Protein AF-0000000074264715 (afdb_homodimer)

Organism: Cucurbita moschata (NCBI:txid3662)

pLDDT: mean 87.07, std 15.59, range [25.48, 98.88]

Foldseek 3Di:
DPPPPPVVVVVVVVVVVVVVVVVVVVVVVVVVVVVVVVCVVCVCVVVVVDDPVVVLVVVLVALLNAEEEQEEDDPCLVLLLVQLLQVLLQPRYQEYEYEDADQDPDDPVSVVSSVVSQVVSADPVGRYYYYYDYDNHPFPLSSLAADPPDSHFKYWFAYSQKDFHSVLVSLQSVVCSVVALAKTWAFFKAWAADPVDPDRATFIGGPVVCVVPLKGQFDFSNTIMYTSVLSCCSHPPQDVVLRVVRRVVVDC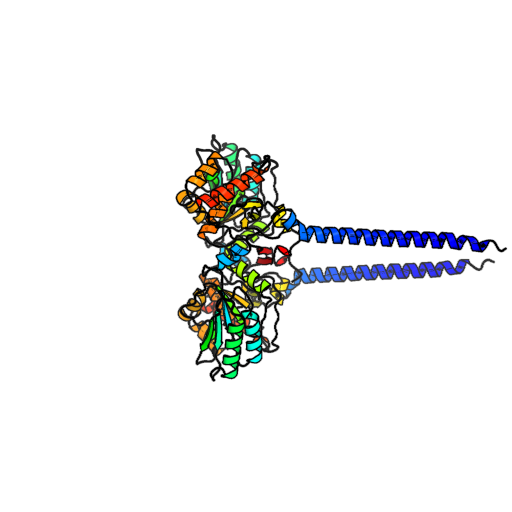SRVSSNQSSLQVRVDGYEHEDGDMGGRDDDDPCPDPCNRVVNSVSQRVSCVSVVVDRSTDMDSHYDYDVVPVPDD/DPPPPPVVVVVVVVVVVVVVVVVVVVVVVVVVVVVVVVCVVCVCVVVVVDDPVVVLVVVLVALLQAEEEQEEDDPCLVLLLVQLLQVLLQPRYQEYEYEDADQDPDDPVSVVSSVVSQVVSADPVGRYYYYYDYDNHDFPLSSLAADPPDSHFKYWFAYSQKDFHSVLVSLQSVVCSVVALAKTWAFFKAWAADPVDPDRATFIGGPVVCVVPLKGQFDFRNTIMYTSVLSCCSHPPQDVVLRVVRRVVVDCSRVSSNQSSLQVRVDGYEHEDGDMGGRDDDDPCPDPCNRVVNSVSQRVSCVSVVVDRSTDMDSHYDYDVVPVPDD

Radius of gyration: 30.08 Å; Cα contacts (8 Å, |Δi|>4): 1123; chains: 2; bounding box: 66×76×102 Å

Structure (mmCIF, N/CA/C/O backbone):
data_AF-0000000074264715-model_v1
#
loop_
_entity.id
_entity.type
_entity.pdbx_description
1 polymer 'Glycosyltransferase family 64 protein C4 isoform X2'
#
loop_
_atom_site.group_PDB
_atom_site.id
_atom_site.type_symbol
_atom_site.label_atom_id
_atom_site.label_alt_id
_atom_site.label_comp_id
_atom_site.label_asym_id
_atom_site.label_entity_id
_atom_site.label_seq_id
_atom_site.pdbx_PDB_ins_code
_atom_site.Cartn_x
_atom_site.Cartn_y
_atom_site.Cartn_z
_atom_site.occupancy
_atom_site.B_iso_or_equiv
_atom_site.auth_seq_id
_atom_site.auth_comp_id
_atom_site.auth_asym_id
_atom_site.auth_atom_id
_atom_site.pdbx_PDB_model_num
ATOM 1 N N . MET A 1 1 ? -34.344 30.625 -72.188 1 25.48 1 MET A N 1
ATOM 2 C CA . MET A 1 1 ? -33.188 30.156 -71.375 1 25.48 1 MET A CA 1
ATOM 3 C C . MET A 1 1 ? -33.656 29.75 -70 1 25.48 1 MET A C 1
ATOM 5 O O . MET A 1 1 ? -32.844 29.75 -69.062 1 25.48 1 MET A O 1
ATOM 9 N N . ARG A 1 2 ? -34.906 29.312 -69.75 1 35.97 2 ARG A N 1
ATOM 10 C CA . ARG A 1 2 ? -35.594 29.141 -68.5 1 35.97 2 ARG A CA 1
ATOM 11 C C . ARG A 1 2 ? -35.188 27.828 -67.812 1 35.97 2 ARG A C 1
ATOM 13 O O . ARG A 1 2 ? -35.812 27.391 -66.875 1 35.97 2 ARG A O 1
ATOM 20 N N . GLY A 1 3 ? -34.219 27.031 -68.438 1 38.25 3 GLY A N 1
ATOM 21 C CA . GLY A 1 3 ? -34.031 25.656 -68 1 38.25 3 GLY A CA 1
ATOM 22 C C . GLY A 1 3 ? -33.375 25.516 -66.625 1 38.25 3 GLY A C 1
ATOM 23 O O . GLY A 1 3 ? -33.125 24.406 -66.188 1 38.25 3 GLY A O 1
ATOM 24 N N . SER A 1 4 ? -32.75 26.516 -66.062 1 46.22 4 SER A N 1
ATOM 25 C CA . SER A 1 4 ? -31.766 26.219 -65 1 46.22 4 SER A CA 1
ATOM 26 C C . SER A 1 4 ? -32.438 25.969 -63.688 1 46.22 4 SER A C 1
ATOM 28 O O . SER A 1 4 ? -31.75 25.734 -62.688 1 46.22 4 SER A O 1
ATOM 30 N N . SER A 1 5 ? -33.781 26.109 -63.531 1 48.41 5 SER A N 1
ATOM 31 C CA . SER A 1 5 ? -34.25 26.156 -62.156 1 48.41 5 SER A CA 1
ATOM 32 C C . SER A 1 5 ? -34.406 24.766 -61.562 1 48.41 5 SER A C 1
ATOM 34 O O . SER A 1 5 ? -34.812 24.609 -60.406 1 48.41 5 SER A O 1
ATOM 36 N N . LEU A 1 6 ? -34.312 23.672 -62.438 1 45.47 6 LEU A N 1
ATOM 37 C CA . LEU A 1 6 ? -34.781 22.391 -61.906 1 45.47 6 LEU A CA 1
ATOM 38 C C . LEU A 1 6 ? -33.688 21.734 -61.062 1 45.47 6 LEU A C 1
ATOM 40 O O . LEU A 1 6 ? -33.906 20.672 -60.469 1 45.47 6 LEU A O 1
ATOM 44 N N . ARG A 1 7 ? -32.375 22.172 -61.156 1 54.09 7 ARG A N 1
ATOM 45 C CA . ARG A 1 7 ? -31.297 21.406 -60.531 1 54.09 7 ARG A CA 1
ATOM 46 C C . ARG A 1 7 ? -31.234 21.719 -59.031 1 54.09 7 ARG A C 1
ATOM 48 O O . ARG A 1 7 ? -30.531 21.047 -58.281 1 54.09 7 ARG A O 1
ATOM 55 N N . ARG A 1 8 ? -31.984 22.672 -58.531 1 60.59 8 ARG A N 1
ATOM 56 C CA . ARG A 1 8 ? -31.859 23.125 -57.156 1 60.59 8 ARG A CA 1
ATOM 57 C C . ARG A 1 8 ? -32.562 22.172 -56.188 1 60.59 8 ARG A C 1
ATOM 59 O O . ARG A 1 8 ? -32.062 21.891 -55.094 1 60.59 8 ARG A O 1
ATOM 66 N N . PRO A 1 9 ? -33.562 21.547 -56.719 1 66.44 9 PRO A N 1
ATOM 67 C CA . PRO A 1 9 ? -34.312 20.766 -55.719 1 66.44 9 PRO A CA 1
ATOM 68 C C . PRO A 1 9 ? -33.625 19.438 -55.375 1 66.44 9 PRO A C 1
ATOM 70 O O . PRO A 1 9 ? -33.688 18.969 -54.25 1 66.44 9 PRO A O 1
ATOM 73 N N . VAL A 1 10 ? -32.812 18.969 -56.25 1 72.69 10 VAL A N 1
ATOM 74 C CA . VAL A 1 10 ? -32.188 17.656 -56.062 1 72.69 10 VAL A CA 1
ATOM 75 C C . VAL A 1 10 ? -31 17.781 -55.094 1 72.69 10 VAL A C 1
ATOM 77 O O . VAL A 1 10 ? -30.797 16.938 -54.219 1 72.69 10 VAL A O 1
ATOM 80 N N . MET A 1 11 ? -30.359 18.906 -55.156 1 72.75 11 MET A N 1
ATOM 81 C CA . MET A 1 11 ? -29.203 19.141 -54.312 1 72.75 11 MET A CA 1
ATOM 82 C C . MET A 1 11 ? -29.641 19.375 -52.875 1 72.75 11 MET A C 1
ATOM 84 O O . MET A 1 11 ? -29.016 18.859 -51.938 1 72.75 11 MET A O 1
ATOM 88 N N . ILE A 1 12 ? -30.719 20.047 -52.75 1 78.5 12 ILE A N 1
ATOM 89 C CA . ILE A 1 12 ? -31.234 20.328 -51.438 1 78.5 12 ILE A CA 1
ATOM 90 C C . ILE A 1 12 ? -31.781 19.031 -50.781 1 78.5 12 ILE A C 1
ATOM 92 O O . ILE A 1 12 ? -31.594 18.797 -49.594 1 78.5 12 ILE A O 1
ATOM 96 N N . GLN A 1 13 ? -32.312 18.172 -51.594 1 77.69 13 GLN A N 1
ATOM 97 C CA . GLN A 1 13 ? -32.844 16.891 -51.094 1 77.69 13 GLN A CA 1
ATOM 98 C C . GLN A 1 13 ? -31.688 15.969 -50.688 1 77.69 13 GLN A C 1
ATOM 100 O O . GLN A 1 13 ? -31.781 15.289 -49.656 1 77.69 13 GLN A O 1
ATOM 105 N N . ARG A 1 14 ? -30.609 16.031 -51.344 1 78.44 14 ARG A N 1
ATOM 106 C CA . ARG A 1 14 ? -29.453 15.219 -51.031 1 78.44 14 ARG A CA 1
ATOM 107 C C . ARG A 1 14 ? -28.781 15.719 -49.75 1 78.44 14 ARG A C 1
ATOM 109 O O . ARG A 1 14 ? -28.359 14.93 -48.906 1 78.44 14 ARG A O 1
ATOM 116 N N . LEU A 1 15 ? -28.781 16.969 -49.625 1 78.25 15 LEU A N 1
ATOM 117 C CA . LEU A 1 15 ? -28.203 17.562 -48.438 1 78.25 15 LEU A CA 1
ATOM 118 C C . LEU A 1 15 ? -29.078 17.25 -47.219 1 78.25 15 LEU A C 1
ATOM 120 O O . LEU A 1 15 ? -28.547 17 -46.125 1 78.25 15 LEU A O 1
ATOM 124 N N . ARG A 1 16 ? -30.344 17.25 -47.438 1 77.5 16 ARG A N 1
ATOM 125 C CA . ARG A 1 16 ? -31.25 16.891 -46.375 1 77.5 16 ARG A CA 1
ATOM 126 C C . ARG A 1 16 ? -31.109 15.422 -45.969 1 77.5 16 ARG A C 1
ATOM 128 O O . ARG A 1 16 ? -31.156 15.07 -44.812 1 77.5 16 ARG A O 1
ATOM 135 N N . GLN A 1 17 ? -30.875 14.625 -46.938 1 77.69 17 GLN A N 1
ATOM 136 C CA . GLN A 1 17 ? -30.688 13.203 -46.688 1 77.69 17 GLN A CA 1
ATOM 137 C C . GLN A 1 17 ? -29.375 12.938 -45.969 1 77.69 17 GLN A C 1
ATOM 139 O O . GLN A 1 17 ? -29.328 12.102 -45.062 1 77.69 17 GLN A O 1
ATOM 144 N N . ILE A 1 18 ? -28.438 13.664 -46.312 1 76.12 18 ILE A N 1
ATOM 145 C CA . ILE A 1 18 ? -27.156 13.539 -45.656 1 76.12 18 ILE A CA 1
ATOM 146 C C . ILE A 1 18 ? -27.266 14.031 -44.219 1 76.12 18 ILE A C 1
ATOM 148 O O . ILE A 1 18 ? -26.734 13.398 -43.281 1 76.12 18 ILE A O 1
ATOM 152 N N . ALA A 1 19 ? -27.969 15.086 -44.094 1 76.75 19 ALA A N 1
ATOM 153 C CA . ALA A 1 19 ? -28.172 15.633 -42.75 1 76.75 19 ALA A CA 1
ATOM 154 C C . ALA A 1 19 ? -28.953 14.656 -41.875 1 76.75 19 ALA A C 1
ATOM 156 O O . ALA A 1 19 ? -28.641 14.477 -40.688 1 76.75 19 ALA A O 1
ATOM 157 N N . VAL A 1 20 ? -29.891 14.016 -42.469 1 76.5 20 VAL A N 1
ATOM 158 C CA . VAL A 1 20 ? -30.703 13.039 -41.75 1 76.5 20 VAL A CA 1
ATOM 159 C C . VAL A 1 20 ? -29.844 11.82 -41.406 1 76.5 20 VAL A C 1
ATOM 161 O O . VAL A 1 20 ? -29.938 11.281 -40.312 1 76.5 20 VAL A O 1
ATOM 164 N N . THR A 1 21 ? -28.953 11.469 -42.281 1 76.56 21 THR A N 1
ATOM 165 C CA . THR A 1 21 ? -28.078 10.328 -42.031 1 76.56 21 THR A CA 1
ATOM 166 C C . THR A 1 21 ? -27.078 10.625 -40.938 1 76.56 21 THR A C 1
ATOM 168 O O . THR A 1 21 ? -26.812 9.766 -40.094 1 76.56 21 THR A O 1
ATOM 171 N N . ILE A 1 22 ? -26.641 11.797 -40.969 1 77.94 22 ILE A N 1
ATOM 172 C CA . ILE A 1 22 ? -25.688 12.203 -39.938 1 77.94 22 ILE A CA 1
ATOM 173 C C . ILE A 1 22 ? -26.406 12.25 -38.594 1 77.94 22 ILE A C 1
ATOM 175 O O . ILE A 1 22 ? -25.859 11.805 -37.594 1 77.94 22 ILE A O 1
ATOM 179 N N . LYS A 1 23 ? -27.609 12.781 -38.656 1 74.88 23 LYS A N 1
ATOM 180 C CA . LYS A 1 23 ? -28.406 12.844 -37.406 1 74.88 23 LYS A CA 1
ATOM 181 C C . LYS A 1 23 ? -28.719 11.445 -36.875 1 74.88 23 LYS A C 1
ATOM 183 O O . LYS A 1 23 ? -28.656 11.203 -35.688 1 74.88 23 LYS A O 1
ATOM 188 N N . ILE A 1 24 ? -28.969 10.586 -37.75 1 75.62 24 ILE A N 1
ATOM 189 C CA . ILE A 1 24 ? -29.281 9.219 -37.375 1 75.62 24 ILE A CA 1
ATOM 190 C C . ILE A 1 24 ? -28.031 8.531 -36.812 1 75.62 24 ILE A C 1
ATOM 192 O O . ILE A 1 24 ? -28.094 7.809 -35.844 1 75.62 24 ILE A O 1
ATOM 196 N N . LYS A 1 25 ? -26.938 8.781 -37.469 1 78.12 25 LYS A N 1
ATOM 197 C CA . LYS A 1 25 ? -25.672 8.203 -37 1 78.12 25 LYS A CA 1
ATOM 198 C C . LYS A 1 25 ? -25.312 8.734 -35.625 1 78.12 25 LYS A C 1
ATOM 200 O O . LYS A 1 25 ? -24.859 7.977 -34.781 1 78.12 25 LYS A O 1
ATOM 205 N N . HIS A 1 26 ? -25.578 10.016 -35.469 1 81.38 26 HIS A N 1
ATOM 206 C CA . HIS A 1 26 ? -25.312 10.594 -34.156 1 81.38 26 HIS A CA 1
ATOM 207 C C . HIS A 1 26 ? -26.281 10.055 -33.125 1 81.38 26 HIS A C 1
ATOM 209 O O . HIS A 1 26 ? -25.875 9.789 -31.969 1 81.38 26 HIS A O 1
ATOM 215 N N . LEU A 1 27 ? -27.422 9.898 -33.562 1 76.31 27 LEU A N 1
ATOM 216 C CA . LEU A 1 27 ? -28.438 9.359 -32.656 1 76.31 27 LEU A CA 1
ATOM 217 C C . LEU A 1 27 ? -28.125 7.914 -32.281 1 76.31 27 LEU A C 1
ATOM 219 O O . LEU A 1 27 ? -28.25 7.516 -31.125 1 76.31 27 LEU A O 1
ATOM 223 N N . LEU A 1 28 ? -27.688 7.172 -33.281 1 78.62 28 LEU A N 1
ATOM 224 C CA . LEU A 1 28 ? -27.312 5.781 -33.031 1 78.62 28 LEU A CA 1
ATOM 225 C C . LEU A 1 28 ? -26.094 5.684 -32.125 1 78.62 28 LEU A C 1
ATOM 227 O O . LEU A 1 28 ? -26.047 4.836 -31.234 1 78.62 28 LEU A O 1
ATOM 231 N N . CYS A 1 29 ? -25.156 6.543 -32.406 1 80 29 CYS A N 1
ATOM 232 C CA . CYS A 1 29 ? -23.969 6.582 -31.547 1 80 29 CYS A CA 1
ATOM 233 C C . CYS A 1 29 ? -24.359 6.934 -30.109 1 80 29 CYS A C 1
ATOM 235 O O . CYS A 1 29 ? -23.844 6.328 -29.156 1 80 29 CYS A O 1
ATOM 237 N N . CYS A 1 30 ? -25.25 7.867 -30.047 1 77.81 30 CYS A N 1
ATOM 238 C CA . CYS A 1 30 ? -25.703 8.258 -28.719 1 77.81 30 CYS A CA 1
ATOM 239 C C . CYS A 1 30 ? -26.438 7.113 -28.047 1 77.81 30 CYS A C 1
ATOM 241 O O . CYS A 1 30 ? -26.266 6.879 -26.844 1 77.81 30 CYS A O 1
ATOM 243 N N . CYS A 1 31 ? -27.266 6.438 -28.812 1 75.31 31 CYS A N 1
ATOM 244 C CA . CYS A 1 31 ? -28 5.297 -28.281 1 75.31 31 CYS A CA 1
ATOM 245 C C . CYS A 1 31 ? -27.047 4.18 -27.859 1 75.31 31 CYS A C 1
ATOM 247 O O . CYS A 1 31 ? -27.266 3.539 -26.828 1 75.31 31 CYS A O 1
ATOM 249 N N . ILE A 1 32 ? -26.016 3.969 -28.609 1 75.06 32 ILE A N 1
ATOM 250 C CA . ILE A 1 32 ? -25.016 2.953 -28.281 1 75.06 32 ILE A CA 1
ATOM 251 C C . ILE A 1 32 ? -24.281 3.344 -27 1 75.06 32 ILE A C 1
ATOM 253 O O . ILE A 1 32 ? -24.094 2.514 -26.109 1 75.06 32 ILE A O 1
ATOM 257 N N . VAL A 1 33 ? -23.984 4.586 -26.953 1 74.5 33 VAL A N 1
ATOM 258 C CA . VAL A 1 33 ? -23.312 5.07 -25.766 1 74.5 33 VAL A CA 1
ATOM 259 C C . VAL A 1 33 ? -24.219 4.934 -24.547 1 74.5 33 VAL A C 1
ATOM 261 O O . VAL A 1 33 ? -23.797 4.477 -23.484 1 74.5 33 VAL A O 1
ATOM 264 N N . LEU A 1 34 ? -25.453 5.301 -24.75 1 69.06 34 LEU A N 1
ATOM 265 C CA . LEU A 1 34 ? -26.422 5.199 -23.656 1 69.06 34 LEU A CA 1
ATOM 266 C C . LEU A 1 34 ? -26.641 3.744 -23.25 1 69.06 34 LEU A C 1
ATOM 268 O O . LEU A 1 34 ? -26.719 3.426 -22.062 1 69.06 34 LEU A O 1
ATOM 272 N N . ALA A 1 35 ? -26.797 2.953 -24.219 1 68.06 35 ALA A N 1
ATOM 273 C CA . ALA A 1 35 ? -26.938 1.525 -23.953 1 68.06 35 ALA A CA 1
ATOM 274 C C . ALA A 1 35 ? -25.719 0.984 -23.203 1 68.06 35 ALA A C 1
ATOM 276 O O . ALA A 1 35 ? -25.859 0.201 -22.266 1 68.06 35 ALA A O 1
ATOM 277 N N . PHE A 1 36 ? -24.625 1.45 -23.625 1 71.31 36 PHE A N 1
ATOM 278 C CA . PHE A 1 36 ? -23.375 1.032 -22.984 1 71.31 36 PHE A CA 1
ATOM 279 C C . PHE A 1 36 ? -23.312 1.525 -21.547 1 71.31 36 PHE A C 1
ATOM 281 O O . PHE A 1 36 ? -22.906 0.788 -20.656 1 71.31 36 PHE A O 1
ATOM 288 N N . VAL A 1 37 ? -23.766 2.678 -21.438 1 65.44 37 VAL A N 1
ATOM 289 C CA . VAL A 1 37 ? -23.766 3.252 -20.094 1 65.44 37 VAL A CA 1
ATOM 290 C C . VAL A 1 37 ? -24.766 2.512 -19.219 1 65.44 37 VAL A C 1
ATOM 292 O O . VAL A 1 37 ? -24.469 2.191 -18.062 1 65.44 37 VAL A O 1
ATOM 295 N N . LEU A 1 38 ? -25.922 2.303 -19.734 1 62.62 38 LEU A N 1
ATOM 296 C CA . LEU A 1 38 ? -26.938 1.579 -18.984 1 62.62 38 LEU A CA 1
ATOM 297 C C . LEU A 1 38 ? -26.469 0.164 -18.656 1 62.62 38 LEU A C 1
ATOM 299 O O . LEU A 1 38 ? -26.672 -0.321 -17.547 1 62.62 38 LEU A O 1
ATOM 303 N N . PHE A 1 39 ? -25.906 -0.418 -19.578 1 64.5 39 PHE A N 1
ATOM 304 C CA . PHE A 1 39 ? -25.391 -1.762 -19.359 1 64.5 39 PHE A CA 1
ATOM 305 C C . PHE A 1 39 ? -24.266 -1.744 -18.328 1 64.5 39 PHE A C 1
ATOM 307 O O . PHE A 1 39 ? -24.203 -2.619 -17.453 1 64.5 39 PHE A O 1
ATOM 314 N N . ALA A 1 40 ? -23.516 -0.758 -18.469 1 66.06 40 ALA A N 1
ATOM 315 C CA . ALA A 1 40 ? -22.375 -0.65 -17.562 1 66.06 40 ALA A CA 1
ATOM 316 C C . ALA A 1 40 ? -22.844 -0.435 -16.125 1 66.06 40 ALA A C 1
ATOM 318 O O . ALA A 1 40 ? -22.266 -0.973 -15.18 1 66.06 40 ALA A O 1
ATOM 319 N N . THR A 1 41 ? -23.938 0.24 -16.016 1 63.97 41 THR A N 1
ATOM 320 C CA . THR A 1 41 ? -24.438 0.552 -14.68 1 63.97 41 THR A CA 1
ATOM 321 C C . THR A 1 41 ? -25.219 -0.626 -14.109 1 63.97 41 THR A C 1
ATOM 323 O O . THR A 1 41 ? -25.328 -0.782 -12.891 1 63.97 41 THR A O 1
ATOM 326 N N . ARG A 1 42 ? -25.719 -1.487 -14.953 1 61.84 42 ARG A N 1
ATOM 327 C CA . ARG A 1 42 ? -26.625 -2.541 -14.477 1 61.84 42 ARG A CA 1
ATOM 328 C C . ARG A 1 42 ? -25.938 -3.904 -14.539 1 61.84 42 ARG A C 1
ATOM 330 O O . ARG A 1 42 ? -26.438 -4.883 -13.984 1 61.84 42 ARG A O 1
ATOM 337 N N . ALA A 1 43 ? -24.828 -3.965 -15.188 1 68.5 43 ALA A N 1
ATOM 338 C CA . ALA A 1 43 ? -24.172 -5.254 -15.422 1 68.5 43 ALA A CA 1
ATOM 339 C C . ALA A 1 43 ? -23.859 -5.953 -14.102 1 68.5 43 ALA A C 1
ATOM 341 O O . ALA A 1 43 ? -24.047 -7.168 -13.969 1 68.5 43 ALA A O 1
ATOM 342 N N . SER A 1 44 ? -23.438 -5.293 -13.148 1 70.31 44 SER A N 1
ATOM 343 C CA . SER A 1 44 ? -23.094 -5.898 -11.867 1 70.31 44 SER A CA 1
ATOM 344 C C . SER A 1 44 ? -24.312 -6.578 -11.234 1 70.31 44 SER A C 1
ATOM 346 O O . SER A 1 44 ? -24.203 -7.684 -10.703 1 70.31 44 SER A O 1
ATOM 348 N N . ASN A 1 45 ? -25.391 -5.875 -11.32 1 67.06 45 ASN A N 1
ATOM 349 C CA . ASN A 1 45 ? -26.609 -6.449 -10.766 1 67.06 45 ASN A CA 1
ATOM 350 C C . ASN A 1 45 ? -27.078 -7.668 -11.555 1 67.06 45 ASN A C 1
ATOM 352 O O . ASN A 1 45 ? -27.5 -8.664 -10.977 1 67.06 45 ASN A O 1
ATOM 356 N N . LEU A 1 46 ? -26.969 -7.531 -12.797 1 68.06 46 LEU A N 1
ATOM 357 C CA . LEU A 1 46 ? -27.406 -8.609 -13.68 1 68.06 46 LEU A CA 1
ATOM 358 C C . LEU A 1 46 ? -26.531 -9.844 -13.5 1 68.06 46 LEU A C 1
ATOM 360 O O . LEU A 1 46 ? -27.016 -10.977 -13.547 1 68.06 46 LEU A O 1
ATOM 364 N N . MET A 1 47 ? -25.266 -9.539 -13.219 1 72.94 47 MET A N 1
ATOM 365 C CA . MET A 1 47 ? -24.312 -10.641 -13.109 1 72.94 47 MET A CA 1
ATOM 366 C C . MET A 1 47 ? -24.234 -11.156 -11.68 1 72.94 47 MET A C 1
ATOM 368 O O . MET A 1 47 ? -23.578 -12.172 -11.414 1 72.94 47 MET A O 1
ATOM 372 N N . GLY A 1 48 ? -24.906 -10.422 -10.766 1 69.81 48 GLY A N 1
ATOM 373 C CA . GLY A 1 48 ? -24.938 -10.852 -9.375 1 69.81 48 GLY A CA 1
ATOM 374 C C . GLY A 1 48 ? -23.672 -10.477 -8.609 1 69.81 48 GLY A C 1
ATOM 375 O O . GLY A 1 48 ? -23.312 -11.141 -7.637 1 69.81 48 GLY A O 1
ATOM 376 N N . TRP A 1 49 ? -22.969 -9.539 -9.07 1 73.81 49 TRP A N 1
ATOM 377 C CA . TRP A 1 49 ? -21.766 -9.086 -8.383 1 73.81 49 TRP A CA 1
ATOM 378 C C . TRP A 1 49 ? -22.109 -8.18 -7.203 1 73.81 49 TRP A C 1
ATOM 380 O O . TRP A 1 49 ? -21.984 -6.961 -7.293 1 73.81 49 TRP A O 1
ATOM 390 N N . THR A 1 50 ? -22.719 -8.789 -6.203 1 69.19 50 THR A N 1
ATOM 391 C CA . THR A 1 50 ? -23.078 -8.086 -4.973 1 69.19 50 THR A CA 1
ATOM 392 C C . THR A 1 50 ? -22.078 -8.406 -3.865 1 69.19 50 THR A C 1
ATOM 394 O O . THR A 1 50 ? -21.594 -9.539 -3.754 1 69.19 50 THR A O 1
ATOM 397 N N . SER A 1 51 ? -21.453 -7.363 -3.463 1 62.41 51 SER A N 1
ATOM 398 C CA . SER A 1 51 ? -20.531 -7.543 -2.344 1 62.41 51 SER A CA 1
ATOM 399 C C . SER A 1 51 ? -21.203 -7.195 -1.018 1 62.41 51 SER A C 1
ATOM 401 O O . SER A 1 51 ? -22.203 -6.48 -0.992 1 62.41 51 SER A O 1
ATOM 403 N N . ASP A 1 52 ? -21.062 -7.961 -0.023 1 52.53 52 ASP A N 1
ATOM 404 C CA . ASP A 1 52 ? -21.625 -7.699 1.298 1 52.53 52 ASP A CA 1
ATOM 405 C C . ASP A 1 52 ? -21.25 -6.301 1.787 1 52.53 52 ASP A C 1
ATOM 407 O O . ASP A 1 52 ? -20.109 -6.051 2.154 1 52.53 52 ASP A O 1
ATOM 411 N N . ASP A 1 53 ? -21.875 -5.43 1.218 1 50.38 53 ASP A N 1
ATOM 412 C CA . ASP A 1 53 ? -21.672 -4.105 1.792 1 50.38 53 ASP A CA 1
ATOM 413 C C . ASP A 1 53 ? -21.875 -4.125 3.307 1 50.38 53 ASP A C 1
ATOM 415 O O . ASP A 1 53 ? -21.281 -3.32 4.027 1 50.38 53 ASP A O 1
ATOM 419 N N . ASP A 1 54 ? -22.828 -4.844 3.66 1 44.59 54 ASP A N 1
ATOM 420 C CA . ASP A 1 54 ? -23.188 -4.926 5.07 1 44.59 54 ASP A CA 1
ATOM 421 C C . ASP A 1 54 ? -22.062 -5.559 5.891 1 44.59 54 ASP A C 1
ATOM 423 O O . ASP A 1 54 ? -22 -5.379 7.109 1 44.59 54 ASP A O 1
ATOM 427 N N . ALA A 1 55 ? -21.344 -6.48 5.352 1 40.47 55 ALA A N 1
ATOM 428 C CA . ALA A 1 55 ? -20.156 -6.969 6.055 1 40.47 55 ALA A CA 1
ATOM 429 C C . ALA A 1 55 ? -19.156 -5.844 6.273 1 40.47 55 ALA A C 1
ATOM 431 O O . ALA A 1 55 ? -18.25 -5.973 7.098 1 40.47 55 ALA A O 1
ATOM 432 N N . THR A 1 56 ? -19.25 -4.91 5.391 1 39.25 56 THR A N 1
ATOM 433 C CA . THR A 1 56 ? -18.5 -3.678 5.621 1 39.25 56 THR A CA 1
ATOM 434 C C . THR A 1 56 ? -18.875 -3.061 6.965 1 39.25 56 THR A C 1
ATOM 436 O O . THR A 1 56 ? -18.016 -2.572 7.695 1 39.25 56 THR A O 1
ATOM 439 N N . ALA A 1 57 ? -20.203 -3.053 7.23 1 40.47 57 ALA A N 1
ATOM 440 C CA . ALA A 1 57 ? -20.625 -2.525 8.523 1 40.47 57 ALA A CA 1
ATOM 441 C C . ALA A 1 57 ? -20.141 -3.408 9.664 1 40.47 57 ALA A C 1
ATOM 443 O O . ALA A 1 57 ? -19.75 -2.906 10.727 1 40.47 57 ALA A O 1
ATOM 444 N N . LEU A 1 58 ? -20.359 -4.621 9.57 1 39.81 58 LEU A N 1
ATOM 445 C CA . LEU A 1 58 ? -19.938 -5.535 10.625 1 39.81 58 LEU A CA 1
ATOM 446 C C . LEU A 1 58 ? -18.422 -5.539 10.781 1 39.81 58 LEU A C 1
ATOM 448 O O . LEU A 1 58 ? -17.906 -5.906 11.836 1 39.81 58 LEU A O 1
ATOM 452 N N . ARG A 1 59 ? -17.781 -5.375 9.742 1 42.38 59 ARG A N 1
ATOM 453 C CA . ARG A 1 59 ? -16.312 -5.391 9.773 1 42.38 59 ARG A CA 1
ATOM 454 C C . ARG A 1 59 ? -15.773 -4.191 10.539 1 42.38 59 ARG A C 1
ATOM 456 O O . ARG A 1 59 ? -14.586 -4.141 10.859 1 42.38 59 ARG A O 1
ATOM 463 N N . TYR A 1 60 ? -16.609 -3.107 10.664 1 41.75 60 TYR A N 1
ATOM 464 C CA . TYR A 1 60 ? -16.141 -1.963 11.438 1 41.75 60 TYR A CA 1
ATOM 465 C C . TYR A 1 60 ? -16.125 -2.273 12.93 1 41.75 60 TYR A C 1
ATOM 467 O O . TYR A 1 60 ? -15.836 -1.397 13.75 1 41.75 60 TYR A O 1
ATOM 475 N N . SER A 1 61 ? -16.438 -3.434 13.297 1 42.66 61 SER A N 1
ATOM 476 C CA . SER A 1 61 ? -16.438 -3.674 14.734 1 42.66 61 SER A CA 1
ATOM 477 C C . SER A 1 61 ? -15.023 -3.865 15.266 1 42.66 61 SER A C 1
ATOM 479 O O . SER A 1 61 ? -14.805 -3.895 16.484 1 42.66 61 SER A O 1
ATOM 481 N N . THR A 1 62 ? -14.055 -4.066 14.367 1 50.47 62 THR A N 1
ATOM 482 C CA . THR A 1 62 ? -12.719 -4.258 14.922 1 50.47 62 THR A CA 1
ATOM 483 C C . THR A 1 62 ? -11.898 -2.975 14.812 1 50.47 62 THR A C 1
ATOM 485 O O . THR A 1 62 ? -12.125 -2.166 13.906 1 50.47 62 THR A O 1
ATOM 488 N N . PRO A 1 63 ? -11.258 -2.535 15.961 1 48.56 63 PRO A N 1
ATOM 489 C CA . PRO A 1 63 ? -10.391 -1.357 16 1 48.56 63 PRO A CA 1
ATOM 490 C C . PRO A 1 63 ? -9.68 -1.113 14.664 1 48.56 63 PRO A C 1
ATOM 492 O O . PRO A 1 63 ? -9.336 0.028 14.344 1 48.56 63 PRO A O 1
ATOM 495 N N . ARG A 1 64 ? -9.641 -2.137 13.812 1 60.31 64 ARG A N 1
ATOM 496 C CA . ARG A 1 64 ? -8.922 -1.996 12.555 1 60.31 64 ARG A CA 1
ATOM 497 C C . ARG A 1 64 ? -9.836 -1.457 11.461 1 60.31 64 ARG A C 1
ATOM 499 O O . ARG A 1 64 ? -9.359 -1.063 10.391 1 60.31 64 ARG A O 1
ATOM 506 N N . LYS A 1 65 ? -10.984 -1.015 11.898 1 77 65 LYS A N 1
ATOM 507 C CA . LYS A 1 65 ? -11.859 -0.672 10.781 1 77 65 LYS A CA 1
ATOM 508 C C . LYS A 1 65 ? -12.273 0.796 10.836 1 77 65 LYS A C 1
ATOM 510 O O . LYS A 1 65 ? -13.125 1.236 10.062 1 77 65 LYS A O 1
ATOM 515 N N . ARG A 1 66 ? -11.773 1.516 11.867 1 93.69 66 ARG A N 1
ATOM 516 C CA . ARG A 1 66 ? -12.016 2.951 11.945 1 93.69 66 ARG A CA 1
ATOM 517 C C . ARG A 1 66 ? -10.727 3.711 12.227 1 93.69 66 ARG A C 1
ATOM 519 O O . ARG A 1 66 ? -9.664 3.104 12.359 1 93.69 66 ARG A O 1
ATOM 526 N N . TYR A 1 67 ? -10.844 5.047 12.188 1 97.25 67 TYR A N 1
ATOM 527 C CA . TYR A 1 67 ? -9.641 5.848 12.391 1 97.25 67 TYR A CA 1
ATOM 528 C C . TYR A 1 67 ? -9.953 7.105 13.195 1 97.25 67 TYR A C 1
ATOM 530 O O . TYR A 1 67 ? -11.109 7.512 13.305 1 97.25 67 TYR A O 1
ATOM 538 N N . ALA A 1 68 ? -8.906 7.59 13.844 1 97.94 68 ALA A N 1
ATOM 539 C CA . ALA A 1 68 ? -9 8.859 14.562 1 97.94 68 ALA A CA 1
ATOM 540 C C . ALA A 1 68 ? -8.508 10.016 13.695 1 97.94 68 ALA A C 1
ATOM 542 O O . ALA A 1 68 ? -7.52 9.883 12.969 1 97.94 68 ALA A O 1
ATOM 543 N N . ILE A 1 69 ? -9.219 11.125 13.805 1 98.44 69 ILE A N 1
ATOM 544 C CA . ILE A 1 69 ? -8.742 12.359 13.18 1 98.44 69 ILE A CA 1
ATOM 545 C C . ILE A 1 69 ? -7.891 13.141 14.18 1 98.44 69 ILE A C 1
ATOM 547 O O . ILE A 1 69 ? -8.297 13.336 15.328 1 98.44 69 ILE A O 1
ATOM 551 N N . LEU A 1 70 ? -6.746 13.492 13.781 1 98.69 70 LEU A N 1
ATOM 552 C CA . LEU A 1 70 ? -5.875 14.398 14.523 1 98.69 70 LEU A CA 1
ATOM 553 C C . LEU A 1 70 ? -5.734 15.734 13.797 1 98.69 70 LEU A C 1
ATOM 555 O O . LEU A 1 70 ? -5.047 15.812 12.773 1 98.69 70 LEU A O 1
ATOM 559 N N . MET A 1 71 ? -6.383 16.766 14.359 1 98.06 71 MET A N 1
ATOM 560 C CA . MET A 1 71 ? -6.48 18.016 13.633 1 98.06 71 MET A CA 1
ATOM 561 C C . MET A 1 71 ? -5.699 19.125 14.344 1 98.06 71 MET A C 1
ATOM 563 O O . MET A 1 71 ? -5.973 19.422 15.5 1 98.06 71 MET A O 1
ATOM 567 N N . ASN A 1 72 ? -4.773 19.656 13.586 1 95.25 72 ASN A N 1
ATOM 568 C CA . ASN A 1 72 ? -4.027 20.797 14.078 1 95.25 72 ASN A CA 1
ATOM 569 C C . ASN A 1 72 ? -4.75 22.109 13.773 1 95.25 72 ASN A C 1
ATOM 571 O O . ASN A 1 72 ? -5.258 22.297 12.664 1 95.25 72 ASN A O 1
ATOM 575 N N . THR A 1 73 ? -4.855 22.984 14.781 1 94.62 73 THR A N 1
ATOM 576 C CA . THR A 1 73 ? -5.516 24.266 14.586 1 94.62 73 THR A CA 1
ATOM 577 C C . THR A 1 73 ? -4.785 25.375 15.344 1 94.62 73 THR A C 1
ATOM 579 O O . THR A 1 73 ? -4.078 25.109 16.312 1 94.62 73 THR A O 1
ATOM 582 N N . TRP A 1 74 ? -4.863 26.625 14.867 1 93.06 74 TRP A N 1
ATOM 583 C CA . TRP A 1 74 ? -4.297 27.797 15.531 1 93.06 74 TRP A CA 1
ATOM 584 C C . TRP A 1 74 ? -5.055 29.062 15.141 1 93.06 74 TRP A C 1
ATOM 586 O O . TRP A 1 74 ? -4.828 29.625 14.07 1 93.06 74 TRP A O 1
ATOM 596 N N . LYS A 1 75 ? -5.902 29.516 15.961 1 91.19 75 LYS A N 1
ATOM 597 C CA . LYS A 1 75 ? -6.609 30.797 15.875 1 91.19 75 LYS A CA 1
ATOM 59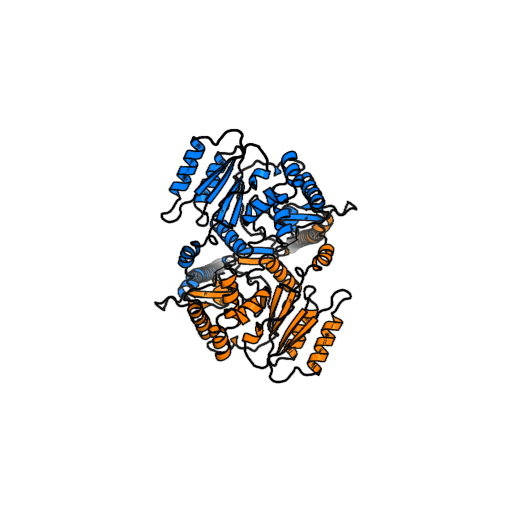8 C C . LYS A 1 75 ? -7.441 30.875 14.602 1 91.19 75 LYS A C 1
ATOM 600 O O . LYS A 1 75 ? -7.445 31.906 13.922 1 91.19 75 LYS A O 1
ATOM 605 N N . ARG A 1 76 ? -8.039 29.844 14.227 1 91.31 76 ARG A N 1
ATOM 606 C CA . ARG A 1 76 ? -8.922 29.766 13.07 1 91.31 76 ARG A CA 1
ATOM 607 C C . ARG A 1 76 ? -10.188 28.984 13.391 1 91.31 76 ARG A C 1
ATOM 609 O O . ARG A 1 76 ? -10.484 27.984 12.734 1 91.31 76 ARG A O 1
ATOM 616 N N . HIS A 1 77 ? -10.938 29.578 14.211 1 95.62 77 HIS A N 1
ATOM 617 C CA . HIS A 1 77 ? -12.062 28.844 14.789 1 95.62 77 HIS A CA 1
ATOM 618 C C . HIS A 1 77 ? -13.125 28.547 13.734 1 95.62 77 HIS A C 1
ATOM 620 O O . HIS A 1 77 ? -13.75 27.484 13.75 1 95.62 77 HIS A O 1
ATOM 626 N N . ASP A 1 78 ? -13.305 29.453 12.797 1 94.75 78 ASP A N 1
ATOM 627 C CA . ASP A 1 78 ? -14.312 29.25 11.766 1 94.75 78 ASP A CA 1
ATOM 628 C C . ASP A 1 78 ? -13.93 28.094 10.852 1 94.75 78 ASP A C 1
ATOM 630 O O . ASP A 1 78 ? -14.789 27.297 10.453 1 94.75 78 ASP A O 1
ATOM 634 N N . LEU A 1 79 ? -12.68 28.031 10.492 1 95.25 79 LEU A N 1
ATOM 635 C CA . LEU A 1 79 ? -12.203 26.922 9.672 1 95.25 79 LEU A CA 1
ATOM 636 C C . LEU A 1 79 ? -12.305 25.594 10.43 1 95.25 79 LEU A C 1
ATOM 638 O O . LEU A 1 79 ? -12.664 24.578 9.852 1 95.25 79 LEU A O 1
ATOM 642 N N . LEU A 1 80 ? -11.961 25.672 11.68 1 97.12 80 LEU A N 1
ATOM 643 C CA . LEU A 1 80 ? -12.078 24.484 12.523 1 97.12 80 LEU A CA 1
ATOM 644 C C . LEU A 1 80 ? -13.508 23.969 12.539 1 97.12 80 LEU A C 1
ATOM 646 O O . LEU A 1 80 ? -13.742 22.781 12.383 1 97.12 80 LEU A O 1
ATOM 650 N N . LYS A 1 81 ? -14.469 24.891 12.742 1 97.31 81 LYS A N 1
ATOM 651 C CA . LYS A 1 81 ? -15.883 24.516 12.758 1 97.31 81 LYS A CA 1
ATOM 652 C C . LYS A 1 81 ? -16.281 23.828 11.453 1 97.31 81 LYS A C 1
ATOM 654 O O . LYS A 1 81 ? -16.953 22.797 11.477 1 97.31 81 LYS A O 1
ATOM 659 N N . GLN A 1 82 ? -15.844 24.391 10.398 1 96.19 82 GLN A N 1
ATOM 660 C CA . GLN A 1 82 ? -16.188 23.844 9.086 1 96.19 82 GLN A CA 1
ATOM 661 C C . GLN A 1 82 ? -15.586 22.453 8.906 1 96.19 82 GLN A C 1
ATOM 663 O O . GLN A 1 82 ? -16.266 21.531 8.445 1 96.19 82 GLN A O 1
ATOM 668 N N . SER A 1 83 ? -14.359 22.344 9.227 1 96.81 83 SER A N 1
ATOM 669 C CA . SER A 1 83 ? -13.648 21.078 9.062 1 96.81 83 SER A CA 1
ATOM 670 C C . SER A 1 83 ? -14.258 19.984 9.93 1 96.81 83 SER A C 1
ATOM 672 O O . SER A 1 83 ? -14.5 18.875 9.453 1 96.81 83 SER A O 1
ATOM 674 N N . ILE A 1 84 ? -14.516 20.297 11.164 1 97.31 84 ILE A N 1
ATOM 675 C CA . ILE A 1 84 ? -15.094 19.312 12.078 1 97.31 84 ILE A CA 1
ATOM 676 C C . ILE A 1 84 ? -16.5 18.922 11.609 1 97.31 84 ILE A C 1
ATOM 678 O O . ILE A 1 84 ? -16.859 17.75 11.625 1 97.31 84 ILE A O 1
ATOM 682 N N . SER A 1 85 ? -17.266 19.906 11.172 1 96.44 85 SER A N 1
ATOM 683 C CA . SER A 1 85 ? -18.594 19.609 10.648 1 96.44 85 SER A CA 1
ATOM 684 C C . SER A 1 85 ? -18.531 18.625 9.492 1 96.44 85 SER A C 1
ATOM 686 O O . SER A 1 85 ? -19.391 17.75 9.375 1 96.44 85 SER A O 1
ATOM 688 N N . HIS A 1 86 ? -17.562 18.734 8.688 1 96.56 86 HIS A N 1
ATOM 689 C CA . HIS A 1 86 ? -17.406 17.844 7.555 1 96.56 86 HIS A CA 1
ATOM 690 C C . HIS A 1 86 ? -16.969 16.453 8.008 1 96.56 86 HIS A C 1
ATOM 692 O O . HIS A 1 86 ? -17.625 15.453 7.672 1 96.56 86 HIS A O 1
ATOM 698 N N . TYR A 1 87 ? -15.93 16.359 8.805 1 96.69 87 TYR A N 1
ATOM 699 C CA . TYR A 1 87 ? -15.312 15.07 9.109 1 96.69 87 TYR A CA 1
ATOM 700 C C . TYR A 1 87 ? -16.203 14.234 10.023 1 96.69 87 TYR A C 1
ATOM 702 O O . TYR A 1 87 ? -16.109 13.008 10.039 1 96.69 87 TYR A O 1
ATOM 710 N N . THR A 1 88 ? -17.094 14.844 10.758 1 95.81 88 THR A N 1
ATOM 711 C CA . THR A 1 88 ? -18.031 14.094 11.586 1 95.81 88 THR A CA 1
ATOM 712 C C . THR A 1 88 ? -19.031 13.336 10.719 1 95.81 88 THR A C 1
ATOM 714 O O . THR A 1 88 ? -19.719 12.438 11.203 1 95.81 88 THR A O 1
ATOM 717 N N . THR A 1 89 ? -19.125 13.711 9.461 1 94.25 89 THR A N 1
ATOM 718 C CA . THR A 1 89 ? -20.062 13.031 8.562 1 94.25 89 THR A CA 1
ATOM 719 C C . THR A 1 89 ? -19.406 11.797 7.941 1 94.25 89 THR A C 1
ATOM 721 O O . THR A 1 89 ? -20.094 10.969 7.336 1 94.25 89 THR A O 1
ATOM 724 N N . CYS A 1 90 ? -18.125 11.703 8.008 1 93.88 90 CYS A N 1
ATOM 725 C CA . CYS A 1 90 ? -17.406 10.578 7.418 1 93.88 90 CYS A CA 1
ATOM 726 C C . CYS A 1 90 ? -17.547 9.336 8.289 1 93.88 90 CYS A C 1
ATOM 728 O O . CYS A 1 90 ? -17.188 9.352 9.469 1 93.88 90 CYS A O 1
ATOM 730 N N . MET A 1 91 ? -17.953 8.227 7.746 1 89.88 91 MET A N 1
ATOM 731 C CA . MET A 1 91 ? -18.391 7.035 8.469 1 89.88 91 MET A CA 1
ATOM 732 C C . MET A 1 91 ? -17.219 6.352 9.164 1 89.88 91 MET A C 1
ATOM 734 O O . MET A 1 91 ? -17.406 5.699 10.195 1 89.88 91 MET A O 1
ATOM 738 N N . GLY A 1 92 ? -16.031 6.488 8.664 1 93.31 92 GLY A N 1
ATOM 739 C CA . GLY A 1 92 ? -14.891 5.777 9.211 1 93.31 92 GLY A CA 1
ATOM 740 C C . GLY A 1 92 ? -14.297 6.449 10.438 1 93.31 92 GLY A C 1
ATOM 741 O O . GLY A 1 92 ? -13.422 5.883 11.094 1 93.31 92 GLY A O 1
ATOM 742 N N . VAL A 1 93 ? -14.82 7.578 10.836 1 95.44 93 VAL A N 1
ATOM 743 C CA . VAL A 1 93 ? -14.25 8.344 11.938 1 95.44 93 VAL A CA 1
ATOM 744 C C . VAL A 1 93 ? -14.727 7.77 13.273 1 95.44 93 VAL A C 1
ATOM 746 O O . VAL A 1 93 ? -15.93 7.629 13.5 1 95.44 93 VAL A O 1
ATOM 749 N N . GLU A 1 94 ? -13.719 7.426 14.117 1 94.38 94 GLU A N 1
ATOM 750 C CA . GLU A 1 94 ? -14.016 6.938 15.461 1 94.38 94 GLU A CA 1
ATOM 751 C C . GLU A 1 94 ? -13.938 8.062 16.484 1 94.38 94 GLU A C 1
ATOM 753 O O . GLU A 1 94 ? -14.781 8.156 17.375 1 94.38 94 GLU A O 1
ATOM 758 N N . SER A 1 95 ? -12.984 8.828 16.344 1 96 95 SER A N 1
ATOM 759 C CA . SER A 1 95 ? -12.75 9.938 17.266 1 96 95 SER A CA 1
ATOM 760 C C . SER A 1 95 ? -12.039 11.094 16.578 1 96 95 SER A C 1
ATOM 762 O O . SER A 1 95 ? -11.422 10.914 15.523 1 96 95 SER A O 1
ATOM 764 N N . ILE A 1 96 ? -12.25 12.266 17.141 1 97.56 96 ILE A N 1
ATOM 765 C CA . ILE A 1 96 ? -11.594 13.477 16.656 1 97.56 96 ILE A CA 1
ATOM 766 C C . ILE A 1 96 ? -10.805 14.125 17.797 1 97.56 96 ILE A C 1
ATOM 768 O O . ILE A 1 96 ? -11.359 14.414 18.859 1 97.56 96 ILE A O 1
ATOM 772 N N . HIS A 1 97 ? -9.578 14.297 17.562 1 98.38 97 HIS A N 1
ATOM 773 C CA . HIS A 1 97 ? -8.68 14.945 18.5 1 98.38 97 HIS A CA 1
ATOM 774 C C . HIS A 1 97 ? -8.188 16.281 17.969 1 98.38 97 HIS A C 1
ATOM 776 O O . HIS A 1 97 ? -7.496 16.328 16.953 1 98.38 97 HIS A O 1
ATOM 782 N N . ILE A 1 98 ? -8.523 17.359 18.641 1 98.31 98 ILE A N 1
ATOM 783 C CA . ILE A 1 98 ? -8.133 18.703 18.25 1 98.31 98 ILE A CA 1
ATOM 784 C C . ILE A 1 98 ? -6.898 19.141 19.031 1 98.31 98 ILE A C 1
ATOM 786 O O . ILE A 1 98 ? -6.957 19.281 20.266 1 98.31 98 ILE A O 1
ATOM 790 N N . VAL A 1 99 ? -5.805 19.328 18.344 1 98.19 99 VAL A N 1
ATOM 791 C CA . VAL A 1 99 ? -4.578 19.812 18.969 1 98.19 99 VAL A CA 1
ATOM 792 C C . VAL A 1 99 ? -4.699 21.297 19.266 1 98.19 99 VAL A C 1
ATOM 794 O O . VAL A 1 99 ? -4.59 22.125 18.359 1 98.19 99 VAL A O 1
ATOM 797 N N . TRP A 1 100 ? -4.891 21.672 20.531 1 97.81 100 TRP A N 1
ATOM 798 C CA . TRP A 1 100 ? -5.133 23.047 20.953 1 97.81 100 TRP A CA 1
ATOM 799 C C . TRP A 1 100 ? -3.891 23.641 21.609 1 97.81 100 TRP A C 1
ATOM 801 O O . TRP A 1 100 ? -3.508 23.234 22.719 1 97.81 100 TRP A O 1
ATOM 811 N N . SER A 1 101 ? -3.281 24.594 20.906 1 95.56 101 SER A N 1
ATOM 812 C CA . SER A 1 101 ? -2.043 25.172 21.422 1 95.56 101 SER A CA 1
ATOM 813 C C . SER A 1 101 ? -2.199 26.672 21.672 1 95.56 101 SER A C 1
ATOM 815 O O . SER A 1 101 ? -1.209 27.375 21.844 1 95.56 101 SER A O 1
ATOM 817 N N . GLU A 1 102 ? -3.381 27.172 21.703 1 94.81 102 GLU A N 1
ATOM 818 C CA . GLU A 1 102 ? -3.621 28.578 22 1 94.81 102 GLU A CA 1
ATOM 819 C C . GLU A 1 102 ? -3.486 28.859 23.5 1 94.81 102 GLU A C 1
ATOM 821 O O . GLU A 1 102 ? -3.736 27.969 24.312 1 94.81 102 GLU A O 1
ATOM 826 N N . PRO A 1 103 ? -3.094 30.062 23.781 1 93.31 103 PRO A N 1
ATOM 827 C CA . PRO A 1 103 ? -2.908 30.391 25.188 1 93.31 103 PRO A CA 1
ATOM 828 C C . PRO A 1 103 ? -4.203 30.297 26 1 93.31 103 PRO A C 1
ATOM 830 O O . PRO A 1 103 ? -4.191 29.844 27.141 1 93.31 103 PRO A O 1
ATOM 833 N N . ASP A 1 104 ? -5.277 30.672 25.438 1 94.75 104 ASP A N 1
ATOM 834 C CA . ASP A 1 104 ? -6.574 30.609 26.109 1 94.75 104 ASP A CA 1
ATOM 835 C C . ASP A 1 104 ? -7.293 29.312 25.766 1 94.75 104 ASP A C 1
ATOM 837 O O . ASP A 1 104 ? -7.117 28.75 24.672 1 94.75 104 ASP A O 1
ATOM 841 N N . PRO A 1 105 ? -8.039 28.828 26.734 1 96.06 105 PRO A N 1
ATOM 842 C CA . PRO A 1 105 ? -8.859 27.656 26.406 1 96.06 105 PRO A CA 1
ATOM 843 C C . PRO A 1 105 ? -9.852 27.938 25.281 1 96.06 105 PRO A C 1
ATOM 845 O O . PRO A 1 105 ? -10.164 29.094 25 1 96.06 105 PRO A O 1
ATOM 848 N N . PRO A 1 106 ? -10.273 26.828 24.641 1 97.25 106 PRO A N 1
ATOM 849 C CA . PRO A 1 106 ? -11.297 27.047 23.625 1 97.25 106 PRO A CA 1
ATOM 850 C C . PRO A 1 106 ? -12.539 27.766 24.156 1 97.25 106 PRO A C 1
ATOM 852 O O . PRO A 1 106 ? -13.031 27.406 25.234 1 97.25 106 PRO A O 1
ATOM 855 N N . PRO A 1 107 ? -13.023 28.781 23.453 1 97.19 107 PRO A N 1
ATOM 856 C CA . PRO A 1 107 ? -14.234 29.469 23.906 1 97.19 107 PRO A CA 1
ATOM 857 C C . PRO A 1 107 ? -15.43 28.531 24.062 1 97.19 107 PRO A C 1
ATOM 859 O O . PRO A 1 107 ? -15.586 27.578 23.281 1 97.19 107 PRO A O 1
ATOM 862 N N . ASP A 1 108 ? -16.25 28.875 25 1 97.31 108 ASP A N 1
ATOM 863 C CA . ASP A 1 108 ? -17.422 28.062 25.297 1 97.31 108 ASP A CA 1
ATOM 864 C C . ASP A 1 108 ? -18.312 27.922 24.062 1 97.31 108 ASP A C 1
ATOM 866 O O . ASP A 1 108 ? -18.891 26.859 23.828 1 97.31 108 ASP A O 1
ATOM 870 N N . SER A 1 109 ? -18.438 28.953 23.344 1 97.12 109 SER A N 1
ATOM 871 C CA . SER A 1 109 ? -19.266 28.938 22.141 1 97.12 109 SER A CA 1
ATOM 872 C C . SER A 1 109 ? -18.734 27.938 21.109 1 97.12 109 SER A C 1
ATOM 874 O O . SER A 1 109 ? -19.516 27.25 20.453 1 97.12 109 SER A O 1
ATOM 876 N N . LEU A 1 110 ? -17.438 27.906 20.969 1 97.81 110 LEU A N 1
ATOM 877 C CA . LEU A 1 110 ? -16.797 26.953 20.047 1 97.81 110 LEU A CA 1
ATOM 878 C C . LEU A 1 110 ? -17.016 25.516 20.516 1 97.81 110 LEU A C 1
ATOM 880 O O . LEU A 1 110 ? -17.422 24.672 19.719 1 97.81 110 LEU A O 1
ATOM 884 N N . VAL A 1 111 ? -16.766 25.234 21.781 1 97.88 111 VAL A N 1
ATOM 885 C CA . VAL A 1 111 ? -16.922 23.906 22.359 1 97.88 111 VAL A CA 1
ATOM 886 C C . VAL A 1 111 ? -18.359 23.438 22.188 1 97.88 111 VAL A C 1
ATOM 888 O O . VAL A 1 111 ? -18.609 22.297 21.781 1 97.88 111 VAL A O 1
ATOM 891 N N . ALA A 1 112 ? -19.281 24.328 22.5 1 97.31 112 ALA A N 1
ATOM 892 C CA . ALA A 1 112 ? -20.703 24 22.391 1 97.31 112 ALA A CA 1
ATOM 893 C C . ALA A 1 112 ? -21.062 23.656 20.938 1 97.31 112 ALA A C 1
ATOM 895 O O . ALA A 1 112 ? -21.797 22.688 20.688 1 97.31 112 ALA A O 1
ATOM 896 N N . PHE A 1 113 ? -20.594 24.438 20.062 1 97.62 113 PHE A N 1
ATOM 897 C CA . PHE A 1 113 ? -20.875 24.203 18.656 1 97.62 113 PHE A CA 1
ATOM 898 C C . PHE A 1 113 ? -20.359 22.828 18.219 1 97.62 113 PHE A C 1
ATOM 900 O O . PHE A 1 113 ? -21.078 22.062 17.578 1 97.62 113 PHE A O 1
ATOM 907 N N . LEU A 1 114 ? -19.125 22.547 18.531 1 97.69 114 LEU A N 1
ATOM 908 C CA . LEU A 1 114 ? -18.484 21.312 18.094 1 97.69 114 LEU A CA 1
ATOM 909 C C . LEU A 1 114 ? -19.141 20.094 18.719 1 97.69 114 LEU A C 1
ATOM 911 O O . LEU A 1 114 ? -19.359 19.078 18.062 1 97.69 114 LEU A O 1
ATOM 915 N N . GLN A 1 115 ? -19.5 20.188 20 1 95.62 115 GLN A N 1
ATOM 916 C CA . GLN A 1 115 ? -20.188 19.094 20.672 1 95.62 115 GLN A CA 1
ATOM 917 C C . GLN A 1 115 ? -21.547 18.812 20.047 1 95.62 115 GLN A C 1
ATOM 919 O O . GLN A 1 115 ? -21.938 17.656 19.875 1 95.62 115 GLN A O 1
ATOM 924 N N . ARG A 1 116 ? -22.234 19.828 19.766 1 95.5 116 ARG A N 1
ATOM 925 C CA . ARG A 1 116 ? -23.516 19.672 19.109 1 95.5 116 ARG A CA 1
ATOM 926 C C . ARG A 1 116 ? -23.359 19.016 17.734 1 95.5 116 ARG A C 1
ATOM 928 O O . ARG A 1 116 ? -24.156 18.156 17.359 1 95.5 116 ARG A O 1
ATOM 935 N N . THR A 1 117 ? -22.375 19.484 17.031 1 95.56 117 THR A N 1
ATOM 936 C CA . THR A 1 117 ? -22.094 18.953 15.695 1 95.56 117 THR A CA 1
ATOM 937 C C . THR A 1 117 ? -21.828 17.453 15.758 1 95.56 117 THR A C 1
ATOM 939 O O . THR A 1 117 ? -22.375 16.688 14.961 1 95.56 117 THR A O 1
ATOM 942 N N . VAL A 1 118 ? -21.016 17.016 16.672 1 94.38 118 VAL A N 1
ATOM 943 C CA . VAL A 1 118 ? -20.672 15.617 16.844 1 94.38 118 VAL A CA 1
ATOM 944 C C . VAL A 1 118 ? -21.922 14.82 17.234 1 94.38 118 VAL A C 1
ATOM 946 O O . VAL A 1 118 ? -22.156 13.727 16.719 1 94.38 118 VAL A O 1
ATOM 949 N N . LYS A 1 119 ? -22.734 15.352 18.125 1 91.38 119 LYS A N 1
ATOM 950 C CA . LYS A 1 119 ? -23.953 14.695 18.578 1 91.38 119 LYS A CA 1
ATOM 951 C C . LYS A 1 119 ? -24.953 14.547 17.438 1 91.38 119 LYS A C 1
ATOM 953 O O . LYS A 1 119 ? -25.609 13.508 17.312 1 91.38 119 LYS A O 1
ATOM 958 N N . GLU A 1 120 ? -25.062 15.469 16.641 1 91.38 120 GLU A N 1
ATOM 959 C CA . GLU A 1 120 ? -26 15.477 15.539 1 91.38 120 GLU A CA 1
ATOM 960 C C . GLU A 1 120 ? -25.641 14.43 14.492 1 91.38 120 GLU A C 1
ATOM 962 O O . GLU A 1 120 ? -26.516 13.875 13.82 1 91.38 120 GLU A O 1
ATOM 967 N N . ASN A 1 121 ? -24.391 14.258 14.352 1 87.12 121 ASN A N 1
ATOM 968 C CA . ASN A 1 121 ? -23.922 13.344 13.312 1 87.12 121 ASN A CA 1
ATOM 969 C C . ASN A 1 121 ? -23.641 11.953 13.875 1 87.12 121 ASN A C 1
ATOM 971 O O . ASN A 1 121 ? -23.203 11.062 13.141 1 87.12 121 ASN A O 1
ATOM 975 N N . SER A 1 122 ? -23.844 11.891 15.148 1 81.5 122 SER A N 1
ATOM 976 C CA . SER A 1 122 ? -23.703 10.578 15.773 1 81.5 122 SER A CA 1
ATOM 977 C C . SER A 1 122 ? -24.906 9.688 15.461 1 81.5 122 SER A C 1
ATOM 979 O O . SER A 1 122 ? -26.047 10.164 15.422 1 81.5 122 SER A O 1
ATOM 981 N N . ARG A 1 123 ? -24.688 8.68 14.75 1 71.06 123 ARG A N 1
ATOM 982 C CA . ARG A 1 123 ? -25.734 7.711 14.469 1 71.06 123 ARG A CA 1
ATOM 983 C C . ARG A 1 123 ? -25.766 6.617 15.531 1 71.06 123 ARG A C 1
ATOM 985 O O . ARG A 1 123 ? -24.812 6.461 16.297 1 71.06 123 ARG A O 1
ATOM 992 N N . ASN A 1 124 ? -26.984 5.996 15.82 1 61.38 124 ASN A N 1
ATOM 993 C CA . ASN A 1 124 ? -27.344 5.055 16.875 1 61.38 124 ASN A CA 1
ATOM 994 C C . ASN A 1 124 ? -26.172 4.141 17.219 1 61.38 124 ASN A C 1
ATOM 996 O O . ASN A 1 124 ? -25.922 3.873 18.406 1 61.38 124 ASN A O 1
ATOM 1000 N N . ASP A 1 125 ? -25.328 3.758 16.281 1 65.44 125 ASP A N 1
ATOM 1001 C CA . ASP A 1 125 ? -24.328 2.762 16.656 1 65.44 125 ASP A CA 1
ATOM 1002 C C . ASP A 1 125 ? -22.922 3.32 16.5 1 65.44 125 ASP A C 1
ATOM 1004 O O . ASP A 1 125 ? -21.938 2.617 16.75 1 65.44 125 ASP A O 1
ATOM 1008 N N . ARG A 1 126 ? -22.922 4.691 16.328 1 76.25 126 ARG A N 1
ATOM 1009 C CA . ARG A 1 126 ? -21.594 5.27 16.125 1 76.25 126 ARG A CA 1
ATOM 1010 C C . ARG A 1 126 ? -21.453 6.602 16.859 1 76.25 126 ARG A C 1
ATOM 1012 O O . ARG A 1 126 ? -22.109 7.586 16.5 1 76.25 126 ARG A O 1
ATOM 1019 N N . GLU A 1 127 ? -20.906 6.535 18.078 1 86.44 127 GLU A N 1
ATOM 1020 C CA . GLU A 1 127 ? -20.625 7.781 18.781 1 86.44 127 GLU A CA 1
ATOM 1021 C C . GLU A 1 127 ? -19.188 8.234 18.516 1 86.44 127 GLU A C 1
ATOM 1023 O O . GLU A 1 127 ? -18.234 7.477 18.75 1 86.44 127 GLU A O 1
ATOM 1028 N N . ILE A 1 128 ? -19.109 9.422 17.984 1 91.75 128 ILE A N 1
ATOM 1029 C CA . ILE A 1 128 ? -17.797 10.008 17.75 1 91.75 128 ILE A CA 1
ATOM 1030 C C . ILE A 1 128 ? -17.328 10.75 19 1 91.75 128 ILE A C 1
ATOM 1032 O O . ILE A 1 128 ? -18.078 11.57 19.547 1 91.75 128 ILE A O 1
ATOM 1036 N N . LYS A 1 129 ? -16.188 10.422 19.422 1 93.19 129 LYS A N 1
ATOM 1037 C CA . LYS A 1 129 ? -15.602 11.125 20.562 1 93.19 129 LYS A CA 1
ATOM 1038 C C . LYS A 1 129 ? -14.773 12.328 20.109 1 93.19 129 LYS A C 1
ATOM 1040 O O . LYS A 1 129 ? -13.914 12.203 19.25 1 93.19 129 LYS A O 1
ATOM 1045 N N . LEU A 1 130 ? -15.125 13.461 20.656 1 96.38 130 LEU A N 1
ATOM 1046 C CA . LEU A 1 130 ? -14.383 14.68 20.391 1 96.38 130 LEU A CA 1
ATOM 1047 C C . LEU A 1 130 ? -13.57 15.102 21.609 1 96.38 130 LEU A C 1
ATOM 1049 O O . LEU A 1 130 ? -14.109 15.188 22.719 1 96.38 130 LEU A O 1
ATOM 1053 N N . ARG A 1 131 ? -12.32 15.305 21.406 1 96.62 131 ARG A N 1
ATOM 1054 C CA . ARG A 1 131 ? -11.445 15.672 22.516 1 96.62 131 ARG A CA 1
ATOM 1055 C C . ARG A 1 131 ? -10.492 16.797 22.109 1 96.62 131 ARG A C 1
ATOM 1057 O O . ARG A 1 131 ? -9.969 16.797 21 1 96.62 131 ARG A O 1
ATOM 1064 N N . PHE A 1 132 ? -10.297 17.75 23 1 97.56 132 PHE A N 1
ATOM 1065 C CA . PHE A 1 132 ? -9.242 18.75 22.859 1 97.56 132 PHE A CA 1
ATOM 1066 C C . PHE A 1 132 ? -7.953 18.281 23.531 1 97.56 132 PHE A C 1
ATOM 1068 O O . PHE A 1 132 ? -7.945 17.969 24.719 1 97.56 132 PHE A O 1
ATOM 1075 N N . GLU A 1 133 ? -6.938 18.172 22.734 1 97.62 133 GLU A N 1
ATOM 1076 C CA . GLU A 1 133 ? -5.609 17.938 23.297 1 97.62 133 GLU A CA 1
ATOM 1077 C C . GLU A 1 133 ? -4.945 19.266 23.688 1 97.62 133 GLU A C 1
ATOM 1079 O O . GLU A 1 133 ? -4.281 19.891 22.859 1 97.62 133 GLU A O 1
ATOM 1084 N N . MET A 1 134 ? -5.055 19.609 25 1 97.12 134 MET A N 1
ATOM 1085 C CA . MET A 1 134 ? -4.625 20.922 25.484 1 97.12 134 MET A CA 1
ATOM 1086 C C . MET A 1 134 ? -3.109 20.953 25.672 1 97.12 134 MET A C 1
ATOM 1088 O O . MET A 1 134 ? -2.531 20.047 26.266 1 97.12 134 MET A O 1
ATOM 1092 N N . ASN A 1 135 ? -2.516 21.984 25.141 1 96.5 135 ASN A N 1
ATOM 1093 C CA . ASN A 1 135 ? -1.08 22.188 25.297 1 96.5 135 ASN A CA 1
ATOM 1094 C C . ASN A 1 135 ? -0.768 23.547 25.906 1 96.5 135 ASN A C 1
ATOM 1096 O O . ASN A 1 135 ? -1.424 24.547 25.594 1 96.5 135 ASN A O 1
ATOM 1100 N N . LYS A 1 136 ? 0.194 23.578 26.734 1 91.81 136 LYS A N 1
ATOM 1101 C CA . LYS A 1 136 ? 0.568 24.812 27.422 1 91.81 136 LYS A CA 1
ATOM 1102 C C . LYS A 1 136 ? 1.447 25.688 26.531 1 91.81 136 LYS A C 1
ATOM 1104 O O . LYS A 1 136 ? 1.298 26.906 26.516 1 91.81 136 LYS A O 1
ATOM 1109 N N . GLU A 1 137 ? 2.324 25.047 25.891 1 92.06 137 GLU A N 1
ATOM 1110 C CA . GLU A 1 137 ? 3.246 25.781 25.031 1 92.06 137 GLU A CA 1
ATOM 1111 C C . GLU A 1 137 ? 2.812 25.719 23.578 1 92.06 137 GLU A C 1
ATOM 1113 O O . GLU A 1 137 ? 2.199 24.734 23.141 1 92.06 137 GLU A O 1
ATOM 1118 N N . ASP A 1 138 ? 3.143 26.812 22.922 1 92.31 138 ASP A N 1
ATOM 1119 C CA . ASP A 1 138 ? 2.889 26.828 21.484 1 92.31 138 ASP A CA 1
ATOM 1120 C C . ASP A 1 138 ? 4.059 26.219 20.719 1 92.31 138 ASP A C 1
ATOM 1122 O O . ASP A 1 138 ? 4.965 26.938 20.281 1 92.31 138 ASP A O 1
ATOM 1126 N N . SER A 1 139 ? 4.039 24.984 20.578 1 96.12 139 SER A N 1
ATOM 1127 C CA . SER A 1 139 ? 5.055 24.25 19.828 1 96.12 139 SER A CA 1
ATOM 1128 C C . SER A 1 139 ? 4.43 23.406 18.719 1 96.12 139 SER A C 1
ATOM 1130 O O . SER A 1 139 ? 3.387 22.781 18.922 1 96.12 139 SER A O 1
ATOM 1132 N N . LEU A 1 140 ? 5.098 23.359 17.609 1 97.12 140 LEU A N 1
ATOM 1133 C CA . LEU A 1 140 ? 4.59 22.562 16.5 1 97.12 140 LEU A CA 1
ATOM 1134 C C . LEU A 1 140 ? 4.691 21.078 16.812 1 97.12 140 LEU A C 1
ATOM 1136 O O . LEU A 1 140 ? 4.016 20.266 16.172 1 97.12 140 LEU A O 1
ATOM 1140 N N . ASN A 1 141 ? 5.516 20.734 17.828 1 98.25 141 ASN A N 1
ATOM 1141 C CA . ASN A 1 141 ? 5.621 19.344 18.266 1 98.25 141 ASN A CA 1
ATOM 1142 C C . ASN A 1 141 ? 4.305 18.844 18.844 1 98.25 141 ASN A C 1
ATOM 1144 O O . ASN A 1 141 ? 4.078 17.641 18.922 1 98.25 141 ASN A O 1
ATOM 1148 N N . ASN A 1 142 ? 3.434 19.734 19.266 1 98.19 142 ASN A N 1
ATOM 1149 C CA . ASN A 1 142 ? 2.182 19.359 19.906 1 98.19 142 ASN A CA 1
ATOM 1150 C C . ASN A 1 142 ? 1.305 18.516 18.984 1 98.19 142 ASN A C 1
ATOM 1152 O O . ASN A 1 142 ? 0.498 17.703 19.453 1 98.19 142 ASN A O 1
ATOM 1156 N N . ARG A 1 143 ? 1.484 18.656 17.75 1 97.94 143 ARG A N 1
ATOM 1157 C CA . ARG A 1 143 ? 0.713 17.922 16.75 1 97.94 143 ARG A CA 1
ATOM 1158 C C . ARG A 1 143 ? 0.848 16.422 16.969 1 97.94 143 ARG A C 1
ATOM 1160 O O . ARG A 1 143 ? -0.087 15.664 16.688 1 97.94 143 ARG A O 1
ATOM 1167 N N . PHE A 1 144 ? 2.064 16.031 17.453 1 98.62 144 PHE A N 1
ATOM 1168 C CA . PHE A 1 144 ? 2.357 14.609 17.469 1 98.62 144 PHE A CA 1
ATOM 1169 C C . PHE A 1 144 ? 2.613 14.125 18.891 1 98.62 144 PHE A C 1
ATOM 1171 O O . PHE A 1 144 ? 3.221 13.07 19.094 1 98.62 144 PHE A O 1
ATOM 1178 N N . LYS A 1 145 ? 2.209 14.914 19.859 1 98.06 145 LYS A N 1
ATOM 1179 C CA . LYS A 1 145 ? 2.295 14.422 21.234 1 98.06 145 LYS A CA 1
ATOM 1180 C C . LYS A 1 145 ? 1.468 13.156 21.422 1 98.06 145 LYS A C 1
ATOM 1182 O O . LYS A 1 145 ? 0.38 13.031 20.859 1 98.06 145 LYS A O 1
ATOM 1187 N N . GLU A 1 146 ? 1.996 12.289 22.203 1 97.31 146 GLU A N 1
ATOM 1188 C CA . GLU A 1 146 ? 1.324 11.016 22.406 1 97.31 146 GLU A CA 1
ATOM 1189 C C . GLU A 1 146 ? -0.07 11.219 23 1 97.31 146 GLU A C 1
ATOM 1191 O O . GLU A 1 146 ? -0.25 12.008 23.922 1 97.31 146 GLU A O 1
ATOM 1196 N N . ILE A 1 147 ? -1.013 10.633 22.422 1 96.19 147 ILE A N 1
ATOM 1197 C CA . ILE A 1 147 ? -2.375 10.578 22.938 1 96.19 147 ILE A CA 1
ATOM 1198 C C . ILE A 1 147 ? -2.617 9.234 23.625 1 96.19 147 ILE A C 1
ATOM 1200 O O . ILE A 1 147 ? -2.547 8.188 22.969 1 96.19 147 ILE A O 1
ATOM 1204 N N . LYS A 1 148 ? -2.939 9.266 24.828 1 89.44 148 LYS A N 1
ATOM 1205 C CA . LYS A 1 148 ? -3.123 8.039 25.594 1 89.44 148 LYS A CA 1
ATOM 1206 C C . LYS A 1 148 ? -4.484 7.406 25.297 1 89.44 148 LYS A C 1
ATOM 1208 O O . LYS A 1 148 ? -5.473 8.117 25.109 1 89.44 148 LYS A O 1
ATOM 1213 N N . ASN A 1 149 ? -4.539 6.094 25.25 1 88.5 149 ASN A N 1
ATOM 1214 C CA . ASN A 1 149 ? -5.742 5.273 25.156 1 88.5 149 ASN A CA 1
ATOM 1215 C C . ASN A 1 149 ? -6.504 5.531 23.859 1 88.5 149 ASN A C 1
ATOM 1217 O O . ASN A 1 149 ? -7.727 5.68 23.875 1 88.5 149 ASN A O 1
ATOM 1221 N N . LEU A 1 150 ? -5.801 5.793 22.828 1 92.88 150 LEU A N 1
ATOM 1222 C CA . LEU A 1 150 ? -6.465 5.824 21.531 1 92.88 150 LEU A CA 1
ATOM 1223 C C . LEU A 1 150 ? -7.02 4.449 21.172 1 92.88 150 LEU A C 1
ATOM 1225 O O . LEU A 1 150 ? -6.32 3.441 21.297 1 92.88 150 LEU A O 1
ATOM 1229 N N . ASN A 1 151 ? -8.203 4.359 20.719 1 90.5 151 ASN A N 1
ATOM 1230 C CA . ASN A 1 151 ? -8.867 3.096 20.422 1 90.5 151 ASN A CA 1
ATOM 1231 C C . ASN A 1 151 ? -8.547 2.613 19.016 1 90.5 151 ASN A C 1
ATOM 1233 O O . ASN A 1 151 ? -8.898 1.496 18.641 1 90.5 151 ASN A O 1
ATOM 1237 N N . THR A 1 152 ? -7.945 3.451 18.219 1 95.19 152 THR A N 1
ATOM 1238 C CA . THR A 1 152 ? -7.68 3.115 16.828 1 95.19 152 THR A CA 1
ATOM 1239 C C . THR A 1 152 ? -6.176 3.045 16.562 1 95.19 152 THR A C 1
ATOM 1241 O O . THR A 1 152 ? -5.402 3.799 17.156 1 95.19 152 THR A O 1
ATOM 1244 N N . ASP A 1 153 ? -5.793 2.16 15.664 1 95.44 153 ASP A N 1
ATOM 1245 C CA . ASP A 1 153 ? -4.418 2.127 15.18 1 95.44 153 ASP A CA 1
ATOM 1246 C C . ASP A 1 153 ? -4.16 3.25 14.18 1 95.44 153 ASP A C 1
ATOM 1248 O O . ASP A 1 153 ? -3.078 3.838 14.164 1 95.44 153 ASP A O 1
ATOM 1252 N N . ALA A 1 154 ? -5.18 3.549 13.414 1 97.75 154 ALA A N 1
ATOM 1253 C CA . ALA A 1 154 ? -5.031 4.512 12.32 1 97.75 154 ALA A CA 1
ATOM 1254 C C . ALA A 1 154 ? -5.332 5.93 12.797 1 97.75 154 ALA A C 1
ATOM 1256 O O . ALA A 1 154 ? -6.348 6.168 13.453 1 97.75 154 ALA A O 1
ATOM 1257 N N . ILE A 1 155 ? -4.41 6.793 12.43 1 98.25 155 ILE A N 1
ATOM 1258 C CA . ILE A 1 155 ? -4.594 8.227 12.617 1 98.25 155 ILE A CA 1
ATOM 1259 C C . ILE A 1 155 ? -4.574 8.93 11.258 1 98.25 155 ILE A C 1
ATOM 1261 O O . ILE A 1 155 ? -3.703 8.664 10.43 1 98.25 155 ILE A O 1
ATOM 1265 N N . PHE A 1 156 ? -5.594 9.711 11.055 1 98.75 156 PHE A N 1
ATOM 1266 C CA . PHE A 1 156 ? -5.512 10.664 9.961 1 98.75 156 PHE A CA 1
ATOM 1267 C C . PHE A 1 156 ? -5.145 12.055 10.477 1 98.75 156 PHE A C 1
ATOM 1269 O O . PHE A 1 156 ? -5.973 12.727 11.094 1 98.75 156 PHE A O 1
ATOM 1276 N N . SER A 1 157 ? -3.922 12.438 10.227 1 98.81 157 SER A N 1
ATOM 1277 C CA . SER A 1 157 ? -3.471 13.781 10.578 1 98.81 157 SER A CA 1
ATOM 1278 C C . SER A 1 157 ? -3.863 14.789 9.5 1 98.81 157 SER A C 1
ATOM 1280 O O . SER A 1 157 ? -3.6 14.578 8.312 1 98.81 157 SER A O 1
ATOM 1282 N N . VAL A 1 158 ? -4.48 15.93 9.938 1 98.19 158 VAL A N 1
ATOM 1283 C CA . VAL A 1 158 ? -4.961 16.891 8.945 1 98.19 158 VAL A CA 1
ATOM 1284 C C . VAL A 1 158 ? -4.973 18.281 9.539 1 98.19 158 VAL A C 1
ATOM 1286 O O . VAL A 1 158 ? -5.164 18.453 10.75 1 98.19 158 VAL A O 1
ATOM 1289 N N . ASP A 1 159 ? -4.684 19.266 8.727 1 95.75 159 ASP A N 1
ATOM 1290 C CA . ASP A 1 159 ? -4.832 20.656 9.133 1 95.75 159 ASP A CA 1
ATOM 1291 C C . ASP A 1 159 ? -6.293 21.094 9.086 1 95.75 159 ASP A C 1
ATOM 1293 O O . ASP A 1 159 ? -7.098 20.5 8.359 1 95.75 159 ASP A O 1
ATOM 1297 N N . ASP A 1 160 ? -6.609 22.125 9.797 1 95.06 160 ASP A N 1
ATOM 1298 C CA . ASP A 1 160 ? -7.996 22.547 9.953 1 95.06 160 ASP A CA 1
ATOM 1299 C C . ASP A 1 160 ? -8.5 23.25 8.688 1 95.06 160 ASP A C 1
ATOM 1301 O O . ASP A 1 160 ? -9.688 23.547 8.57 1 95.06 160 ASP A O 1
ATOM 1305 N N . ASP A 1 161 ? -7.625 23.438 7.723 1 93.69 161 ASP A N 1
ATOM 1306 C CA . ASP A 1 161 ? -8.047 24.125 6.504 1 93.69 161 ASP A CA 1
ATOM 1307 C C . ASP A 1 161 ? -8 23.172 5.305 1 93.69 161 ASP A C 1
ATOM 1309 O O . ASP A 1 161 ? -7.98 23.625 4.156 1 93.69 161 ASP A O 1
ATOM 1313 N N . VAL A 1 162 ? -7.895 21.906 5.508 1 94.25 162 VAL A N 1
ATOM 1314 C CA . VAL A 1 162 ? -7.832 20.906 4.453 1 94.25 162 VAL A CA 1
ATOM 1315 C C . VAL A 1 162 ? -9.031 19.969 4.562 1 94.25 162 VAL A C 1
ATOM 1317 O O . VAL A 1 162 ? -9.273 19.375 5.617 1 94.25 162 VAL A O 1
ATOM 1320 N N . ILE A 1 163 ? -9.742 19.844 3.455 1 94.62 163 ILE A N 1
ATOM 1321 C CA . ILE A 1 163 ? -10.922 18.984 3.441 1 94.62 163 ILE A CA 1
ATOM 1322 C C . ILE A 1 163 ? -10.836 18.016 2.271 1 94.62 163 ILE A C 1
ATOM 1324 O O . ILE A 1 163 ? -10.422 18.391 1.171 1 94.62 163 ILE A O 1
ATOM 1328 N N . PHE A 1 164 ? -11.188 16.781 2.562 1 95.19 164 PHE A N 1
ATOM 1329 C CA . PHE A 1 164 ? -11.359 15.734 1.562 1 95.19 164 PHE A CA 1
ATOM 1330 C C . PHE A 1 164 ? -12.789 15.203 1.572 1 95.19 164 PHE A C 1
ATOM 1332 O O . PHE A 1 164 ? -13.414 15.109 2.631 1 95.19 164 PHE A O 1
ATOM 1339 N N . ALA A 1 165 ? -13.234 14.883 0.343 1 96 165 ALA A N 1
ATOM 1340 C CA . ALA A 1 165 ? -14.492 14.133 0.322 1 96 165 ALA A CA 1
ATOM 1341 C C . ALA A 1 165 ? -14.391 12.867 1.167 1 96 165 ALA A C 1
ATOM 1343 O O . ALA A 1 165 ? -13.344 12.211 1.193 1 96 165 ALA A O 1
ATOM 1344 N N . CYS A 1 166 ? -15.484 12.5 1.836 1 95.69 166 CYS A N 1
ATOM 1345 C CA . CYS A 1 166 ? -15.477 11.32 2.695 1 95.69 166 CYS A CA 1
ATOM 1346 C C . CYS A 1 166 ? -15.07 10.078 1.91 1 95.69 166 CYS A C 1
ATOM 1348 O O . CYS A 1 166 ? -14.344 9.227 2.42 1 95.69 166 CYS A O 1
ATOM 1350 N N . SER A 1 167 ? -15.508 9.969 0.679 1 94.81 167 SER A N 1
ATOM 1351 C CA . SER A 1 167 ? -15.164 8.812 -0.144 1 94.81 167 SER A CA 1
ATOM 1352 C C . SER A 1 167 ? -13.664 8.727 -0.386 1 94.81 167 SER A C 1
ATOM 1354 O O . SER A 1 167 ? -13.086 7.645 -0.364 1 94.81 167 SER A O 1
ATOM 1356 N N . THR A 1 168 ? -13.039 9.891 -0.599 1 96.44 168 THR A N 1
ATOM 1357 C CA . THR A 1 168 ? -11.602 9.961 -0.799 1 96.44 168 THR A CA 1
ATOM 1358 C C . THR A 1 168 ? -10.859 9.547 0.472 1 96.44 168 THR A C 1
ATOM 1360 O O . THR A 1 168 ? -9.867 8.82 0.412 1 96.44 168 THR A O 1
ATOM 1363 N N . LEU A 1 169 ? -11.383 10.023 1.532 1 97.19 169 LEU A N 1
ATOM 1364 C CA . LEU A 1 169 ? -10.781 9.688 2.816 1 97.19 169 LEU A CA 1
ATOM 1365 C C . LEU A 1 169 ? -10.898 8.195 3.1 1 97.19 169 LEU A C 1
ATOM 1367 O O . LEU A 1 169 ? -9.938 7.562 3.535 1 97.19 169 LEU A O 1
ATOM 1371 N N . GLU A 1 170 ? -12.047 7.633 2.842 1 95.88 170 GLU A N 1
ATOM 1372 C CA . GLU A 1 170 ? -12.258 6.203 3.039 1 95.88 170 GLU A CA 1
ATOM 1373 C C . GLU A 1 170 ? -11.359 5.379 2.119 1 95.88 170 GLU A C 1
ATOM 1375 O O . GLU A 1 170 ? -10.852 4.332 2.518 1 95.88 170 GLU A O 1
ATOM 1380 N N . PHE A 1 171 ? -11.195 5.84 0.948 1 96.88 171 PHE A N 1
ATOM 1381 C CA . PHE A 1 171 ? -10.273 5.184 0.028 1 96.88 171 PHE A CA 1
ATOM 1382 C C . PHE A 1 171 ? -8.852 5.199 0.578 1 96.88 171 PHE A C 1
ATOM 1384 O O . PHE A 1 171 ? -8.18 4.168 0.599 1 96.88 171 PHE A O 1
ATOM 1391 N N . ALA A 1 172 ? -8.438 6.344 1.012 1 98.31 172 ALA A N 1
ATOM 1392 C CA . ALA A 1 172 ? -7.098 6.461 1.587 1 98.31 172 ALA A CA 1
ATOM 1393 C C . ALA A 1 172 ? -6.941 5.543 2.797 1 98.31 172 ALA A C 1
ATOM 1395 O O . ALA A 1 172 ? -5.867 4.98 3.021 1 98.31 172 ALA A O 1
ATOM 1396 N N . PHE A 1 173 ? -8 5.406 3.58 1 98.12 173 PHE A N 1
ATOM 1397 C CA . PHE A 1 173 ? -7.973 4.508 4.73 1 98.12 173 PHE A CA 1
ATOM 1398 C C . PHE A 1 173 ? -7.777 3.064 4.285 1 98.12 173 PHE A C 1
ATOM 1400 O O . PHE A 1 173 ? -7.031 2.311 4.914 1 98.12 173 PHE A O 1
ATOM 1407 N N . THR A 1 174 ? -8.375 2.682 3.205 1 96.88 174 THR A N 1
ATOM 1408 C CA . THR A 1 174 ? -8.195 1.342 2.658 1 96.88 174 THR A CA 1
ATOM 1409 C C . THR A 1 174 ? -6.746 1.127 2.23 1 96.88 174 THR A C 1
ATOM 1411 O O . THR A 1 174 ? -6.172 0.065 2.477 1 96.88 174 THR A O 1
ATOM 1414 N N . VAL A 1 175 ? -6.184 2.127 1.603 1 98.56 175 VAL A N 1
ATOM 1415 C CA . VAL A 1 175 ? -4.773 2.057 1.233 1 98.56 175 VAL A CA 1
ATOM 1416 C C . VAL A 1 175 ? -3.92 1.859 2.486 1 98.56 175 VAL A C 1
ATOM 1418 O O . VAL A 1 175 ? -3.023 1.013 2.506 1 98.56 175 VAL A O 1
ATOM 1421 N N . TRP A 1 176 ? -4.234 2.605 3.498 1 98.44 176 TRP A N 1
ATOM 1422 C CA . TRP A 1 176 ? -3.461 2.521 4.73 1 98.44 176 TRP A CA 1
ATOM 1423 C C . TRP A 1 176 ? -3.59 1.141 5.363 1 98.44 176 TRP A C 1
ATOM 1425 O O . TRP A 1 176 ? -2.625 0.616 5.926 1 98.44 176 TRP A O 1
ATOM 1435 N N . GLN A 1 177 ? -4.719 0.535 5.273 1 97.19 177 GLN A N 1
ATOM 1436 C CA . GLN A 1 177 ? -4.914 -0.792 5.848 1 97.19 177 GLN A CA 1
ATOM 1437 C C . GLN A 1 177 ? -3.955 -1.806 5.23 1 97.19 177 GLN A C 1
ATOM 1439 O O . GLN A 1 177 ? -3.502 -2.732 5.906 1 97.19 177 GLN A O 1
ATOM 1444 N N . SER A 1 178 ? -3.59 -1.609 3.988 1 97.62 178 SER A N 1
ATOM 1445 C CA . SER A 1 178 ? -2.629 -2.486 3.324 1 97.62 178 SER A CA 1
ATOM 1446 C C . SER A 1 178 ? -1.195 -2.082 3.652 1 97.62 178 SER A C 1
ATOM 1448 O O . SER A 1 178 ? -0.286 -2.914 3.609 1 97.62 178 SER A O 1
ATOM 1450 N N . ALA A 1 179 ? -1.021 -0.785 3.945 1 98.38 179 ALA A N 1
ATOM 1451 C CA . ALA A 1 179 ? 0.304 -0.221 4.195 1 98.38 179 ALA A CA 1
ATOM 1452 C C . ALA A 1 179 ? 0.355 0.488 5.543 1 98.38 179 ALA A C 1
ATOM 1454 O O . ALA A 1 179 ? 0.774 1.645 5.629 1 98.38 179 ALA A O 1
ATOM 1455 N N . SER A 1 180 ? 0.079 -0.258 6.586 1 97.56 180 SER A N 1
ATOM 1456 C CA . SER A 1 180 ? -0.214 0.353 7.875 1 97.56 180 SER A CA 1
ATOM 1457 C C . SER A 1 180 ? 1.067 0.726 8.617 1 97.56 180 SER A C 1
ATOM 1459 O O . SER A 1 180 ? 1.026 1.438 9.617 1 97.56 180 SER A O 1
ATOM 1461 N N . GLU A 1 181 ? 2.225 0.316 8.055 1 96.69 181 GLU A N 1
ATOM 1462 C CA . GLU A 1 181 ? 3.475 0.567 8.766 1 96.69 181 GLU A CA 1
ATOM 1463 C C . GLU A 1 181 ? 4.125 1.864 8.297 1 96.69 181 GLU A C 1
ATOM 1465 O O . GLU A 1 181 ? 5.102 2.326 8.891 1 96.69 181 GLU A O 1
ATOM 1470 N N . THR A 1 182 ? 3.631 2.404 7.238 1 98.38 182 THR A N 1
ATOM 1471 C CA . THR A 1 182 ? 4.246 3.611 6.699 1 98.38 182 THR A CA 1
ATOM 1472 C C . THR A 1 182 ? 3.223 4.738 6.59 1 98.38 182 THR A C 1
ATOM 1474 O O . THR A 1 182 ? 2.082 4.59 7.031 1 98.38 182 THR A O 1
ATOM 1477 N N . MET A 1 183 ? 3.682 5.926 6.043 1 98.62 183 MET A N 1
ATOM 1478 C CA . MET A 1 183 ? 2.801 7.07 5.824 1 98.62 183 MET A CA 1
ATOM 1479 C C . MET A 1 183 ? 2.006 6.906 4.535 1 98.62 183 MET A C 1
ATOM 1481 O O . MET A 1 183 ? 2.568 6.555 3.496 1 98.62 183 MET A O 1
ATOM 1485 N N . VAL A 1 184 ? 0.738 7.082 4.652 1 98.88 184 VAL A N 1
ATOM 1486 C CA . VAL A 1 184 ? -0.158 7.07 3.5 1 98.88 184 VAL A CA 1
ATOM 1487 C C . VAL A 1 184 ? -0.917 8.398 3.424 1 98.88 184 VAL A C 1
ATOM 1489 O O . VAL A 1 184 ? -1.611 8.773 4.371 1 98.88 184 VAL A O 1
ATOM 1492 N N . GLY A 1 185 ? -0.737 9.125 2.281 1 98.56 185 GLY A N 1
ATOM 1493 C CA . GLY A 1 185 ? -1.442 10.398 2.279 1 98.56 185 GLY A CA 1
ATOM 1494 C C . GLY A 1 185 ? -1.414 11.094 0.933 1 98.56 185 GLY A C 1
ATOM 1495 O O . GLY A 1 185 ? -1.319 10.445 -0.108 1 98.56 185 GLY A O 1
ATOM 1496 N N . PHE A 1 186 ? -1.53 12.453 0.929 1 97.75 186 PHE A N 1
ATOM 1497 C CA . PHE A 1 186 ? -1.969 13.148 -0.272 1 97.75 186 PHE A CA 1
ATOM 1498 C C . PHE A 1 186 ? -0.933 14.18 -0.708 1 97.75 186 PHE A C 1
ATOM 1500 O O . PHE A 1 186 ? -1.004 14.711 -1.82 1 97.75 186 PHE A O 1
ATOM 1507 N N . VAL A 1 187 ? 0.035 14.469 0.115 1 97.12 187 VAL A N 1
ATOM 1508 C CA . VAL A 1 187 ? 0.932 15.586 -0.159 1 97.12 187 VAL A CA 1
ATOM 1509 C C . VAL A 1 187 ? 2.377 15.094 -0.186 1 97.12 187 VAL A C 1
ATOM 1511 O O . VAL A 1 187 ? 3.104 15.227 0.803 1 97.12 187 VAL A O 1
ATOM 1514 N N . PRO A 1 188 ? 2.85 14.641 -1.316 1 97.25 188 PRO A N 1
ATOM 1515 C CA . PRO A 1 188 ? 4.203 14.094 -1.427 1 97.25 188 PRO A CA 1
ATOM 1516 C C . PRO A 1 188 ? 5.266 15.18 -1.579 1 97.25 188 PRO A C 1
ATOM 1518 O O . PRO A 1 188 ? 4.973 16.266 -2.076 1 97.25 188 PRO A O 1
ATOM 1521 N N . ARG A 1 189 ? 6.469 14.883 -1.104 1 97.62 189 ARG A N 1
ATOM 1522 C CA . ARG A 1 189 ? 7.676 15.695 -1.254 1 97.62 189 ARG A CA 1
ATOM 1523 C C . ARG A 1 189 ? 8.906 14.812 -1.463 1 97.62 189 ARG A C 1
ATOM 1525 O O . ARG A 1 189 ? 8.852 13.602 -1.247 1 97.62 189 ARG A O 1
ATOM 1532 N N . MET A 1 190 ? 9.945 15.43 -1.866 1 96.19 190 MET A N 1
ATOM 1533 C CA . MET A 1 190 ? 11.148 14.656 -2.172 1 96.19 190 MET A CA 1
ATOM 1534 C C . MET A 1 190 ? 12.383 15.297 -1.54 1 96.19 190 MET A C 1
ATOM 1536 O O . MET A 1 190 ? 12.43 16.516 -1.353 1 96.19 190 MET A O 1
ATOM 1540 N N . HIS A 1 191 ? 13.297 14.445 -1.154 1 96.31 191 HIS A N 1
ATOM 1541 C CA . HIS A 1 191 ? 14.609 14.922 -0.734 1 96.31 191 HIS A CA 1
ATOM 1542 C C . HIS A 1 191 ? 15.641 14.734 -1.839 1 96.31 191 HIS A C 1
ATOM 1544 O O . HIS A 1 191 ? 16.297 13.695 -1.905 1 96.31 191 HIS A O 1
ATOM 1550 N N . TRP A 1 192 ? 15.891 15.68 -2.623 1 92.81 192 TRP A N 1
ATOM 1551 C CA . TRP A 1 192 ? 16.844 15.602 -3.723 1 92.81 192 TRP A CA 1
ATOM 1552 C C . TRP A 1 192 ? 18.266 15.797 -3.221 1 92.81 192 TRP A C 1
ATOM 1554 O O . TRP A 1 192 ? 18.5 16.484 -2.221 1 92.81 192 TRP A O 1
ATOM 1564 N N . ILE A 1 193 ? 19.188 15.203 -3.922 1 90.25 193 ILE A N 1
ATOM 1565 C CA . ILE A 1 193 ? 20.594 15.453 -3.621 1 90.25 193 ILE A CA 1
ATOM 1566 C C . ILE A 1 193 ? 21.016 16.812 -4.168 1 90.25 193 ILE A C 1
ATOM 1568 O O . ILE A 1 193 ? 20.672 17.172 -5.305 1 90.25 193 ILE A O 1
ATOM 1572 N N . ASP A 1 194 ? 21.719 17.516 -3.355 1 84.62 194 ASP A N 1
ATOM 1573 C CA . ASP A 1 194 ? 22.266 18.797 -3.791 1 84.62 194 ASP A CA 1
ATOM 1574 C C . ASP A 1 194 ? 23.562 18.609 -4.559 1 84.62 194 ASP A C 1
ATOM 1576 O O . ASP A 1 194 ? 24.609 18.344 -3.965 1 84.62 194 ASP A O 1
ATOM 1580 N N . GLN A 1 195 ? 23.562 18.797 -5.754 1 76.94 195 GLN A N 1
ATOM 1581 C CA . GLN A 1 195 ? 24.734 18.562 -6.59 1 76.94 195 GLN A CA 1
ATOM 1582 C C . GLN A 1 195 ? 25.734 19.703 -6.469 1 76.94 195 GLN A C 1
ATOM 1584 O O . GLN A 1 195 ? 26.922 19.547 -6.809 1 76.94 195 GLN A O 1
ATOM 1589 N N . ALA A 1 196 ? 25.297 20.812 -6.215 1 73.25 196 ALA A N 1
ATOM 1590 C CA . ALA A 1 196 ? 26.188 21.969 -6.117 1 73.25 196 ALA A CA 1
ATOM 1591 C C . ALA A 1 196 ? 27.109 21.859 -4.914 1 73.25 196 ALA A C 1
ATOM 1593 O O . ALA A 1 196 ? 28.203 22.453 -4.895 1 73.25 196 ALA A O 1
ATOM 1594 N N . GLU A 1 197 ? 26.641 21.188 -3.98 1 65.62 197 GLU A N 1
ATOM 1595 C CA . GLU A 1 197 ? 27.438 21.078 -2.76 1 65.62 197 GLU A CA 1
ATOM 1596 C C . GLU A 1 197 ? 28.172 19.75 -2.691 1 65.62 197 GLU A C 1
ATOM 1598 O O . GLU A 1 197 ? 27.688 18.734 -3.195 1 65.62 197 GLU A O 1
ATOM 1603 N N . GLU A 1 198 ? 29.453 19.797 -2.604 1 58.16 198 GLU A N 1
ATOM 1604 C CA . GLU A 1 198 ? 30.344 18.641 -2.594 1 58.16 198 GLU A CA 1
ATOM 1605 C C . GLU A 1 198 ? 29.891 17.594 -1.588 1 58.16 198 GLU A C 1
ATOM 1607 O O . GLU A 1 198 ? 30.141 16.391 -1.768 1 58.16 198 GLU A O 1
ATOM 1612 N N . MET A 1 199 ? 29.297 18.094 -0.511 1 62.88 199 MET A N 1
ATOM 1613 C CA . MET A 1 199 ? 29.172 17.188 0.624 1 62.88 199 MET A CA 1
ATOM 1614 C C . MET A 1 199 ? 27.719 16.75 0.805 1 62.88 199 MET A C 1
ATOM 1616 O O . MET A 1 199 ? 26.828 17.594 0.937 1 62.88 199 MET A O 1
ATOM 1620 N N . GLY A 1 200 ? 27.297 15.562 0.386 1 78.12 200 GLY A N 1
ATOM 1621 C CA . GLY A 1 200 ? 26.203 14.695 0.804 1 78.12 200 GLY A CA 1
ATOM 1622 C C . GLY A 1 200 ? 25 15.461 1.33 1 78.12 200 GLY A C 1
ATOM 1623 O O . GLY A 1 200 ? 24.406 15.07 2.332 1 78.12 200 GLY A O 1
ATOM 1624 N N . LYS A 1 201 ? 24.656 16.703 0.798 1 90.12 201 LYS A N 1
ATOM 1625 C CA . LYS A 1 201 ? 23.516 17.5 1.257 1 90.12 201 LYS A CA 1
ATOM 1626 C C . LYS A 1 201 ? 22.297 17.266 0.379 1 90.12 201 LYS A C 1
ATOM 1628 O O . LYS A 1 201 ? 22.406 16.75 -0.731 1 90.12 201 LYS A O 1
ATOM 1633 N N . TYR A 1 202 ? 21.188 17.75 0.963 1 94.19 202 TYR A N 1
ATOM 1634 C CA . TYR A 1 202 ? 19.906 17.484 0.297 1 94.19 202 TYR A CA 1
ATOM 1635 C C . TYR A 1 202 ? 19.125 18.781 0.086 1 94.19 202 TYR A C 1
ATOM 1637 O O . TYR A 1 202 ? 19.312 19.75 0.824 1 94.19 202 TYR A O 1
ATOM 1645 N N . ILE A 1 203 ? 18.328 18.719 -0.947 1 93.06 203 ILE A N 1
ATOM 1646 C CA . ILE A 1 203 ? 17.391 19.797 -1.244 1 93.06 203 ILE A CA 1
ATOM 1647 C C . ILE A 1 203 ? 15.961 19.281 -1.125 1 93.06 203 ILE A C 1
ATOM 1649 O O . ILE A 1 203 ? 15.625 18.219 -1.659 1 93.06 203 ILE A O 1
ATOM 1653 N N . TYR A 1 204 ? 15.203 20.047 -0.431 1 95 204 TYR A N 1
ATOM 1654 C CA . TYR A 1 204 ? 13.781 19.75 -0.304 1 95 204 TYR A CA 1
ATOM 1655 C C . TYR A 1 204 ? 13.047 20.047 -1.604 1 95 204 TYR A C 1
ATOM 1657 O O . TYR A 1 204 ? 13.07 21.188 -2.098 1 95 204 TYR A O 1
ATOM 1665 N N . GLY A 1 205 ? 12.445 19.016 -2.18 1 93.31 205 GLY A N 1
ATOM 1666 C CA . GLY A 1 205 ? 11.672 19.156 -3.4 1 93.31 205 GLY A CA 1
ATOM 1667 C C . GLY A 1 205 ? 10.172 19.234 -3.15 1 93.31 205 GLY A C 1
ATOM 1668 O O . GLY A 1 205 ? 9.578 18.297 -2.607 1 93.31 205 GLY A O 1
ATOM 1669 N N . GLY A 1 206 ? 9.57 20.281 -3.586 1 92 206 GLY A N 1
ATOM 1670 C CA . GLY A 1 206 ? 8.141 20.5 -3.438 1 92 206 GLY A CA 1
ATOM 1671 C C . GLY A 1 206 ? 7.316 19.766 -4.488 1 92 206 GLY A C 1
ATOM 1672 O O . GLY A 1 206 ? 7.809 18.844 -5.133 1 92 206 GLY A O 1
ATOM 1673 N N . TRP A 1 207 ? 6.062 20.219 -4.543 1 88.31 207 TRP A N 1
ATOM 1674 C CA . TRP A 1 207 ? 5.062 19.578 -5.398 1 88.31 207 TRP A CA 1
ATOM 1675 C C . TRP A 1 207 ? 5.527 19.562 -6.848 1 88.31 207 TRP A C 1
ATOM 1677 O O . TRP A 1 207 ? 5.363 18.547 -7.543 1 88.31 207 TRP A O 1
ATOM 1687 N N . TRP A 1 208 ? 6.125 20.531 -7.25 1 86.25 208 TRP A N 1
ATOM 1688 C CA . TRP A 1 208 ? 6.496 20.656 -8.656 1 86.25 208 TRP A CA 1
ATOM 1689 C C . TRP A 1 208 ? 7.5 19.578 -9.055 1 86.25 208 TRP A C 1
ATOM 1691 O O . TRP A 1 208 ? 7.367 18.969 -10.109 1 86.25 208 TRP A O 1
ATOM 1701 N N . SER A 1 209 ? 8.453 19.359 -8.234 1 88.38 209 SER A N 1
ATOM 1702 C CA . SER A 1 209 ? 9.445 18.344 -8.57 1 88.38 209 SER A CA 1
ATOM 1703 C C . SER A 1 209 ? 8.828 16.953 -8.555 1 88.38 209 SER A C 1
ATOM 1705 O O . SER A 1 209 ? 9.164 16.109 -9.391 1 88.38 209 SER A O 1
ATOM 1707 N N . VAL A 1 210 ? 7.906 16.703 -7.605 1 91.88 210 VAL A N 1
ATOM 1708 C CA . VAL A 1 210 ? 7.23 15.414 -7.523 1 91.88 210 VAL A CA 1
ATOM 1709 C C . VAL A 1 210 ? 6.359 15.211 -8.758 1 91.88 210 VAL A C 1
ATOM 1711 O O . VAL A 1 210 ? 6.363 14.133 -9.359 1 91.88 210 VAL A O 1
ATOM 1714 N N . TRP A 1 211 ? 5.672 16.266 -9.102 1 86.38 211 TRP A N 1
ATOM 1715 C CA . TRP A 1 211 ? 4.793 16.188 -10.258 1 86.38 211 TRP A CA 1
ATOM 1716 C C . TRP A 1 211 ? 5.59 15.898 -11.531 1 86.38 211 TRP A C 1
ATOM 1718 O O . TRP A 1 211 ? 5.172 15.102 -12.367 1 86.38 211 TRP A O 1
ATOM 1728 N N . TRP A 1 212 ? 6.73 16.438 -11.633 1 84.94 212 TRP A N 1
ATOM 1729 C CA . TRP A 1 212 ? 7.551 16.312 -12.836 1 84.94 212 TRP A CA 1
ATOM 1730 C C . TRP A 1 212 ? 8.234 14.953 -12.898 1 84.94 212 TRP A C 1
ATOM 1732 O O . TRP A 1 212 ? 8.297 14.328 -13.961 1 84.94 212 TRP A O 1
ATOM 1742 N N . THR A 1 213 ? 8.719 14.492 -11.789 1 88.5 213 THR A N 1
ATOM 1743 C CA . THR A 1 213 ? 9.562 13.305 -11.789 1 88.5 213 THR A CA 1
ATOM 1744 C C . THR A 1 213 ? 8.75 12.055 -11.445 1 88.5 213 THR A C 1
ATOM 1746 O O . THR A 1 213 ? 9.188 10.938 -11.711 1 88.5 213 THR A O 1
ATOM 1749 N N . GLY A 1 214 ? 7.648 12.305 -10.773 1 91.25 214 GLY A N 1
ATOM 1750 C CA . GLY A 1 214 ? 6.871 11.188 -10.258 1 91.25 214 GLY A CA 1
ATOM 1751 C C . GLY A 1 214 ? 7.512 10.523 -9.047 1 91.25 214 GLY A C 1
ATOM 1752 O O . GLY A 1 214 ? 7.07 9.461 -8.609 1 91.25 214 GLY A O 1
ATOM 1753 N N . THR A 1 215 ? 8.562 11.133 -8.555 1 93.94 215 THR A N 1
ATOM 1754 C CA . THR A 1 215 ? 9.336 10.523 -7.48 1 93.94 215 THR A CA 1
ATOM 1755 C C . THR A 1 215 ? 9.195 11.328 -6.188 1 93.94 215 THR A C 1
ATOM 1757 O O . THR A 1 215 ? 9.203 12.562 -6.211 1 93.94 215 THR A O 1
ATOM 1760 N N . TYR A 1 216 ? 9.016 10.68 -5.137 1 97.19 216 TYR A N 1
ATOM 1761 C CA . TYR A 1 216 ? 8.867 11.305 -3.826 1 97.19 216 TYR A CA 1
ATOM 1762 C C . TYR A 1 216 ? 9.43 10.398 -2.73 1 97.19 216 TYR A C 1
ATOM 1764 O O . TYR A 1 216 ? 9.742 9.234 -2.979 1 97.19 216 TYR A O 1
ATOM 1772 N N . SER A 1 217 ? 9.633 10.945 -1.513 1 97.81 217 SER A N 1
ATOM 1773 C CA . SER A 1 217 ? 10.148 10.141 -0.409 1 97.81 217 SER A CA 1
ATOM 1774 C C . SER A 1 217 ? 9.438 10.477 0.897 1 97.81 217 SER A C 1
ATOM 1776 O O . SER A 1 217 ? 9.68 9.836 1.924 1 97.81 217 SER A O 1
ATOM 1778 N N . MET A 1 218 ? 8.516 11.484 0.8 1 98 218 MET A N 1
ATOM 1779 C CA . MET A 1 218 ? 7.742 11.914 1.96 1 98 218 MET A CA 1
ATOM 1780 C C . MET A 1 218 ? 6.281 12.148 1.581 1 98 218 MET A C 1
ATOM 1782 O O . MET A 1 218 ? 5.98 12.477 0.433 1 98 218 MET A O 1
ATOM 1786 N N . VAL A 1 219 ? 5.469 11.898 2.518 1 98.25 219 VAL A N 1
ATOM 1787 C CA . VAL A 1 219 ? 4.098 12.398 2.506 1 98.25 219 VAL A CA 1
ATOM 1788 C C . VAL A 1 219 ? 3.842 13.234 3.76 1 98.25 219 VAL A C 1
ATOM 1790 O O . VAL A 1 219 ? 4.059 12.766 4.879 1 98.25 219 VAL A O 1
ATOM 1793 N N . LEU A 1 220 ? 3.426 14.438 3.545 1 97.81 220 LEU A N 1
ATOM 1794 C CA . LEU A 1 220 ? 3.316 15.367 4.664 1 97.81 220 LEU A CA 1
ATOM 1795 C C . LEU A 1 220 ? 2.088 15.055 5.512 1 97.81 220 LEU A C 1
ATOM 1797 O O . LEU A 1 220 ? 1.05 14.648 4.98 1 97.81 220 LEU A O 1
ATOM 1801 N N . SER A 1 221 ? 2.191 15.359 6.781 1 98 221 SER A N 1
ATOM 1802 C CA . SER A 1 221 ? 1.181 15.016 7.773 1 98 221 SER A CA 1
ATOM 1803 C C . SER A 1 221 ? 0.037 16.016 7.777 1 98 221 SER A C 1
ATOM 1805 O O . SER A 1 221 ? -0.927 15.875 8.531 1 98 221 SER A O 1
ATOM 1807 N N . LYS A 1 222 ? 0.097 17.062 6.941 1 96.38 222 LYS A N 1
ATOM 1808 C CA . LYS A 1 222 ? -1.074 17.922 6.82 1 96.38 222 LYS A CA 1
ATOM 1809 C C . LYS A 1 222 ? -2.266 17.156 6.254 1 96.38 222 LYS A C 1
ATOM 1811 O O . LYS A 1 222 ? -3.404 17.625 6.336 1 96.38 222 LYS A O 1
ATOM 1816 N N . ALA A 1 223 ? -2.02 16 5.594 1 97.88 223 ALA A N 1
ATOM 1817 C CA . ALA A 1 223 ? -3.053 15.086 5.109 1 97.88 223 ALA A CA 1
ATOM 1818 C C . ALA A 1 223 ? -2.496 13.68 4.918 1 97.88 223 ALA A C 1
ATOM 1820 O O . ALA A 1 223 ? -2.248 13.25 3.789 1 97.88 223 ALA A O 1
ATOM 1821 N N . ALA A 1 224 ? -2.492 12.961 6.02 1 98.75 224 ALA A N 1
ATOM 1822 C CA . ALA A 1 224 ? -1.889 11.633 5.902 1 98.75 224 ALA A CA 1
ATOM 1823 C C . ALA A 1 224 ? -2.359 10.719 7.027 1 98.75 224 ALA A C 1
ATOM 1825 O O . ALA A 1 224 ? -2.633 11.172 8.141 1 98.75 224 ALA A O 1
ATOM 1826 N N . PHE A 1 225 ? -2.447 9.43 6.715 1 98.81 225 PHE A N 1
ATOM 1827 C CA . PHE A 1 225 ? -2.633 8.359 7.691 1 98.81 225 PHE A CA 1
ATOM 1828 C C . PHE A 1 225 ? -1.289 7.828 8.18 1 98.81 225 PHE A C 1
ATOM 1830 O O . PHE A 1 225 ? -0.346 7.703 7.395 1 98.81 225 PHE A O 1
ATOM 1837 N N . PHE A 1 226 ? -1.176 7.52 9.414 1 98.75 226 PHE A N 1
ATOM 1838 C CA . PHE A 1 226 ? -0.08 6.742 9.977 1 98.75 226 PHE A CA 1
ATOM 1839 C C . PHE A 1 226 ? -0.525 6.023 11.242 1 98.75 226 PHE A C 1
ATOM 1841 O O . PHE A 1 226 ? -1.615 6.277 11.758 1 98.75 226 PHE A O 1
ATOM 1848 N N . HIS A 1 227 ? 0.205 5.098 11.625 1 98.12 227 HIS A N 1
ATOM 1849 C CA . HIS A 1 227 ? -0.124 4.297 12.805 1 98.12 227 HIS A CA 1
ATOM 1850 C C . HIS A 1 227 ? 0.042 5.109 14.086 1 98.12 227 HIS A C 1
ATOM 1852 O O . HIS A 1 227 ? 1.006 5.863 14.227 1 98.12 227 HIS A O 1
ATOM 1858 N N . SER A 1 228 ? -0.789 4.871 15.062 1 97.88 228 SER A N 1
ATOM 1859 C CA . SER A 1 228 ? -0.833 5.645 16.297 1 97.88 228 SER A CA 1
ATOM 1860 C C . SER A 1 228 ? 0.441 5.453 17.125 1 97.88 228 SER A C 1
ATOM 1862 O O . SER A 1 228 ? 0.823 6.328 17.906 1 97.88 228 SER A O 1
ATOM 1864 N N . LYS A 1 229 ? 1.157 4.367 16.906 1 97.56 229 LYS A N 1
ATOM 1865 C CA . LYS A 1 229 ? 2.377 4.098 17.656 1 97.56 229 LYS A CA 1
ATOM 1866 C C . LYS A 1 229 ? 3.428 5.176 17.406 1 97.56 229 LYS A C 1
ATOM 1868 O O . LYS A 1 229 ? 4.289 5.418 18.266 1 97.56 229 LYS A O 1
ATOM 1873 N N . TYR A 1 230 ? 3.336 5.852 16.297 1 98.56 230 TYR A N 1
ATOM 1874 C CA . TYR A 1 230 ? 4.367 6.812 15.914 1 98.56 230 TYR A CA 1
ATOM 1875 C C . TYR A 1 230 ? 4.238 8.094 16.734 1 98.56 230 TYR A C 1
ATOM 1877 O O . TYR A 1 230 ? 5.18 8.891 16.797 1 98.56 230 TYR A O 1
ATOM 1885 N N . LEU A 1 231 ? 3.059 8.32 17.312 1 98.62 231 LEU A N 1
ATOM 1886 C CA . LEU A 1 231 ? 2.947 9.453 18.234 1 98.62 231 LEU A CA 1
ATOM 1887 C C . LEU A 1 231 ? 3.896 9.289 19.406 1 98.62 231 LEU A C 1
ATOM 1889 O O . LEU A 1 231 ? 4.617 10.219 19.766 1 98.62 231 LEU A O 1
ATOM 1893 N N . GLY A 1 232 ? 3.902 8.109 19.984 1 97.81 232 GLY A N 1
ATOM 1894 C CA . GLY A 1 232 ? 4.816 7.832 21.078 1 97.81 232 GLY A CA 1
ATOM 1895 C C . GLY A 1 232 ? 6.277 7.891 20.672 1 97.81 232 GLY A C 1
ATOM 1896 O O . GLY A 1 232 ? 7.113 8.422 21.406 1 97.81 232 GLY A O 1
ATOM 1897 N N . ILE A 1 233 ? 6.57 7.352 19.547 1 98.44 233 ILE A N 1
ATOM 1898 C CA . ILE A 1 233 ? 7.949 7.32 19.062 1 98.44 233 ILE A CA 1
ATOM 1899 C C . ILE A 1 233 ? 8.438 8.742 18.797 1 98.44 233 ILE A C 1
ATOM 1901 O O . ILE A 1 233 ? 9.555 9.102 19.172 1 98.44 233 ILE A O 1
ATOM 1905 N N . TYR A 1 234 ? 7.609 9.547 18.172 1 98.69 234 TYR A N 1
ATOM 1906 C CA . TYR A 1 234 ? 7.938 10.953 17.938 1 98.69 234 TYR A CA 1
ATOM 1907 C C . TYR A 1 234 ? 8.195 11.672 19.25 1 98.69 234 TYR A C 1
ATOM 1909 O O . TYR A 1 234 ? 9.164 12.43 19.375 1 98.69 234 TYR A O 1
ATOM 1917 N N . THR A 1 235 ? 7.391 11.406 20.203 1 98.12 235 THR A N 1
ATOM 1918 C CA . THR A 1 235 ? 7.387 12.148 21.453 1 98.12 235 THR A CA 1
ATOM 1919 C C . THR A 1 235 ? 8.516 11.68 22.375 1 98.12 235 THR A C 1
ATOM 1921 O O . THR A 1 235 ? 9.195 12.5 23 1 98.12 235 THR A O 1
ATOM 1924 N N . HIS A 1 236 ? 8.781 10.383 22.359 1 96.62 236 HIS A N 1
ATOM 1925 C CA . HIS A 1 236 ? 9.617 9.867 23.438 1 96.62 236 HIS A CA 1
ATOM 1926 C C . HIS A 1 236 ? 10.906 9.258 22.891 1 96.62 236 HIS A C 1
ATOM 1928 O O . HIS A 1 236 ? 11.883 9.117 23.625 1 96.62 236 HIS A O 1
ATOM 1934 N N . HIS A 1 237 ? 10.969 8.922 21.625 1 96.56 237 HIS A N 1
ATOM 1935 C CA . HIS A 1 237 ? 12.109 8.164 21.141 1 96.56 237 HIS A CA 1
ATOM 1936 C C . HIS A 1 237 ? 12.922 8.969 20.141 1 96.56 237 HIS A C 1
ATOM 1938 O O . HIS A 1 237 ? 14.133 8.789 20.031 1 96.56 237 HIS A O 1
ATOM 1944 N N . MET A 1 238 ? 12.25 9.734 19.328 1 97.06 238 MET A N 1
ATOM 1945 C CA . MET A 1 238 ? 12.984 10.602 18.406 1 97.06 238 MET A CA 1
ATOM 1946 C C . MET A 1 238 ? 13.945 11.508 19.172 1 97.06 238 MET A C 1
ATOM 1948 O O . MET A 1 238 ? 13.633 11.969 20.266 1 97.06 238 MET A O 1
ATOM 1952 N N . PRO A 1 239 ? 15.156 11.75 18.641 1 95.81 239 PRO A N 1
ATOM 1953 C CA . PRO A 1 239 ? 16.109 12.625 19.328 1 95.81 239 PRO A CA 1
ATOM 1954 C C . PRO A 1 239 ? 15.492 13.953 19.75 1 95.81 239 PRO A C 1
ATOM 1956 O O . PRO A 1 239 ? 14.812 14.609 18.953 1 95.81 239 PRO A O 1
ATOM 1959 N N . ALA A 1 240 ? 15.805 14.367 20.953 1 97.12 240 ALA A N 1
ATOM 1960 C CA . ALA A 1 240 ? 15.25 15.602 21.5 1 97.12 240 ALA A CA 1
ATOM 1961 C C . ALA A 1 240 ? 15.727 16.812 20.703 1 97.12 240 ALA A C 1
ATOM 1963 O O . ALA A 1 240 ? 15.023 17.828 20.609 1 97.12 240 ALA A O 1
ATOM 1964 N N . SER A 1 241 ? 16.875 16.672 20.156 1 97.75 241 SER A N 1
ATOM 1965 C CA . SER A 1 241 ? 17.438 17.766 19.375 1 97.75 241 SER A CA 1
ATOM 1966 C C . SER A 1 241 ? 16.547 18.125 18.203 1 97.75 241 SER A C 1
ATOM 1968 O O . SER A 1 241 ? 16.469 19.297 17.812 1 97.75 241 SER A O 1
ATOM 1970 N N . ILE A 1 242 ? 15.883 17.125 17.625 1 98.56 242 ILE A N 1
ATOM 1971 C CA . ILE A 1 242 ? 14.977 17.375 16.516 1 98.56 242 ILE A CA 1
ATOM 1972 C C . ILE A 1 242 ? 13.742 18.125 17.031 1 98.56 242 ILE A C 1
ATOM 1974 O O . ILE A 1 242 ? 13.32 19.109 16.422 1 98.56 242 ILE A O 1
ATOM 1978 N N . ARG A 1 243 ? 13.18 17.703 18.094 1 98.31 243 ARG A N 1
ATOM 1979 C CA . ARG A 1 243 ? 12.039 18.406 18.688 1 98.31 243 ARG A CA 1
ATOM 1980 C C . ARG A 1 243 ? 12.398 19.844 19.047 1 98.31 243 ARG A C 1
ATOM 1982 O O . ARG A 1 243 ? 11.609 20.75 18.844 1 98.31 243 ARG A O 1
ATOM 1989 N N . ASN A 1 244 ? 13.602 20.016 19.609 1 98.12 244 ASN A N 1
ATOM 1990 C CA . ASN A 1 244 ? 14.062 21.359 19.938 1 98.12 244 ASN A CA 1
ATOM 1991 C C . ASN A 1 244 ? 14.18 22.234 18.688 1 98.12 244 ASN A C 1
ATOM 1993 O O . ASN A 1 244 ? 13.805 23.406 18.703 1 98.12 244 ASN A O 1
ATOM 1997 N N . TYR A 1 245 ? 14.703 21.641 17.688 1 98.25 245 TYR A N 1
ATOM 1998 C CA . TYR A 1 245 ? 14.828 22.359 16.422 1 98.25 245 TYR A CA 1
ATOM 1999 C C . TYR A 1 245 ? 13.469 22.812 15.906 1 98.25 245 TYR A C 1
ATOM 2001 O O . TYR A 1 245 ? 13.297 23.953 15.484 1 98.25 245 TYR A O 1
ATOM 2009 N N . VAL A 1 246 ? 12.508 21.891 15.938 1 98.06 246 VAL A N 1
ATOM 2010 C CA . VAL A 1 246 ? 11.148 22.172 15.484 1 98.06 246 VAL A CA 1
ATOM 2011 C C . VAL A 1 246 ? 10.547 23.312 16.312 1 98.06 246 VAL A C 1
ATOM 2013 O O . VAL A 1 246 ? 9.953 24.234 15.758 1 98.06 246 VAL A O 1
ATOM 2016 N N . SER A 1 247 ? 10.711 23.234 17.578 1 97.06 247 SER A N 1
ATOM 2017 C CA . SER A 1 247 ? 10.18 24.281 18.453 1 97.06 247 SER A CA 1
ATOM 2018 C C . SER A 1 247 ? 10.836 25.625 18.172 1 97.06 247 SER A C 1
ATOM 2020 O O . SER A 1 247 ? 10.141 26.641 18.031 1 97.06 247 SER A O 1
ATOM 2022 N N . LYS A 1 248 ? 12.062 25.656 18.062 1 96.38 248 LYS A N 1
ATOM 2023 C CA . LYS A 1 248 ? 12.836 26.891 17.891 1 96.38 248 LYS A CA 1
ATOM 2024 C C . LYS A 1 248 ? 12.531 27.547 16.547 1 96.38 248 LYS A C 1
ATOM 2026 O O . LYS A 1 248 ? 12.406 28.766 16.469 1 96.38 248 LYS A O 1
ATOM 2031 N N . ASN A 1 249 ? 12.398 26.719 15.539 1 94.5 249 ASN A N 1
ATOM 2032 C CA . ASN A 1 249 ? 12.266 27.25 14.188 1 94.5 249 ASN A CA 1
ATOM 2033 C C . ASN A 1 249 ? 10.805 27.344 13.758 1 94.5 249 ASN A C 1
ATOM 2035 O O . ASN A 1 249 ? 10.5 27.875 12.695 1 94.5 249 ASN A O 1
ATOM 2039 N N . ARG A 1 250 ? 9.945 26.75 14.484 1 93.25 250 ARG A N 1
ATOM 2040 C CA . ARG A 1 250 ? 8.516 26.734 14.195 1 93.25 250 ARG A CA 1
ATOM 2041 C C . ARG A 1 250 ? 8.234 26.219 12.789 1 93.25 250 ARG A C 1
ATOM 2043 O O . ARG A 1 250 ? 7.562 26.875 12 1 93.25 250 ARG A O 1
ATOM 2050 N N . ASN A 1 251 ? 8.836 25.062 12.562 1 93.19 251 ASN A N 1
ATOM 2051 C CA . ASN A 1 251 ? 8.766 24.438 11.25 1 93.19 251 ASN A CA 1
ATOM 2052 C C . ASN A 1 251 ? 9.227 22.984 11.305 1 93.19 251 ASN A C 1
ATOM 2054 O O . ASN A 1 251 ? 9.766 22.531 12.32 1 93.19 251 ASN A O 1
ATOM 2058 N N . CYS A 1 252 ? 8.906 22.156 10.406 1 96.25 252 CYS A N 1
ATOM 2059 C CA . CYS A 1 252 ? 9.594 20.906 10.078 1 96.25 252 CYS A CA 1
ATOM 2060 C C . CYS A 1 252 ? 8.984 19.734 10.844 1 96.25 252 CYS A C 1
ATOM 2062 O O . CYS A 1 252 ? 9.484 18.609 10.766 1 96.25 252 CYS A O 1
ATOM 2064 N N . GLU A 1 253 ? 7.898 19.953 11.688 1 98.38 253 GLU A N 1
ATOM 2065 C CA . GLU A 1 253 ? 7.348 18.828 12.445 1 98.38 253 GLU A CA 1
ATOM 2066 C C . GLU A 1 253 ? 6.867 17.719 11.508 1 98.38 253 GLU A C 1
ATOM 2068 O O . GLU A 1 253 ? 6.953 16.547 11.844 1 98.38 253 GLU A O 1
ATOM 2073 N N . ASP A 1 254 ? 6.312 18.109 10.359 1 98.06 254 ASP A N 1
ATOM 2074 C CA . ASP A 1 254 ? 5.809 17.125 9.398 1 98.06 254 ASP A CA 1
ATOM 2075 C C . ASP A 1 254 ? 6.957 16.344 8.766 1 98.06 254 ASP A C 1
ATOM 2077 O O . ASP A 1 254 ? 6.863 15.125 8.609 1 98.06 254 ASP A O 1
ATOM 2081 N N . ILE A 1 255 ? 8.055 17 8.445 1 98.56 255 ILE A N 1
ATOM 2082 C CA . ILE A 1 255 ? 9.25 16.312 7.949 1 98.56 255 ILE A CA 1
ATOM 2083 C C . ILE A 1 255 ? 9.797 15.375 9.023 1 98.56 255 ILE A C 1
ATOM 2085 O O . ILE A 1 255 ? 10.172 14.242 8.727 1 98.56 255 ILE A O 1
ATOM 2089 N N . ALA A 1 256 ? 9.844 15.867 10.242 1 98.81 256 ALA A N 1
ATOM 2090 C CA . ALA A 1 256 ? 10.32 15.047 11.352 1 98.81 256 ALA A CA 1
ATOM 2091 C C . ALA A 1 256 ? 9.508 13.766 11.477 1 98.81 256 ALA A C 1
ATOM 2093 O O . ALA A 1 256 ? 10.07 12.68 11.672 1 98.81 256 ALA A O 1
ATOM 2094 N N . MET A 1 257 ? 8.203 13.844 11.359 1 98.88 257 MET A N 1
ATOM 2095 C CA . MET A 1 257 ? 7.355 12.656 11.43 1 98.88 257 MET A CA 1
ATOM 2096 C C . MET A 1 257 ? 7.652 11.703 10.273 1 98.88 257 MET A C 1
ATOM 2098 O O . MET A 1 257 ? 7.703 10.492 10.461 1 98.88 257 MET A O 1
ATOM 2102 N N . SER A 1 258 ? 7.855 12.266 9.086 1 98.75 258 SER A N 1
ATOM 2103 C CA . SER A 1 258 ? 8.242 11.43 7.953 1 98.75 258 SER A CA 1
ATOM 2104 C C . SER A 1 258 ? 9.531 10.664 8.242 1 98.75 258 SER A C 1
ATOM 2106 O O . SER A 1 258 ? 9.641 9.477 7.918 1 98.75 258 SER A O 1
ATOM 2108 N N . PHE A 1 259 ? 10.508 11.375 8.875 1 98.56 259 PHE A N 1
ATOM 2109 C CA . PHE A 1 259 ? 11.773 10.742 9.242 1 98.56 259 PHE A CA 1
ATOM 2110 C C . PHE A 1 259 ? 11.539 9.617 10.242 1 98.56 259 PHE A C 1
ATOM 2112 O O . PHE A 1 259 ? 12.102 8.523 10.102 1 98.56 259 PHE A O 1
ATOM 2119 N N . VAL A 1 260 ? 10.703 9.859 11.242 1 98.56 260 VAL A N 1
ATOM 2120 C CA . VAL A 1 260 ? 10.414 8.875 12.281 1 98.56 260 VAL A CA 1
ATOM 2121 C C . VAL A 1 260 ? 9.82 7.613 11.648 1 98.56 260 VAL A C 1
ATOM 2123 O O . VAL A 1 260 ? 10.312 6.508 11.875 1 98.56 260 VAL A O 1
ATOM 2126 N N . VAL A 1 261 ? 8.82 7.75 10.844 1 98.69 261 VAL A N 1
ATOM 2127 C CA . VAL A 1 261 ? 8.109 6.617 10.281 1 98.69 261 VAL A CA 1
ATOM 2128 C C . VAL A 1 261 ? 9.023 5.84 9.336 1 98.69 261 VAL A C 1
ATOM 2130 O O . VAL A 1 261 ? 9.094 4.609 9.398 1 98.69 261 VAL A O 1
ATOM 2133 N N . ALA A 1 262 ? 9.75 6.574 8.508 1 97.94 262 ALA A N 1
ATOM 2134 C CA . ALA A 1 262 ? 10.648 5.922 7.566 1 97.94 262 ALA A CA 1
ATOM 2135 C C . ALA A 1 262 ? 11.75 5.164 8.297 1 97.94 262 ALA A C 1
ATOM 2137 O O . ALA A 1 262 ? 12.109 4.047 7.914 1 97.94 262 ALA A O 1
ATOM 2138 N N . ASN A 1 263 ? 12.266 5.77 9.328 1 96.94 263 ASN A N 1
ATOM 2139 C CA . ASN A 1 263 ? 13.352 5.152 10.078 1 96.94 263 ASN A CA 1
ATOM 2140 C C . ASN A 1 263 ? 12.898 3.863 10.766 1 96.94 263 ASN A C 1
ATOM 2142 O O . ASN A 1 263 ? 13.656 2.896 10.844 1 96.94 263 ASN A O 1
ATOM 2146 N N . VAL A 1 264 ? 11.727 3.848 11.25 1 97.19 264 VAL A N 1
ATOM 2147 C CA . VAL A 1 264 ? 11.219 2.709 12.008 1 97.19 264 VAL A CA 1
ATOM 2148 C C . VAL A 1 264 ? 10.75 1.616 11.047 1 97.19 264 VAL A C 1
ATOM 2150 O O . VAL A 1 264 ? 11.062 0.438 11.242 1 97.19 264 VAL A O 1
ATOM 2153 N N . SER A 1 265 ? 10.039 1.941 10.016 1 95.75 265 SER A N 1
ATOM 2154 C CA . SER A 1 265 ? 9.414 0.959 9.141 1 95.75 265 SER A CA 1
ATOM 2155 C C . SER A 1 265 ? 10.375 0.485 8.055 1 95.75 265 SER A C 1
ATOM 2157 O O . SER A 1 265 ? 10.242 -0.63 7.543 1 95.75 265 SER A O 1
ATOM 2159 N N . GLY A 1 266 ? 11.289 1.432 7.66 1 94.5 266 GLY A N 1
ATOM 2160 C CA . GLY A 1 266 ? 12.156 1.137 6.527 1 94.5 266 GLY A CA 1
ATOM 2161 C C . GLY A 1 266 ? 11.422 1.149 5.199 1 94.5 266 GLY A C 1
ATOM 2162 O O . GLY A 1 266 ? 11.977 0.75 4.172 1 94.5 266 GLY A O 1
ATOM 2163 N N . ALA A 1 267 ? 10.188 1.574 5.18 1 96.31 267 ALA A N 1
ATOM 2164 C CA . ALA A 1 267 ? 9.336 1.496 3.994 1 96.31 267 ALA A CA 1
ATOM 2165 C C . ALA A 1 267 ? 9.109 2.879 3.393 1 96.31 267 ALA A C 1
ATOM 2167 O O . ALA A 1 267 ? 9.094 3.881 4.109 1 96.31 267 ALA A O 1
ATOM 2168 N N . PRO A 1 268 ? 9 2.949 2.037 1 97.5 268 PRO A N 1
ATOM 2169 C CA . PRO A 1 268 ? 8.57 4.215 1.438 1 97.5 268 PRO A CA 1
ATOM 2170 C C . PRO A 1 268 ? 7.109 4.547 1.737 1 97.5 268 PRO A C 1
ATOM 2172 O O . PRO A 1 268 ? 6.312 3.643 2 1 97.5 268 PRO A O 1
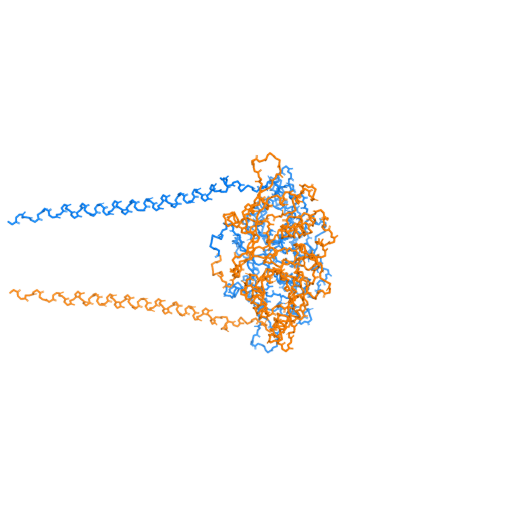ATOM 2175 N N . PRO A 1 269 ? 6.785 5.824 1.701 1 98.69 269 PRO A N 1
ATOM 2176 C CA . PRO A 1 269 ? 5.383 6.219 1.867 1 98.69 269 PRO A CA 1
ATOM 2177 C C . PRO A 1 269 ? 4.535 5.914 0.634 1 98.69 269 PRO A C 1
ATOM 2179 O O . PRO A 1 269 ? 5.066 5.488 -0.395 1 98.69 269 PRO A O 1
ATOM 2182 N N . VAL A 1 270 ? 3.23 6.023 0.827 1 98.88 270 VAL A N 1
ATOM 2183 C CA . VAL A 1 270 ? 2.328 5.816 -0.302 1 98.88 270 VAL A CA 1
ATOM 2184 C C . VAL A 1 270 ? 1.559 7.105 -0.591 1 98.88 270 VAL A C 1
ATOM 2186 O O . VAL A 1 270 ? 0.904 7.656 0.296 1 98.88 270 VAL A O 1
ATOM 2189 N N . TRP A 1 271 ? 1.708 7.578 -1.819 1 98.38 271 TRP A N 1
ATOM 2190 C CA . TRP A 1 271 ? 0.96 8.727 -2.32 1 98.38 271 TRP A CA 1
ATOM 2191 C C . TRP A 1 271 ? -0.407 8.297 -2.844 1 98.38 271 TRP A C 1
ATOM 2193 O O . TRP A 1 271 ? -0.499 7.469 -3.752 1 98.38 271 TRP A O 1
ATOM 2203 N N . VAL A 1 272 ? -1.491 8.82 -2.293 1 98.12 272 VAL A N 1
ATOM 2204 C CA . VAL A 1 272 ? -2.855 8.492 -2.689 1 98.12 272 VAL A CA 1
ATOM 2205 C C . VAL A 1 272 ? -3.396 9.57 -3.629 1 98.12 272 VAL A C 1
ATOM 2207 O O . VAL A 1 272 ? -3.26 10.766 -3.359 1 98.12 272 VAL A O 1
ATOM 2210 N N . LYS A 1 273 ? -3.996 9.102 -4.688 1 95.12 273 LYS A N 1
ATOM 2211 C CA . LYS A 1 273 ? -4.684 10.047 -5.559 1 95.12 273 LYS A CA 1
ATOM 2212 C C . LYS A 1 273 ? -5.961 10.57 -4.906 1 95.12 273 LYS A C 1
ATOM 2214 O O . LYS A 1 273 ? -6.82 9.789 -4.492 1 95.12 273 LYS A O 1
ATOM 2219 N N . GLY A 1 274 ? -6.07 11.859 -4.828 1 92.81 274 GLY A N 1
ATOM 2220 C CA . GLY A 1 274 ? -7.246 12.492 -4.258 1 92.81 274 GLY A CA 1
ATOM 2221 C C . GLY A 1 274 ? -7.238 14.008 -4.398 1 92.81 274 GLY A C 1
ATOM 2222 O O . GLY A 1 274 ? -6.18 14.633 -4.332 1 92.81 274 GLY A O 1
ATOM 2223 N N . ARG A 1 275 ? -8.398 14.508 -4.539 1 90.88 275 ARG A N 1
ATOM 2224 C CA . ARG A 1 275 ? -8.539 15.953 -4.641 1 90.88 275 ARG A CA 1
ATOM 2225 C C . ARG A 1 275 ? -8.508 16.609 -3.262 1 90.88 275 ARG A C 1
ATOM 2227 O O . ARG A 1 275 ? -9.305 16.25 -2.387 1 90.88 275 ARG A O 1
ATOM 2234 N N . ILE A 1 276 ? -7.609 17.484 -3.146 1 89.5 276 ILE A N 1
ATOM 2235 C CA . ILE A 1 276 ? -7.461 18.234 -1.903 1 89.5 276 ILE A CA 1
ATOM 2236 C C . ILE A 1 276 ? -8.188 19.562 -2.021 1 89.5 276 ILE A C 1
ATOM 2238 O O . ILE A 1 276 ? -8.008 20.297 -3.004 1 89.5 276 ILE A O 1
ATOM 2242 N N . TYR A 1 277 ? -9.023 19.906 -1.062 1 88.06 277 TYR A N 1
ATOM 2243 C CA . TYR A 1 277 ? -9.672 21.203 -0.976 1 88.06 277 TYR A CA 1
ATOM 2244 C C . TYR A 1 277 ? -9.086 22.031 0.163 1 88.06 277 TYR A C 1
ATOM 2246 O O . TYR A 1 277 ? -9.312 21.734 1.338 1 88.06 277 TYR A O 1
ATOM 2254 N N . GLU A 1 278 ? -8.312 23.016 -0.177 1 86.38 278 GLU A N 1
ATOM 2255 C CA . GLU A 1 278 ? -7.801 23.953 0.82 1 86.38 278 GLU A CA 1
ATOM 2256 C C . GLU A 1 278 ? -8.75 25.141 1.014 1 86.38 278 GLU A C 1
ATOM 2258 O O . GLU A 1 278 ? -8.93 25.953 0.104 1 86.38 278 GLU A O 1
ATOM 2263 N N . ILE A 1 279 ? -9.227 25.281 2.135 1 79.56 279 ILE A N 1
ATOM 2264 C CA . ILE A 1 279 ? -10.273 26.281 2.363 1 79.56 279 ILE A CA 1
ATOM 2265 C C . ILE A 1 279 ? -9.688 27.484 3.088 1 79.56 279 ILE A C 1
ATOM 2267 O O . ILE A 1 279 ? -10.398 28.453 3.367 1 79.56 279 ILE A O 1
ATOM 2271 N N . GLY A 1 280 ? -8.391 27.375 3.359 1 76.62 280 GLY A N 1
ATOM 2272 C CA . GLY A 1 280 ? -7.727 28.484 4.004 1 76.62 280 GLY A CA 1
ATOM 2273 C C . GLY A 1 280 ? -6.656 29.125 3.143 1 76.62 280 GLY A C 1
ATOM 2274 O O . GLY A 1 280 ? -6.211 28.531 2.154 1 76.62 280 GLY A O 1
ATOM 2275 N N . SER A 1 281 ? -6.391 30.406 3.189 1 66.88 281 SER A N 1
ATOM 2276 C CA . SER A 1 281 ? -5.453 31.141 2.348 1 66.88 281 SER A CA 1
ATOM 2277 C C . SER A 1 281 ? -4.125 31.359 3.061 1 66.88 281 SER A C 1
ATOM 2279 O O . SER A 1 281 ? -3.092 31.547 2.416 1 66.88 281 SER A O 1
ATOM 2281 N N . GLY A 1 282 ? -4.074 31.172 4.309 1 65.38 282 GLY A N 1
ATOM 2282 C CA . GLY A 1 282 ? -2.893 31.578 5.047 1 65.38 282 GLY A CA 1
ATOM 2283 C C . GLY A 1 282 ? -2.223 30.438 5.789 1 65.38 282 GLY A C 1
ATOM 2284 O O . GLY A 1 282 ? -2.797 29.359 5.922 1 65.38 282 GLY A O 1
ATOM 2285 N N . GLY A 1 283 ? -0.703 30.453 5.723 1 65.12 283 GLY A N 1
ATOM 2286 C CA . GLY A 1 283 ? -0.003 29.5 6.555 1 65.12 283 GLY A CA 1
ATOM 2287 C C . GLY A 1 283 ? 1.506 29.656 6.512 1 65.12 283 GLY A C 1
ATOM 2288 O O . GLY A 1 283 ? 2.023 30.531 5.82 1 65.12 283 GLY A O 1
ATOM 2289 N N . ILE A 1 284 ? 2.072 28.844 7.32 1 65.25 284 ILE A N 1
ATOM 2290 C CA . ILE A 1 284 ? 3.518 28.891 7.512 1 65.25 284 ILE A CA 1
ATOM 2291 C C . ILE A 1 284 ? 4.223 28.672 6.176 1 65.25 284 ILE A C 1
ATOM 2293 O O . ILE A 1 284 ? 5.258 29.281 5.902 1 65.25 284 ILE A O 1
ATOM 2297 N N . SER A 1 285 ? 3.637 27.969 5.195 1 71.81 285 SER A N 1
ATOM 2298 C CA . SER A 1 285 ? 4.254 27.609 3.922 1 71.81 285 SER A CA 1
ATOM 2299 C C . SER A 1 285 ? 4.25 28.797 2.957 1 71.81 285 SER A C 1
ATOM 2301 O O . SER A 1 285 ? 4.973 28.781 1.957 1 71.81 285 SER A O 1
ATOM 2303 N N . SER A 1 286 ? 3.518 29.719 3.186 1 66 286 SER A N 1
ATOM 2304 C CA . SER A 1 286 ? 3.414 30.891 2.318 1 66 286 SER A CA 1
ATOM 2305 C C . SER A 1 286 ? 4.512 31.891 2.621 1 66 286 SER A C 1
ATOM 2307 O O . SER A 1 286 ? 4.73 32.844 1.851 1 66 286 SER A O 1
ATOM 2309 N N . LEU A 1 287 ? 5.262 31.609 3.613 1 63.72 287 LEU A N 1
ATOM 2310 C CA . LEU A 1 287 ? 6.316 32.531 4.008 1 63.72 287 LEU A CA 1
ATOM 2311 C C . LEU A 1 287 ? 7.512 32.438 3.068 1 63.72 287 LEU A C 1
ATOM 2313 O O . LEU A 1 287 ? 7.809 31.344 2.555 1 63.72 287 LEU A O 1
ATOM 2317 N N . GLY A 1 288 ? 8.102 33.5 2.688 1 68.38 288 GLY A N 1
ATOM 2318 C CA . GLY A 1 288 ? 9.273 33.531 1.823 1 68.38 288 GLY A CA 1
ATOM 2319 C C . GLY A 1 288 ? 10.398 32.625 2.303 1 68.38 288 GLY A C 1
ATOM 2320 O O . GLY A 1 288 ? 10.609 32.5 3.508 1 68.38 288 GLY A O 1
ATOM 2321 N N . GLY A 1 289 ? 11.055 31.953 1.395 1 79.19 289 GLY A N 1
ATOM 2322 C CA . GLY A 1 289 ? 12.211 31.125 1.715 1 79.19 289 GLY A CA 1
ATOM 2323 C C . GLY A 1 289 ? 11.836 29.781 2.289 1 79.19 289 GLY A C 1
ATOM 2324 O O . GLY A 1 289 ? 12.656 29.125 2.939 1 79.19 289 GLY A O 1
ATOM 2325 N N . HIS A 1 290 ? 10.633 29.422 2.109 1 84.44 290 HIS A N 1
ATOM 2326 C CA . HIS A 1 290 ? 10.117 28.203 2.713 1 84.44 290 HIS A CA 1
ATOM 2327 C C . HIS A 1 290 ? 10.898 26.984 2.244 1 84.44 290 HIS A C 1
ATOM 2329 O O . HIS A 1 290 ? 11.266 26.125 3.053 1 84.44 290 HIS A O 1
ATOM 2335 N N . SER A 1 291 ? 11.25 26.969 1.021 1 87.44 291 SER A N 1
ATOM 2336 C CA . SER A 1 291 ? 11.953 25.812 0.481 1 87.44 291 SER A CA 1
ATOM 2337 C C . SER A 1 291 ? 13.359 25.703 1.065 1 87.44 291 SER A C 1
ATOM 2339 O O . SER A 1 291 ? 13.828 24.594 1.364 1 87.44 291 SER A O 1
ATOM 2341 N N . GLU A 1 292 ? 13.961 26.797 1.237 1 90.75 292 GLU A N 1
ATOM 2342 C CA . GLU A 1 292 ? 15.305 26.812 1.825 1 90.75 292 GLU A CA 1
ATOM 2343 C C . GLU A 1 292 ? 15.266 26.344 3.281 1 90.75 292 GLU A C 1
ATOM 2345 O O . GLU A 1 292 ? 16.141 25.594 3.723 1 90.75 292 GLU A O 1
ATOM 2350 N N . ARG A 1 293 ? 14.32 26.828 3.975 1 94.25 293 ARG A N 1
ATOM 2351 C CA . ARG A 1 293 ? 14.18 26.422 5.371 1 94.25 293 ARG A CA 1
ATOM 2352 C C . ARG A 1 293 ? 13.898 24.938 5.48 1 94.25 293 ARG A C 1
ATOM 2354 O O . ARG A 1 293 ? 14.43 24.266 6.371 1 94.25 293 ARG A O 1
ATOM 2361 N N . ARG A 1 294 ? 13.109 24.469 4.559 1 96.12 294 ARG A N 1
ATOM 2362 C CA . ARG A 1 294 ? 12.789 23.047 4.555 1 96.12 294 ARG A CA 1
ATOM 2363 C C . ARG A 1 294 ? 14.016 22.219 4.215 1 96.12 294 ARG A C 1
ATOM 2365 O O . ARG A 1 294 ? 14.227 21.141 4.781 1 96.12 294 ARG A O 1
ATOM 2372 N N . SER A 1 295 ? 14.805 22.703 3.332 1 94.81 295 SER A N 1
ATOM 2373 C CA . SER A 1 295 ? 16.062 22.016 3.018 1 94.81 295 SER A CA 1
ATOM 2374 C C . SER A 1 295 ? 16.969 21.938 4.238 1 94.81 295 SER A C 1
ATOM 2376 O O . SER A 1 295 ? 17.609 20.906 4.484 1 94.81 295 SER A O 1
ATOM 2378 N N . LYS A 1 296 ? 16.984 22.984 4.938 1 96 296 LYS A N 1
ATOM 2379 C CA . LYS A 1 296 ? 17.781 23.016 6.16 1 96 296 LYS A CA 1
ATOM 2380 C C . LYS A 1 296 ? 17.266 21.984 7.168 1 96 296 LYS A C 1
ATOM 2382 O O . LYS A 1 296 ? 18.062 21.328 7.844 1 96 296 LYS A O 1
ATOM 2387 N N . CYS A 1 297 ? 15.953 21.859 7.289 1 97 297 CYS A N 1
ATOM 2388 C CA . CYS A 1 297 ? 15.344 20.844 8.141 1 97 297 CYS A CA 1
ATOM 2389 C C . CYS A 1 297 ? 15.844 19.453 7.773 1 97 297 CYS A C 1
ATOM 2391 O O . CYS A 1 297 ? 16.297 18.688 8.641 1 97 297 CYS A O 1
ATOM 2393 N N . VAL A 1 298 ? 15.766 19.172 6.484 1 97.44 298 VAL A N 1
ATOM 2394 C CA . VAL A 1 298 ? 16.141 17.844 5.984 1 97.44 298 VAL A CA 1
ATOM 2395 C C . VAL A 1 298 ? 17.609 17.562 6.34 1 97.44 298 VAL A C 1
ATOM 2397 O O . VAL A 1 298 ? 17.922 16.516 6.895 1 97.44 298 VAL A O 1
ATOM 2400 N N . ASN A 1 299 ? 18.438 18.531 6.094 1 96.62 299 ASN A N 1
ATOM 2401 C CA . ASN A 1 299 ? 19.859 18.328 6.34 1 96.62 299 ASN A CA 1
ATOM 2402 C C . ASN A 1 299 ? 20.156 18.203 7.832 1 96.62 299 ASN A C 1
ATOM 2404 O O . ASN A 1 299 ? 20.953 17.359 8.242 1 96.62 299 ASN A O 1
ATOM 2408 N N . THR A 1 300 ? 19.531 19.031 8.602 1 97.62 300 THR A N 1
ATOM 2409 C CA . THR A 1 300 ? 19.719 18.969 10.055 1 97.62 300 THR A CA 1
ATOM 2410 C C . THR A 1 300 ? 19.281 17.609 10.586 1 97.62 300 THR A C 1
ATOM 2412 O O . THR A 1 300 ? 19.969 17.016 11.422 1 97.62 300 THR A O 1
ATOM 2415 N N . PHE A 1 301 ? 18.172 17.125 10.133 1 98.19 301 PHE A N 1
ATOM 2416 C CA . PHE A 1 301 ? 17.641 15.867 10.633 1 98.19 301 PHE A CA 1
ATOM 2417 C C . PHE A 1 301 ? 18.516 14.703 10.188 1 98.19 301 PHE A C 1
ATOM 2419 O O . PHE A 1 301 ? 18.719 13.742 10.938 1 98.19 301 PHE A O 1
ATOM 2426 N N . VAL A 1 302 ? 19.047 14.719 8.984 1 96.81 302 VAL A N 1
ATOM 2427 C CA . VAL A 1 302 ? 19.984 13.695 8.531 1 96.81 302 VAL A CA 1
ATOM 2428 C C . VAL A 1 302 ? 21.188 13.633 9.484 1 96.81 302 VAL A C 1
ATOM 2430 O O . VAL A 1 302 ? 21.625 12.547 9.859 1 96.81 302 VAL A O 1
ATOM 2433 N N . GLU A 1 303 ? 21.672 14.766 9.836 1 96.25 303 GLU A N 1
ATOM 2434 C CA . GLU A 1 303 ? 22.781 14.812 10.773 1 96.25 303 GLU A CA 1
ATOM 2435 C C . GLU A 1 303 ? 22.422 14.172 12.109 1 96.25 303 GLU A C 1
ATOM 2437 O O . GLU A 1 303 ? 23.219 13.422 12.68 1 96.25 303 GLU A O 1
ATOM 2442 N N . GLU A 1 304 ? 21.203 14.492 12.586 1 97 304 GLU A N 1
ATOM 2443 C CA . GLU A 1 304 ? 20.75 13.945 13.859 1 97 304 GLU A CA 1
ATOM 2444 C C . GLU A 1 304 ? 20.562 12.438 13.781 1 97 304 GLU A C 1
ATOM 2446 O O . GLU A 1 304 ? 20.578 11.742 14.805 1 97 304 GLU A O 1
ATOM 2451 N N . TYR A 1 305 ? 20.312 11.922 12.586 1 95.75 305 TYR A N 1
ATOM 2452 C CA . TYR A 1 305 ? 20.203 10.484 12.375 1 95.75 305 TYR A CA 1
ATOM 2453 C C . TYR A 1 305 ? 21.547 9.883 11.992 1 95.75 305 TYR A C 1
ATOM 2455 O O . TYR A 1 305 ? 21.609 8.852 11.312 1 95.75 305 TYR A O 1
ATOM 2463 N N . GLY A 1 306 ? 22.609 10.508 12.328 1 93.25 306 GLY A N 1
ATOM 2464 C CA . GLY A 1 306 ? 23.953 9.984 12.156 1 93.25 306 GLY A CA 1
ATOM 2465 C C . GLY A 1 306 ? 24.469 10.109 10.734 1 93.25 306 GLY A C 1
ATOM 2466 O O . GLY A 1 306 ? 25.312 9.32 10.297 1 93.25 306 GLY A O 1
ATOM 2467 N N . GLY A 1 307 ? 23.906 10.938 10 1 93.19 307 GLY A N 1
ATOM 2468 C CA . GLY A 1 307 ? 24.344 11.141 8.633 1 93.19 307 GLY A CA 1
ATOM 2469 C C . GLY A 1 307 ? 23.641 10.227 7.641 1 93.19 307 GLY A C 1
ATOM 2470 O O . GLY A 1 307 ? 23.922 10.258 6.445 1 93.19 307 GLY A O 1
ATOM 2471 N N . MET A 1 308 ? 22.719 9.484 8.133 1 92.5 308 MET A N 1
ATOM 2472 C CA . MET A 1 308 ? 21.984 8.547 7.281 1 92.5 308 MET A CA 1
ATOM 2473 C C . MET A 1 308 ? 20.609 9.109 6.926 1 92.5 308 MET A C 1
ATOM 2475 O O . MET A 1 308 ? 19.922 9.672 7.781 1 92.5 308 MET A O 1
ATOM 2479 N N . MET A 1 309 ? 20.281 9.008 5.695 1 95.38 309 MET A N 1
ATOM 2480 C CA . MET A 1 309 ? 18.953 9.383 5.234 1 95.38 309 MET A CA 1
ATOM 2481 C C . MET A 1 309 ? 17.969 8.219 5.391 1 95.38 309 MET A C 1
ATOM 2483 O O . MET A 1 309 ? 18.094 7.207 4.691 1 95.38 309 MET A O 1
ATOM 2487 N N . PRO A 1 310 ? 17.016 8.391 6.262 1 96.44 310 PRO A N 1
ATOM 2488 C CA . PRO A 1 310 ? 16.094 7.266 6.461 1 96.44 310 PRO A CA 1
ATOM 2489 C C . PRO A 1 310 ? 14.992 7.215 5.402 1 96.44 310 PRO A C 1
ATOM 2491 O O . PRO A 1 310 ? 14.375 6.168 5.195 1 96.44 310 PRO A O 1
ATOM 2494 N N . LEU A 1 311 ? 14.703 8.328 4.742 1 97.38 311 LEU A N 1
ATOM 2495 C CA . LEU A 1 311 ? 13.617 8.391 3.771 1 97.38 311 LEU A CA 1
ATOM 2496 C C . LEU A 1 311 ? 13.906 7.484 2.58 1 97.38 311 LEU A C 1
ATOM 2498 O O . LEU A 1 311 ? 15.047 7.387 2.127 1 97.38 311 LEU A O 1
ATOM 2502 N N . VAL A 1 312 ? 12.867 6.836 2.135 1 95.44 312 VAL A N 1
ATOM 2503 C CA . VAL A 1 312 ? 12.977 5.914 1.01 1 95.44 312 VAL A CA 1
ATOM 2504 C C . VAL A 1 312 ? 12.164 6.438 -0.171 1 95.44 312 VAL A C 1
ATOM 2506 O O . VAL A 1 312 ? 10.984 6.77 -0.021 1 95.44 312 VAL A O 1
ATOM 2509 N N . ARG A 1 313 ? 12.758 6.516 -1.282 1 95.31 313 ARG A N 1
ATOM 2510 C CA . ARG A 1 313 ? 12.102 7.035 -2.479 1 95.31 313 ARG A CA 1
ATOM 2511 C C . ARG A 1 313 ? 11.078 6.043 -3.014 1 95.31 313 ARG A C 1
ATOM 2513 O O . ARG A 1 313 ? 11.242 4.832 -2.857 1 95.31 313 ARG A O 1
ATOM 2520 N N . SER A 1 314 ? 10.102 6.609 -3.658 1 96.56 314 SER A N 1
ATOM 2521 C CA . SER A 1 314 ? 9.039 5.801 -4.246 1 96.56 314 SER A CA 1
ATOM 2522 C C . SER A 1 314 ? 8.406 6.504 -5.441 1 96.56 314 SER A C 1
ATOM 2524 O O . SER A 1 314 ? 8.516 7.727 -5.582 1 96.56 314 SER A O 1
ATOM 2526 N N . THR A 1 315 ? 7.855 5.711 -6.305 1 96.62 315 THR A N 1
ATOM 2527 C CA . THR A 1 315 ? 7.043 6.223 -7.402 1 96.62 315 THR A CA 1
ATOM 2528 C C . THR A 1 315 ? 5.637 5.637 -7.355 1 96.62 315 THR A C 1
ATOM 2530 O O . THR A 1 315 ? 4.898 5.703 -8.344 1 96.62 315 THR A O 1
ATOM 2533 N N . VAL A 1 316 ? 5.309 5.047 -6.23 1 97.88 316 VAL A N 1
ATOM 2534 C CA . VAL A 1 316 ? 4.027 4.375 -6.059 1 97.88 316 VAL A CA 1
ATOM 2535 C C . VAL A 1 316 ? 2.922 5.41 -5.852 1 97.88 316 VAL A C 1
ATOM 2537 O O . VAL A 1 316 ? 3.033 6.281 -4.984 1 97.88 316 VAL A O 1
ATOM 2540 N N . LYS A 1 317 ? 1.923 5.305 -6.605 1 97.5 317 LYS A N 1
ATOM 2541 C CA . LYS A 1 317 ? 0.694 6.066 -6.395 1 97.5 317 LYS A CA 1
ATOM 2542 C C . LYS A 1 317 ? -0.519 5.141 -6.332 1 97.5 317 LYS A C 1
ATOM 2544 O O . LYS A 1 317 ? -0.68 4.258 -7.176 1 97.5 317 LYS A O 1
ATOM 2549 N N . ALA A 1 318 ? -1.264 5.238 -5.277 1 97.94 318 ALA A N 1
ATOM 2550 C CA . ALA A 1 318 ? -2.486 4.453 -5.125 1 97.94 318 ALA A CA 1
ATOM 2551 C C . ALA A 1 318 ? -3.678 5.164 -5.758 1 97.94 318 ALA A C 1
ATOM 2553 O O . ALA A 1 318 ? -3.943 6.332 -5.457 1 97.94 318 ALA A O 1
ATOM 2554 N N . VAL A 1 319 ? -4.406 4.438 -6.586 1 96.44 319 VAL A N 1
ATOM 2555 C CA . VAL A 1 319 ? -5.574 4.988 -7.266 1 96.44 319 VAL A CA 1
ATOM 2556 C C . VAL A 1 319 ? -6.77 4.059 -7.074 1 96.44 319 VAL A C 1
ATOM 2558 O O . VAL A 1 319 ? -6.602 2.881 -6.75 1 96.44 319 VAL A O 1
ATOM 2561 N N . ASP A 1 320 ? -7.934 4.617 -7.176 1 95.38 320 ASP A N 1
ATOM 2562 C CA . ASP A 1 320 ? -9.164 3.844 -7.102 1 95.38 320 ASP A CA 1
ATOM 2563 C C . ASP A 1 320 ? -9.461 3.15 -8.43 1 95.38 320 ASP A C 1
ATOM 2565 O O . ASP A 1 320 ? -9.719 3.811 -9.438 1 95.38 320 ASP A O 1
ATOM 2569 N N . SER A 1 321 ? -9.43 1.849 -8.453 1 93.69 321 SER A N 1
ATOM 2570 C CA . SER A 1 321 ? -9.547 1.049 -9.672 1 93.69 321 SER A CA 1
ATOM 2571 C C . SER A 1 321 ? -10.938 1.19 -10.289 1 93.69 321 SER A C 1
ATOM 2573 O O . SER A 1 321 ? -11.133 0.854 -11.461 1 93.69 321 SER A O 1
ATOM 2575 N N . ARG A 1 322 ? -11.93 1.642 -9.578 1 91 322 ARG A N 1
ATOM 2576 C CA . ARG A 1 322 ? -13.289 1.809 -10.094 1 91 322 ARG A CA 1
ATOM 2577 C C . ARG A 1 322 ? -13.336 2.906 -11.156 1 91 322 ARG A C 1
ATOM 2579 O O . ARG A 1 322 ? -14.273 2.955 -11.961 1 91 322 ARG A O 1
ATOM 2586 N N . HIS A 1 323 ? -12.25 3.734 -11.078 1 81.75 323 HIS A N 1
ATOM 2587 C CA . HIS A 1 323 ? -12.234 4.871 -11.992 1 81.75 323 HIS A CA 1
ATOM 2588 C C . HIS A 1 323 ? -11.203 4.676 -13.102 1 81.75 323 HIS A C 1
ATOM 2590 O O . HIS A 1 323 ? -10.898 5.609 -13.844 1 81.75 323 HIS A O 1
ATOM 2596 N N . LEU A 1 324 ? -10.516 3.549 -13.117 1 76.44 324 LEU A N 1
ATOM 2597 C CA . LEU A 1 324 ? -9.477 3.297 -14.109 1 76.44 324 LEU A CA 1
ATOM 2598 C C . LEU A 1 324 ? -9.992 2.383 -15.219 1 76.44 324 LEU A C 1
ATOM 2600 O O . LEU A 1 324 ? -10.352 1.231 -14.961 1 76.44 324 LEU A O 1
ATOM 2604 N N . TRP A 1 325 ? -10.781 2.863 -16.172 1 58.44 325 TRP A N 1
ATOM 2605 C CA . TRP A 1 325 ? -11.305 2.002 -17.234 1 58.44 325 TRP A CA 1
ATOM 2606 C C . TRP A 1 325 ? -10.164 1.371 -18.031 1 58.44 325 TRP A C 1
ATOM 2608 O O . TRP A 1 325 ? -10.289 0.242 -18.516 1 58.44 325 TRP A O 1
ATOM 2618 N N . PHE A 1 326 ? -9.023 2.146 -18.328 1 54.28 326 PHE A N 1
ATOM 2619 C CA . PHE A 1 326 ? -8.062 1.572 -19.266 1 54.28 326 PHE A CA 1
ATOM 2620 C C . PHE A 1 326 ? -6.91 0.91 -18.516 1 54.28 326 PHE A C 1
ATOM 2622 O O . PHE A 1 326 ? -6.445 1.424 -17.5 1 54.28 326 PHE A O 1
ATOM 2629 N N . TRP A 1 327 ? -6.895 -0.43 -18.641 1 48.78 327 TRP A N 1
ATOM 2630 C CA . TRP A 1 327 ? -5.871 -1.257 -18.016 1 48.78 327 TRP A CA 1
ATOM 2631 C C . TRP A 1 327 ? -4.477 -0.797 -18.406 1 48.78 327 TRP A C 1
ATOM 2633 O O . TRP A 1 327 ? -4.266 -0.334 -19.531 1 48.78 327 TRP A O 1
ATOM 2643 N N . MET B 1 1 ? -12.492 37.719 -76.188 1 26.38 1 MET B N 1
ATOM 2644 C CA . MET B 1 1 ? -13.078 37.312 -74.938 1 26.38 1 MET B CA 1
ATOM 2645 C C . MET B 1 1 ? -12.039 36.625 -74.062 1 26.38 1 MET B C 1
ATOM 2647 O O . MET B 1 1 ? -12.383 35.781 -73.25 1 26.38 1 MET B O 1
ATOM 2651 N N . ARG B 1 2 ? -10.75 36.969 -74.188 1 36.38 2 ARG B N 1
ATOM 2652 C CA . ARG B 1 2 ? -9.547 36.312 -73.688 1 36.38 2 ARG B CA 1
ATOM 2653 C C . ARG B 1 2 ? -9.352 36.625 -72.188 1 36.38 2 ARG B C 1
ATOM 2655 O O . ARG B 1 2 ? -8.289 36.312 -71.625 1 36.38 2 ARG B O 1
ATOM 2662 N N . GLY B 1 3 ? -10.336 37.344 -71.562 1 36.66 3 GLY B N 1
ATOM 2663 C CA . GLY B 1 3 ? -10.031 37.938 -70.25 1 36.66 3 GLY B CA 1
ATOM 2664 C C . GLY B 1 3 ? -10.023 36.906 -69.125 1 36.66 3 GLY B C 1
ATOM 2665 O O . GLY B 1 3 ? -9.859 37.281 -67.938 1 36.66 3 GLY B O 1
ATOM 2666 N N . SER B 1 4 ? -10.539 35.719 -69.312 1 45.94 4 SER B N 1
ATOM 2667 C CA . SER B 1 4 ? -10.906 34.969 -68.125 1 45.94 4 SER B CA 1
ATOM 2668 C C . SER B 1 4 ? -9.688 34.312 -67.5 1 45.94 4 SER B C 1
ATOM 2670 O O . SER B 1 4 ? -9.812 33.562 -66.5 1 45.94 4 SER B O 1
ATOM 2672 N N . SER B 1 5 ? -8.469 34.375 -68.125 1 47.88 5 SER B N 1
ATOM 2673 C CA . SER B 1 5 ? -7.441 33.469 -67.625 1 47.88 5 SER B CA 1
ATOM 2674 C C . SER B 1 5 ? -6.801 34 -66.312 1 47.88 5 SER B C 1
ATOM 2676 O O . SER B 1 5 ? -5.91 33.344 -65.75 1 47.88 5 SER B O 1
ATOM 2678 N N . LEU B 1 6 ? -7.078 35.312 -65.938 1 44.19 6 LEU B N 1
ATOM 2679 C CA . LEU B 1 6 ? -6.184 35.906 -65 1 44.19 6 LEU B CA 1
ATOM 2680 C C . LEU B 1 6 ? -6.613 35.531 -63.562 1 44.19 6 LEU B C 1
ATOM 2682 O O . LEU B 1 6 ? -5.949 35.875 -62.594 1 44.19 6 LEU B O 1
ATOM 2686 N N . ARG B 1 7 ? -7.859 35.062 -63.375 1 53.47 7 ARG B N 1
ATOM 2687 C CA . ARG B 1 7 ? -8.32 34.906 -62 1 53.47 7 ARG B CA 1
ATOM 2688 C C . ARG B 1 7 ? -7.785 33.625 -61.375 1 53.47 7 ARG B C 1
ATOM 2690 O O . ARG B 1 7 ? -7.914 33.406 -60.156 1 53.47 7 ARG B O 1
ATOM 2697 N N . ARG B 1 8 ? -7.156 32.781 -62.125 1 59.12 8 ARG B N 1
ATOM 2698 C CA . ARG B 1 8 ? -6.719 31.484 -61.625 1 59.12 8 ARG B CA 1
ATOM 2699 C C . ARG B 1 8 ? -5.453 31.609 -60.781 1 59.12 8 ARG B C 1
ATOM 2701 O O . ARG B 1 8 ? -5.301 30.906 -59.781 1 59.12 8 ARG B O 1
ATOM 2708 N N . PRO B 1 9 ? -4.715 32.625 -61.094 1 65.56 9 PRO B N 1
ATOM 2709 C CA . PRO B 1 9 ? -3.441 32.656 -60.344 1 65.56 9 PRO B CA 1
ATOM 2710 C C . PRO B 1 9 ? -3.584 33.125 -58.906 1 65.56 9 PRO B C 1
ATOM 2712 O O . PRO B 1 9 ? -2.857 32.656 -58.031 1 65.56 9 PRO B O 1
ATOM 2715 N N . VAL B 1 10 ? -4.621 33.906 -58.656 1 72.06 10 VAL B N 1
ATOM 2716 C CA . VAL B 1 10 ? -4.746 34.5 -57.312 1 72.06 10 VAL B CA 1
ATOM 2717 C C . VAL B 1 10 ? -5.312 33.469 -56.344 1 72.06 10 VAL B C 1
ATOM 2719 O O . VAL B 1 10 ? -4.867 33.375 -55.188 1 72.06 10 VAL B O 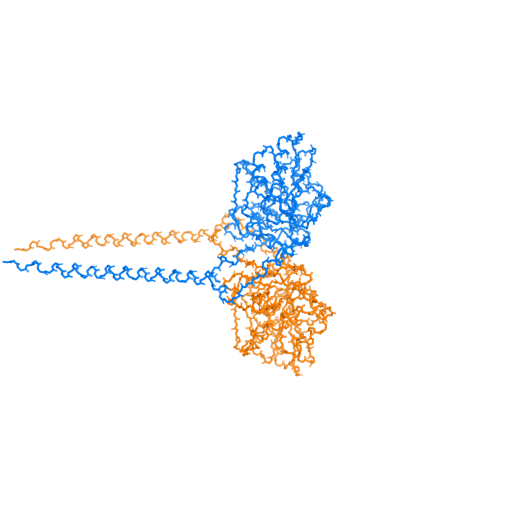1
ATOM 2722 N N . MET B 1 11 ? -6.145 32.625 -56.844 1 72.19 11 MET B N 1
ATOM 2723 C CA . MET B 1 11 ? -6.746 31.594 -56 1 72.19 11 MET B CA 1
ATOM 2724 C C . MET B 1 11 ? -5.73 30.5 -55.656 1 72.19 11 MET B C 1
ATOM 2726 O O . MET B 1 11 ? -5.688 30.031 -54.5 1 72.19 11 MET B O 1
ATOM 2730 N N . ILE B 1 12 ? -4.938 30.219 -56.625 1 78.12 12 ILE B N 1
ATOM 2731 C CA . ILE B 1 12 ? -3.908 29.203 -56.375 1 78.12 12 ILE B CA 1
ATOM 2732 C C . ILE B 1 12 ? -2.855 29.75 -55.406 1 78.12 12 ILE B C 1
ATOM 2734 O O . ILE B 1 12 ? -2.369 29.031 -54.562 1 78.12 12 ILE B O 1
ATOM 2738 N N . GLN B 1 13 ? -2.588 31.016 -55.5 1 77.25 13 GLN B N 1
ATOM 2739 C CA . GLN B 1 13 ? -1.621 31.641 -54.594 1 77.25 13 GLN B CA 1
ATOM 2740 C C . GLN B 1 13 ? -2.156 31.719 -53.156 1 77.25 13 GLN B C 1
ATOM 2742 O O . GLN B 1 13 ? -1.417 31.484 -52.219 1 77.25 13 GLN B O 1
ATOM 2747 N N . ARG B 1 14 ? -3.416 31.906 -53 1 78.25 14 ARG B N 1
ATOM 2748 C CA . ARG B 1 14 ? -4.031 31.953 -51.688 1 78.25 14 ARG B CA 1
ATOM 2749 C C . ARG B 1 14 ? -4.078 30.562 -51.062 1 78.25 14 ARG B C 1
ATOM 2751 O O . ARG B 1 14 ? -3.836 30.406 -49.875 1 78.25 14 ARG B O 1
ATOM 2758 N N . LEU B 1 15 ? -4.336 29.656 -51.875 1 78 15 LEU B N 1
ATOM 2759 C CA . LEU B 1 15 ? -4.355 28.281 -51.406 1 78 15 LEU B CA 1
ATOM 2760 C C . LEU B 1 15 ? -2.959 27.828 -51 1 78 15 LEU B C 1
ATOM 2762 O O . LEU B 1 15 ? -2.797 27.109 -50 1 78 15 LEU B O 1
ATOM 2766 N N . ARG B 1 16 ? -1.998 28.266 -51.75 1 77.25 16 ARG B N 1
ATOM 2767 C CA . ARG B 1 16 ? -0.615 27.953 -51.406 1 77.25 16 ARG B CA 1
ATOM 2768 C C . ARG B 1 16 ? -0.203 28.641 -50.094 1 77.25 16 ARG B C 1
ATOM 2770 O O . ARG B 1 16 ? 0.493 28.062 -49.281 1 77.25 16 ARG B O 1
ATOM 2777 N N . GLN B 1 17 ? -0.708 29.797 -49.938 1 77.94 17 GLN B N 1
ATOM 2778 C CA . GLN B 1 17 ? -0.406 30.547 -48.719 1 77.94 17 GLN B CA 1
ATOM 2779 C C . GLN B 1 17 ? -1.077 29.906 -47.5 1 77.94 17 GLN B C 1
ATOM 2781 O O . GLN B 1 17 ? -0.477 29.828 -46.406 1 77.94 17 GLN B O 1
ATOM 2786 N N . ILE B 1 18 ? -2.225 29.469 -47.719 1 76 18 ILE B N 1
ATOM 2787 C CA . ILE B 1 18 ? -2.945 28.781 -46.625 1 76 18 ILE B CA 1
ATOM 2788 C C . ILE B 1 18 ? -2.252 27.469 -46.312 1 76 18 ILE B C 1
ATOM 2790 O O . ILE B 1 18 ? -2.082 27.125 -45.125 1 76 18 ILE B O 1
ATOM 2794 N N . ALA B 1 19 ? -1.852 26.812 -47.344 1 76.56 19 ALA B N 1
ATOM 2795 C CA . ALA B 1 19 ? -1.149 25.547 -47.156 1 76.56 19 ALA B CA 1
ATOM 2796 C C . ALA B 1 19 ? 0.171 25.766 -46.406 1 76.56 19 ALA B C 1
ATOM 2798 O O . ALA B 1 19 ? 0.532 25 -45.531 1 76.56 19 ALA B O 1
ATOM 2799 N N . VAL B 1 20 ? 0.809 26.828 -46.75 1 76.25 20 VAL B N 1
ATOM 2800 C CA . VAL B 1 20 ? 2.074 27.156 -46.094 1 76.25 20 VAL B CA 1
ATOM 2801 C C . VAL B 1 20 ? 1.827 27.562 -44.656 1 76.25 20 VAL B C 1
ATOM 2803 O O . VAL B 1 20 ? 2.574 27.172 -43.75 1 76.25 20 VAL B O 1
ATOM 2806 N N . THR B 1 21 ? 0.733 28.203 -44.375 1 76.44 21 THR B N 1
ATOM 2807 C CA . THR B 1 21 ? 0.389 28.609 -43.031 1 76.44 21 THR B CA 1
ATOM 2808 C C . THR B 1 21 ? 0.034 27.406 -42.156 1 76.44 21 THR B C 1
ATOM 2810 O O . THR B 1 21 ? 0.436 27.328 -41 1 76.44 21 THR B O 1
ATOM 2813 N N . ILE B 1 22 ? -0.655 26.562 -42.781 1 77.69 22 ILE B N 1
ATOM 2814 C CA . ILE B 1 22 ? -1.023 25.344 -42.062 1 77.69 22 ILE B CA 1
ATOM 2815 C C . ILE B 1 22 ? 0.228 24.516 -41.781 1 77.69 22 ILE B C 1
ATOM 2817 O O . ILE B 1 22 ? 0.387 23.984 -40.656 1 77.69 22 ILE B O 1
ATOM 2821 N N . LYS B 1 23 ? 1.092 24.453 -42.781 1 75 23 LYS B N 1
ATOM 2822 C CA . LYS B 1 23 ? 2.342 23.719 -42.594 1 75 23 LYS B CA 1
ATOM 2823 C C . LYS B 1 23 ? 3.205 24.375 -41.531 1 75 23 LYS B C 1
ATOM 2825 O O . LYS B 1 23 ? 3.812 23.672 -40.719 1 75 23 LYS B O 1
ATOM 2830 N N . ILE B 1 24 ? 3.182 25.625 -41.5 1 75.31 24 ILE B N 1
ATOM 2831 C CA . ILE B 1 24 ? 3.969 26.344 -40.5 1 75.31 24 ILE B CA 1
ATOM 2832 C C . ILE B 1 24 ? 3.355 26.156 -39.125 1 75.31 24 ILE B C 1
ATOM 2834 O O . ILE B 1 24 ? 4.074 25.953 -38.125 1 75.31 24 ILE B O 1
ATOM 2838 N N . LYS B 1 25 ? 2.043 26.203 -39.062 1 77.88 25 LYS B N 1
ATOM 2839 C CA . LYS B 1 25 ? 1.37 25.984 -37.781 1 77.88 25 LYS B CA 1
ATOM 2840 C C . LYS B 1 25 ? 1.621 24.578 -37.25 1 77.88 25 LYS B C 1
ATOM 2842 O O . LYS B 1 25 ? 1.857 24.391 -36.062 1 77.88 25 LYS B O 1
ATOM 2847 N N . HIS B 1 26 ? 1.606 23.672 -38.188 1 81.19 26 HIS B N 1
ATOM 2848 C CA . HIS B 1 26 ? 1.892 22.297 -37.812 1 81.19 26 HIS B CA 1
ATOM 2849 C C . HIS B 1 26 ? 3.35 22.141 -37.375 1 81.19 26 HIS B C 1
ATOM 2851 O O . HIS B 1 26 ? 3.648 21.438 -36.406 1 81.19 26 HIS B O 1
ATOM 2857 N N . LEU B 1 27 ? 4.121 22.797 -38.094 1 75.62 27 LEU B N 1
ATOM 2858 C CA . LEU B 1 27 ? 5.543 22.75 -37.75 1 75.62 27 LEU B CA 1
ATOM 2859 C C . LEU B 1 27 ? 5.812 23.406 -36.406 1 75.62 27 LEU B C 1
ATOM 2861 O O . LEU B 1 27 ? 6.594 22.891 -35.625 1 75.62 27 LEU B O 1
ATOM 2865 N N . LEU B 1 28 ? 5.133 24.516 -36.156 1 78.19 28 LEU B N 1
ATOM 2866 C CA . LEU B 1 28 ? 5.277 25.203 -34.906 1 78.19 28 LEU B CA 1
ATOM 2867 C C . LEU B 1 28 ? 4.742 24.359 -33.75 1 78.19 28 LEU B C 1
ATOM 2869 O O . LEU B 1 28 ? 5.352 24.297 -32.688 1 78.19 28 LEU B O 1
ATOM 2873 N N . CYS B 1 29 ? 3.613 23.766 -34.031 1 79.69 29 CYS B N 1
ATOM 2874 C CA . CYS B 1 29 ? 3.041 22.875 -33.031 1 79.69 29 CYS B CA 1
ATOM 2875 C C . CYS B 1 29 ? 3.977 21.719 -32.719 1 79.69 29 CYS B C 1
ATOM 2877 O O . CYS B 1 29 ? 4.172 21.344 -31.562 1 79.69 29 CYS B O 1
ATOM 2879 N N . CYS B 1 30 ? 4.523 21.234 -33.781 1 77.38 30 CYS B N 1
ATOM 2880 C CA . CYS B 1 30 ? 5.469 20.141 -33.625 1 77.38 30 CYS B CA 1
ATOM 2881 C C . CYS B 1 30 ? 6.699 20.594 -32.844 1 77.38 30 CYS B C 1
ATOM 2883 O O . CYS B 1 30 ? 7.199 19.875 -31.984 1 77.38 30 CYS B O 1
ATOM 2885 N N . CYS B 1 31 ? 7.16 21.781 -33.188 1 74.56 31 CYS B N 1
ATOM 2886 C CA . CYS B 1 31 ? 8.32 22.344 -32.5 1 74.56 31 CYS B CA 1
ATOM 2887 C C . CYS B 1 31 ? 8 22.594 -31.016 1 74.56 31 CYS B C 1
ATOM 2889 O O . CYS B 1 31 ? 8.844 22.359 -30.156 1 74.56 31 CYS B O 1
ATOM 2891 N N . ILE B 1 32 ? 6.809 23.031 -30.734 1 74.94 32 ILE B N 1
ATOM 2892 C CA . ILE B 1 32 ? 6.379 23.281 -29.359 1 74.94 32 ILE B CA 1
ATOM 2893 C C . ILE B 1 32 ? 6.305 21.953 -28.609 1 74.94 32 ILE B C 1
ATOM 2895 O O . ILE B 1 32 ? 6.785 21.844 -27.469 1 74.94 32 ILE B O 1
ATOM 2899 N N . VAL B 1 33 ? 5.781 21.016 -29.297 1 74.06 33 VAL B N 1
ATOM 2900 C CA . VAL B 1 33 ? 5.691 19.688 -28.672 1 74.06 33 VAL B CA 1
ATOM 2901 C C . VAL B 1 33 ? 7.09 19.141 -28.422 1 74.06 33 VAL B C 1
ATOM 2903 O O . VAL B 1 33 ? 7.375 18.609 -27.344 1 74.06 33 VAL B O 1
ATOM 2906 N N . LEU B 1 34 ? 7.941 19.297 -29.391 1 68.38 34 LEU B N 1
ATOM 2907 C CA . LEU B 1 34 ? 9.312 18.812 -29.25 1 68.38 34 LEU B CA 1
ATOM 2908 C C . LEU B 1 34 ? 10.039 19.562 -28.156 1 68.38 34 LEU B C 1
ATOM 2910 O O . LEU B 1 34 ? 10.773 18.969 -27.359 1 68.38 34 LEU B O 1
ATOM 2914 N N . ALA B 1 35 ? 9.891 20.828 -28.172 1 67.44 35 ALA B N 1
ATOM 2915 C CA . ALA B 1 35 ? 10.492 21.625 -27.109 1 67.44 35 ALA B CA 1
ATOM 2916 C C . ALA B 1 35 ? 9.969 21.203 -25.734 1 67.44 35 ALA B C 1
ATOM 2918 O O . ALA B 1 35 ? 10.742 21.109 -24.781 1 67.44 35 ALA B O 1
ATOM 2919 N N . PHE B 1 36 ? 8.742 20.938 -25.734 1 70.44 36 PHE B N 1
ATOM 2920 C CA . PHE B 1 36 ? 8.125 20.5 -24.484 1 70.44 36 PHE B CA 1
ATOM 2921 C C . PHE B 1 36 ? 8.68 19.141 -24.062 1 70.44 36 PHE B C 1
ATOM 2923 O O . PHE B 1 36 ? 8.969 18.922 -22.875 1 70.44 36 PHE B O 1
ATOM 2930 N N . VAL B 1 37 ? 8.812 18.375 -25.031 1 65.31 37 VAL B N 1
ATOM 2931 C CA . VAL B 1 37 ? 9.336 17.047 -24.75 1 65.31 37 VAL B CA 1
ATOM 2932 C C . VAL B 1 37 ? 10.797 17.156 -24.297 1 65.31 37 VAL B C 1
ATOM 2934 O O . VAL B 1 37 ? 11.203 16.5 -23.328 1 65.31 37 VAL B O 1
ATOM 2937 N N . LEU B 1 38 ? 11.539 17.906 -25 1 62.12 38 LEU B N 1
ATOM 2938 C CA . LEU B 1 38 ? 12.945 18.094 -24.641 1 62.12 38 LEU B CA 1
ATOM 2939 C C . LEU B 1 38 ? 13.062 18.734 -23.266 1 62.12 38 LEU B C 1
ATOM 2941 O O . LEU B 1 38 ? 13.906 18.328 -22.453 1 62.12 38 LEU B O 1
ATOM 2945 N N . PHE B 1 39 ? 12.273 19.656 -23.047 1 63.94 39 PHE B N 1
ATOM 2946 C CA . PHE B 1 39 ? 12.273 20.297 -21.734 1 63.94 39 PHE B CA 1
ATOM 2947 C C . PHE B 1 39 ? 11.852 19.312 -20.641 1 63.94 39 PHE B C 1
ATOM 2949 O O . PHE B 1 39 ? 12.445 19.281 -19.562 1 63.94 39 PHE B O 1
ATOM 2956 N N . ALA B 1 40 ? 10.906 18.594 -21.031 1 65.56 40 ALA B N 1
ATOM 2957 C CA . ALA B 1 40 ? 10.398 17.625 -20.062 1 65.56 40 ALA B CA 1
ATOM 2958 C C . ALA B 1 40 ? 11.453 16.578 -19.719 1 65.56 40 ALA B C 1
ATOM 2960 O O . ALA B 1 40 ? 11.57 16.156 -18.562 1 65.56 40 ALA B O 1
ATOM 2961 N N . THR B 1 41 ? 12.25 16.266 -20.688 1 63.56 41 THR B N 1
ATOM 2962 C CA . THR B 1 41 ? 13.258 15.242 -20.469 1 63.56 41 THR B CA 1
ATOM 2963 C C . THR B 1 41 ? 14.484 15.812 -19.766 1 63.56 41 THR B C 1
ATOM 2965 O O . THR B 1 41 ? 15.211 15.094 -19.078 1 63.56 41 THR B O 1
ATOM 2968 N N . ARG B 1 42 ? 14.688 17.094 -19.859 1 60.84 42 ARG B N 1
ATOM 2969 C CA . ARG B 1 42 ? 15.914 17.688 -19.344 1 60.84 42 ARG B CA 1
ATOM 2970 C C . ARG B 1 42 ? 15.648 18.5 -18.078 1 60.84 42 ARG B C 1
ATOM 2972 O O . ARG B 1 42 ? 16.578 18.875 -17.375 1 60.84 42 ARG B O 1
ATOM 2979 N N . ALA B 1 43 ? 14.406 18.734 -17.797 1 67.94 43 ALA B N 1
ATOM 2980 C CA . ALA B 1 43 ? 14.062 19.625 -16.688 1 67.94 43 ALA B CA 1
ATOM 2981 C C . ALA B 1 43 ? 14.641 19.109 -15.383 1 67.94 43 ALA B C 1
ATOM 2983 O O . ALA B 1 43 ? 15.148 19.875 -14.57 1 67.94 43 ALA B O 1
ATOM 2984 N N . SER B 1 44 ? 14.617 17.891 -15.156 1 70.12 44 SER B N 1
ATOM 2985 C CA . SER B 1 44 ? 15.133 17.328 -13.914 1 70.12 44 SER B CA 1
ATOM 2986 C C . SER B 1 44 ? 16.625 17.625 -13.742 1 70.12 44 SER B C 1
ATOM 2988 O O . SER B 1 44 ? 17.062 17.984 -12.648 1 70.12 44 SER B O 1
ATOM 2990 N N . ASN B 1 45 ? 17.297 17.484 -14.828 1 66.94 45 ASN B N 1
ATOM 2991 C CA . ASN B 1 45 ? 18.734 17.766 -14.773 1 66.94 45 ASN B CA 1
ATOM 2992 C C . ASN B 1 45 ? 19 19.25 -14.562 1 66.94 45 ASN B C 1
ATOM 2994 O O . ASN B 1 45 ? 19.875 19.625 -13.797 1 66.94 45 ASN B O 1
ATOM 2998 N N . LEU B 1 46 ? 18.25 20 -15.234 1 68 46 LEU B N 1
ATOM 2999 C CA . LEU B 1 46 ? 18.406 21.453 -15.148 1 68 46 LEU B CA 1
ATOM 3000 C C . LEU B 1 46 ? 18.062 21.953 -13.75 1 68 46 LEU B C 1
ATOM 3002 O O . LEU B 1 46 ? 18.719 22.859 -13.234 1 68 46 LEU B O 1
ATOM 3006 N N . MET B 1 47 ? 17.094 21.25 -13.172 1 71.94 47 MET B N 1
ATOM 3007 C CA . MET B 1 47 ? 16.625 21.703 -11.867 1 71.94 47 MET B CA 1
ATOM 3008 C C . MET B 1 47 ? 17.406 21.031 -10.742 1 71.94 47 MET B C 1
ATOM 3010 O O . MET B 1 47 ? 17.25 21.391 -9.57 1 71.94 47 MET B O 1
ATOM 3014 N N . GLY B 1 48 ? 18.266 20.062 -11.148 1 69.31 48 GLY B N 1
ATOM 3015 C CA . GLY B 1 48 ? 19.094 19.391 -10.164 1 69.31 48 GLY B CA 1
ATOM 3016 C C . GLY B 1 48 ? 18.359 18.312 -9.398 1 69.31 48 GLY B C 1
ATOM 3017 O O . GLY B 1 48 ? 18.719 18 -8.258 1 69.31 48 GLY B O 1
ATOM 3018 N N . TRP B 1 49 ? 17.297 17.828 -9.914 1 73 49 TRP B N 1
ATOM 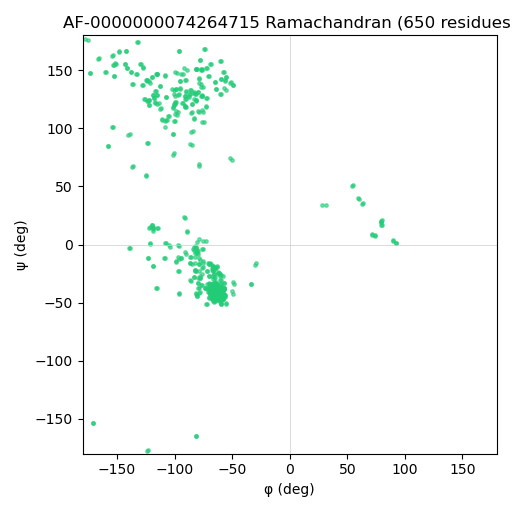3019 C CA . TRP B 1 49 ? 16.547 16.766 -9.258 1 73 49 TRP B CA 1
ATOM 3020 C C . TRP B 1 49 ? 17.219 15.414 -9.477 1 73 49 TRP B C 1
ATOM 3022 O O . TRP B 1 49 ? 16.797 14.625 -10.32 1 73 49 TRP B O 1
ATOM 3032 N N . THR B 1 50 ? 18.359 15.258 -8.852 1 68.75 50 THR B N 1
ATOM 3033 C CA . THR B 1 50 ? 19.109 14.008 -8.898 1 68.75 50 THR B CA 1
ATOM 3034 C C . THR B 1 50 ? 18.906 13.203 -7.613 1 68.75 50 THR B C 1
ATOM 3036 O O . THR B 1 50 ? 18.859 13.781 -6.523 1 68.75 50 THR B O 1
ATOM 3039 N N . SER B 1 51 ? 18.359 12.086 -7.84 1 62.59 51 SER B N 1
ATOM 3040 C CA . SER B 1 51 ? 18.188 11.203 -6.688 1 62.59 51 SER B CA 1
ATOM 3041 C C . SER B 1 51 ? 19.344 10.211 -6.578 1 62.59 51 SER B C 1
ATOM 3043 O O . SER B 1 51 ? 20.047 9.961 -7.555 1 62.59 51 SER B O 1
ATOM 3045 N N . ASP B 1 52 ? 19.906 10.008 -5.469 1 52.84 52 ASP B N 1
ATOM 3046 C CA . ASP B 1 52 ? 20.984 9.055 -5.246 1 52.84 52 ASP B CA 1
ATOM 3047 C C . ASP B 1 52 ? 20.625 7.68 -5.805 1 52.84 52 ASP B C 1
ATOM 3049 O O . ASP B 1 52 ? 19.781 6.98 -5.25 1 52.84 52 ASP B O 1
ATOM 3053 N N . ASP B 1 53 ? 20.656 7.637 -7.02 1 50.28 53 ASP B N 1
ATOM 3054 C CA . ASP B 1 53 ? 20.484 6.293 -7.566 1 50.28 53 ASP B CA 1
ATOM 3055 C C . ASP B 1 53 ? 21.422 5.301 -6.875 1 50.28 53 ASP B C 1
ATOM 3057 O O . ASP B 1 53 ? 21.094 4.117 -6.746 1 50.28 53 ASP B O 1
ATOM 3061 N N . ASP B 1 54 ? 22.578 5.738 -6.691 1 44.38 54 ASP B N 1
ATOM 3062 C CA . ASP B 1 54 ? 23.609 4.898 -6.109 1 44.38 54 ASP B CA 1
ATOM 3063 C C . ASP B 1 54 ? 23.25 4.496 -4.68 1 44.38 54 ASP B C 1
ATOM 3065 O O . ASP B 1 54 ? 23.781 3.512 -4.156 1 44.38 54 ASP B O 1
ATOM 3069 N N . ALA B 1 55 ? 22.594 5.336 -3.947 1 40.72 55 ALA B N 1
ATOM 3070 C CA . ALA B 1 55 ? 22.109 4.895 -2.645 1 40.72 55 ALA B CA 1
ATOM 3071 C C . ALA B 1 55 ? 21.094 3.762 -2.797 1 40.72 55 ALA B C 1
ATOM 3073 O O . ALA B 1 55 ? 20.781 3.062 -1.828 1 40.72 55 ALA B O 1
ATOM 3074 N N . THR B 1 56 ? 20.5 3.758 -3.906 1 38.66 56 THR B N 1
ATOM 3075 C CA . THR B 1 56 ? 19.688 2.6 -4.27 1 38.66 56 THR B CA 1
ATOM 3076 C C . THR B 1 56 ? 20.516 1.321 -4.215 1 38.66 56 THR B C 1
ATOM 3078 O O . THR B 1 56 ? 20.047 0.284 -3.75 1 38.66 56 THR B O 1
ATOM 3081 N N . ALA B 1 57 ? 21.75 1.426 -4.758 1 39.94 57 ALA B N 1
ATOM 3082 C CA . ALA B 1 57 ? 22.625 0.264 -4.684 1 39.94 57 ALA B CA 1
ATOM 3083 C C . ALA B 1 57 ? 23.016 -0.048 -3.24 1 39.94 57 ALA B C 1
ATOM 3085 O O . ALA B 1 57 ? 23.109 -1.217 -2.857 1 39.94 57 ALA B O 1
ATOM 3086 N N . LEU B 1 58 ? 23.422 0.902 -2.561 1 39.28 58 LEU B N 1
ATOM 3087 C CA . LEU B 1 58 ? 23.828 0.689 -1.174 1 39.28 58 LEU B CA 1
ATOM 3088 C C . LEU B 1 58 ? 22.625 0.237 -0.331 1 39.28 58 LEU B C 1
ATOM 3090 O O . LEU B 1 58 ? 22.812 -0.344 0.741 1 39.28 58 LEU B O 1
ATOM 3094 N N . ARG B 1 59 ? 21.531 0.68 -0.668 1 41.84 59 ARG B N 1
ATOM 3095 C CA . ARG B 1 59 ? 20.344 0.336 0.088 1 41.84 59 ARG B CA 1
ATOM 3096 C C . ARG B 1 59 ? 20 -1.146 -0.056 1 41.84 59 ARG B C 1
ATOM 3098 O O . ARG B 1 59 ? 19.172 -1.677 0.686 1 41.84 59 ARG B O 1
ATOM 3105 N N . TYR B 1 60 ? 20.547 -1.773 -1.151 1 41.12 60 TYR B N 1
ATOM 3106 C CA . TYR B 1 60 ? 20.266 -3.199 -1.304 1 41.12 60 TYR B CA 1
ATOM 3107 C C . TYR B 1 60 ? 21.094 -4.02 -0.322 1 41.12 60 TYR B C 1
ATOM 3109 O O . TYR B 1 60 ? 21.094 -5.25 -0.371 1 41.12 60 TYR B O 1
ATOM 3117 N N . SER B 1 61 ? 21.812 -3.418 0.484 1 42.31 61 SER B N 1
ATOM 3118 C CA . SER B 1 61 ? 22.594 -4.254 1.391 1 42.31 61 SER B CA 1
ATOM 3119 C C . SER B 1 61 ? 21.703 -4.84 2.492 1 42.31 61 SER B C 1
ATOM 3121 O O . SER B 1 61 ? 22.141 -5.73 3.229 1 42.31 61 SER B O 1
ATOM 3123 N N . THR B 1 62 ? 20.5 -4.293 2.68 1 49.84 62 THR B N 1
ATOM 3124 C CA . THR B 1 62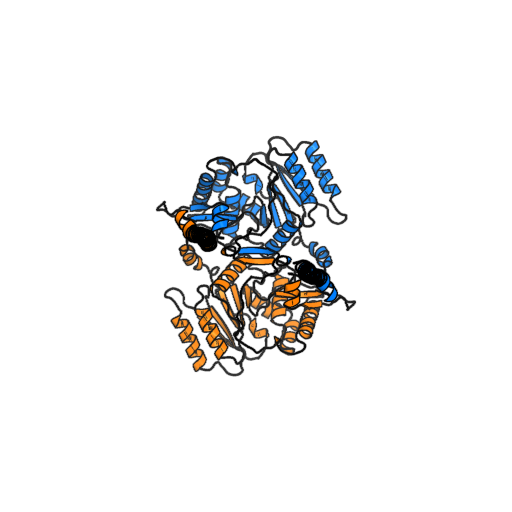 ? 19.703 -4.863 3.754 1 49.84 62 THR B CA 1
ATOM 3125 C C . THR B 1 62 ? 18.672 -5.848 3.197 1 49.84 62 THR B C 1
ATOM 3127 O O . THR B 1 62 ? 18.219 -5.699 2.062 1 49.84 62 THR B O 1
ATOM 3130 N N . PRO B 1 63 ? 18.641 -7.117 3.775 1 48.53 63 PRO B N 1
ATOM 3131 C CA . PRO B 1 63 ? 17.672 -8.141 3.391 1 48.53 63 PRO B CA 1
ATOM 3132 C C . PRO B 1 63 ? 16.344 -7.543 2.904 1 48.53 63 PRO B C 1
ATOM 3134 O O . PRO B 1 63 ? 15.641 -8.164 2.102 1 48.53 63 PRO B O 1
ATOM 3137 N N . ARG B 1 64 ? 16.125 -6.27 3.203 1 60.19 64 ARG B N 1
ATOM 3138 C CA . ARG B 1 64 ? 14.852 -5.652 2.838 1 60.19 64 ARG B CA 1
ATOM 3139 C C . ARG B 1 64 ? 14.922 -5.051 1.439 1 60.19 64 ARG B C 1
ATOM 3141 O O . ARG B 1 64 ? 13.891 -4.68 0.868 1 60.19 64 ARG B O 1
ATOM 3148 N N . LYS B 1 65 ? 16 -5.387 0.742 1 76.75 65 LYS B N 1
ATOM 3149 C CA . LYS B 1 65 ? 16.062 -4.645 -0.515 1 76.75 65 LYS B CA 1
ATOM 3150 C C . LYS B 1 65 ? 16.078 -5.59 -1.712 1 76.75 65 LYS B C 1
ATOM 3152 O O . LYS B 1 65 ? 16.297 -5.164 -2.846 1 76.75 65 LYS B O 1
ATOM 3157 N N . ARG B 1 66 ? 16 -6.914 -1.421 1 93.81 66 ARG B N 1
ATOM 3158 C CA . ARG B 1 66 ? 15.906 -7.891 -2.502 1 93.81 66 ARG B CA 1
ATOM 3159 C C . ARG B 1 66 ? 14.797 -8.906 -2.229 1 93.81 66 ARG B C 1
ATOM 3161 O O . ARG B 1 66 ? 14.117 -8.828 -1.203 1 93.81 66 ARG B O 1
ATOM 3168 N N . TYR B 1 67 ? 14.57 -9.766 -3.242 1 97.31 67 TYR B N 1
ATOM 3169 C CA . TYR B 1 67 ? 13.484 -10.734 -3.09 1 97.31 67 TYR B CA 1
ATOM 3170 C C . TYR B 1 67 ? 13.859 -12.07 -3.717 1 97.31 67 TYR B C 1
ATOM 3172 O O . TYR B 1 67 ? 14.773 -12.148 -4.535 1 97.31 67 TYR B O 1
ATOM 3180 N N . ALA B 1 68 ? 13.203 -13.086 -3.191 1 97.94 68 ALA B N 1
ATOM 3181 C CA . ALA B 1 68 ? 13.344 -14.422 -3.762 1 97.94 68 ALA B CA 1
ATOM 3182 C C . ALA B 1 68 ? 12.219 -14.719 -4.758 1 97.94 68 ALA B C 1
ATOM 3184 O O . ALA B 1 68 ? 11.062 -14.359 -4.523 1 97.94 68 ALA B O 1
ATOM 3185 N N . ILE B 1 69 ? 12.602 -15.383 -5.844 1 98.44 69 ILE B N 1
ATOM 3186 C CA . ILE B 1 69 ? 11.602 -15.891 -6.773 1 98.44 69 ILE B CA 1
ATOM 3187 C C . ILE B 1 69 ? 11.211 -17.312 -6.387 1 98.44 69 ILE B C 1
ATOM 3189 O O . ILE B 1 69 ? 12.086 -18.156 -6.148 1 98.44 69 ILE B O 1
ATOM 3193 N N . LEU B 1 70 ? 9.977 -17.547 -6.254 1 98.69 70 LEU B N 1
ATOM 3194 C CA . LEU B 1 70 ? 9.414 -18.875 -6.074 1 98.69 70 LEU B CA 1
ATOM 3195 C C . LEU B 1 70 ? 8.617 -19.297 -7.305 1 98.69 70 LEU B C 1
ATOM 3197 O O . LEU B 1 70 ? 7.508 -18.812 -7.527 1 98.69 70 LEU B O 1
ATOM 3201 N N . MET B 1 71 ? 9.188 -20.25 -8.062 1 98.06 71 MET B N 1
ATOM 3202 C CA . MET B 1 71 ? 8.609 -20.562 -9.359 1 98.06 71 MET B CA 1
ATOM 3203 C C . MET B 1 71 ? 8.062 -21.984 -9.383 1 98.06 71 MET B C 1
ATOM 3205 O O . MET B 1 71 ? 8.805 -22.938 -9.148 1 98.06 71 MET B O 1
ATOM 3209 N N . ASN B 1 72 ? 6.789 -22.031 -9.648 1 95.31 72 ASN B N 1
ATOM 3210 C CA . ASN B 1 72 ? 6.152 -23.328 -9.828 1 95.31 72 ASN B CA 1
ATOM 3211 C C . ASN B 1 72 ? 6.285 -23.828 -11.266 1 95.31 72 ASN B C 1
ATOM 3213 O O . ASN B 1 72 ? 6.098 -23.062 -12.211 1 95.31 72 ASN B O 1
ATOM 3217 N N . THR B 1 73 ? 6.676 -25.109 -11.422 1 94.69 73 THR B N 1
ATOM 3218 C CA . THR B 1 73 ? 6.824 -25.688 -12.75 1 94.69 73 THR B CA 1
ATOM 3219 C C . THR B 1 73 ? 6.34 -27.125 -12.773 1 94.69 73 THR B C 1
ATOM 3221 O O . THR B 1 73 ? 6.316 -27.797 -11.734 1 94.69 73 THR B O 1
ATOM 3224 N N . TRP B 1 74 ? 5.875 -27.625 -13.922 1 93.12 74 TRP B N 1
ATOM 3225 C CA . TRP B 1 74 ? 5.461 -29 -14.117 1 93.12 74 TRP B CA 1
ATOM 3226 C C . TRP B 1 74 ? 5.598 -29.406 -15.586 1 93.12 74 TRP B C 1
ATOM 3228 O O . TRP B 1 74 ? 4.734 -29.094 -16.406 1 93.12 74 TRP B O 1
ATOM 3238 N N . LYS B 1 75 ? 6.602 -30.094 -15.922 1 91.19 75 LYS B N 1
ATOM 3239 C CA . LYS B 1 75 ? 6.844 -30.734 -17.219 1 91.19 75 LYS B CA 1
ATOM 3240 C C . LYS B 1 75 ? 6.859 -29.703 -18.344 1 91.19 75 LYS B C 1
ATOM 3242 O O . LYS B 1 75 ? 6.254 -29.906 -19.391 1 91.19 75 LYS B O 1
ATOM 3247 N N . ARG B 1 76 ? 7.422 -28.609 -18.125 1 91.31 76 ARG B N 1
ATOM 3248 C CA . ARG B 1 76 ? 7.574 -27.547 -19.109 1 91.31 76 ARG B CA 1
ATOM 3249 C C . ARG B 1 76 ? 8.977 -26.938 -19.047 1 91.31 76 ARG B C 1
ATOM 3251 O O . ARG B 1 76 ? 9.125 -25.734 -18.844 1 91.31 76 ARG B O 1
ATOM 3258 N N . HIS B 1 77 ? 9.875 -27.75 -19.406 1 95.69 77 HIS B N 1
ATOM 3259 C CA . HIS B 1 77 ? 11.266 -27.391 -19.172 1 95.69 77 HIS B CA 1
ATOM 3260 C C . HIS B 1 77 ? 11.68 -26.203 -20.047 1 95.69 77 HIS B C 1
ATOM 3262 O O . HIS B 1 77 ? 12.461 -25.344 -19.609 1 95.69 77 HIS B O 1
ATOM 3268 N N . ASP B 1 78 ? 11.148 -26.109 -21.234 1 94.88 78 ASP B N 1
ATOM 3269 C CA . ASP B 1 78 ? 11.516 -25 -22.125 1 94.88 78 ASP B CA 1
ATOM 3270 C C . ASP B 1 78 ? 11.008 -23.672 -21.578 1 94.88 78 ASP B C 1
ATOM 3272 O O . ASP B 1 78 ? 11.695 -22.656 -21.672 1 94.88 78 ASP B O 1
ATOM 3276 N N . LEU B 1 79 ? 9.797 -23.672 -21.078 1 95.31 79 LEU B N 1
ATOM 3277 C CA . LEU B 1 79 ? 9.242 -22.469 -20.484 1 95.31 79 LEU B CA 1
ATOM 3278 C C . LEU B 1 79 ? 10.023 -22.078 -19.234 1 95.31 79 LEU B C 1
ATOM 3280 O O . LEU B 1 79 ? 10.273 -20.891 -18.984 1 95.31 79 LEU B O 1
ATOM 3284 N N . LEU B 1 80 ? 10.359 -23.078 -18.484 1 97.12 80 LEU B N 1
ATOM 3285 C CA . LEU B 1 80 ? 11.164 -22.844 -17.281 1 97.12 80 LEU B CA 1
ATOM 3286 C C . LEU B 1 80 ? 12.484 -22.172 -17.641 1 97.12 80 LEU B C 1
ATOM 3288 O O . LEU B 1 80 ? 12.883 -21.188 -17.016 1 97.12 80 LEU B O 1
ATOM 3292 N N . LYS B 1 81 ? 13.172 -22.703 -18.672 1 97.31 81 LYS B N 1
ATOM 3293 C CA . LYS B 1 81 ? 14.43 -22.141 -19.125 1 97.31 81 LYS B CA 1
ATOM 3294 C C . LYS B 1 81 ? 14.273 -20.672 -19.5 1 97.31 81 LYS B C 1
ATOM 3296 O O . LYS B 1 81 ? 15.086 -19.828 -19.109 1 97.31 81 LYS B O 1
ATOM 3301 N N . GLN B 1 82 ? 13.242 -20.406 -20.203 1 96.25 82 GLN B N 1
ATOM 3302 C CA . GLN B 1 82 ? 12.992 -19.031 -20.656 1 96.25 82 GLN B CA 1
ATOM 3303 C C . GLN B 1 82 ? 12.727 -18.109 -19.469 1 96.25 82 GLN B C 1
ATOM 3305 O O . GLN B 1 82 ? 13.281 -17.016 -19.391 1 96.25 82 GLN B O 1
ATOM 3310 N N . SER B 1 83 ? 11.906 -18.547 -18.594 1 96.88 83 SER B N 1
ATOM 3311 C CA . SER B 1 83 ? 11.531 -17.75 -17.438 1 96.88 83 SER B CA 1
ATOM 3312 C C . SER B 1 83 ? 12.734 -17.469 -16.547 1 96.88 83 SER B C 1
ATOM 3314 O O . SER B 1 83 ? 12.961 -16.328 -16.125 1 96.88 83 SER B O 1
ATOM 3316 N N . ILE B 1 84 ? 13.508 -18.484 -16.266 1 97.38 84 ILE B N 1
ATOM 3317 C CA . ILE B 1 84 ? 14.68 -18.328 -15.414 1 97.38 84 ILE B CA 1
ATOM 3318 C C . ILE B 1 84 ? 15.695 -17.406 -16.094 1 97.38 84 ILE B C 1
ATOM 3320 O O . ILE B 1 84 ? 16.281 -16.547 -15.453 1 97.38 84 ILE B O 1
ATOM 3324 N N . SER B 1 85 ? 15.883 -17.578 -17.391 1 96.56 85 SER B N 1
ATOM 3325 C CA . SER B 1 85 ? 16.781 -16.719 -18.125 1 96.56 85 SER B CA 1
ATOM 3326 C C . SER B 1 85 ? 16.391 -15.25 -17.984 1 96.56 85 SER B C 1
ATOM 3328 O O . SER B 1 85 ? 17.25 -14.375 -17.859 1 96.56 85 SER B O 1
ATOM 3330 N N . HIS B 1 86 ? 15.148 -14.992 -17.984 1 96.62 86 HIS B N 1
ATOM 3331 C CA . HIS B 1 86 ? 14.656 -13.625 -17.844 1 96.62 86 HIS B CA 1
ATOM 3332 C C . HIS B 1 86 ? 14.852 -13.109 -16.422 1 96.62 86 HIS B C 1
ATOM 3334 O O . HIS B 1 86 ? 15.453 -12.047 -16.219 1 96.62 86 HIS B O 1
ATOM 3340 N N . TYR B 1 87 ? 14.414 -13.852 -15.43 1 96.81 87 TYR B N 1
ATOM 3341 C CA . TYR B 1 87 ? 14.359 -13.344 -14.062 1 96.81 87 TYR B CA 1
ATOM 3342 C C . TYR B 1 87 ? 15.758 -13.211 -13.477 1 96.81 87 TYR B C 1
ATOM 3344 O O . TYR B 1 87 ? 15.977 -12.414 -12.562 1 96.81 87 TYR B O 1
ATOM 3352 N N . THR B 1 88 ? 16.719 -13.922 -13.977 1 95.94 88 THR B N 1
ATOM 3353 C CA . THR B 1 88 ? 18.094 -13.773 -13.516 1 95.94 88 THR B CA 1
ATOM 3354 C C . THR B 1 88 ? 18.656 -12.422 -13.93 1 95.94 88 THR B C 1
ATOM 3356 O O . THR B 1 88 ? 19.688 -11.992 -13.406 1 95.94 88 THR B O 1
ATOM 3359 N N . THR B 1 89 ? 18.016 -11.766 -14.867 1 94.38 89 THR B N 1
ATOM 3360 C CA . THR B 1 89 ? 18.5 -10.461 -15.32 1 94.38 89 THR B CA 1
ATOM 3361 C C . THR B 1 89 ? 17.938 -9.344 -14.445 1 94.38 89 THR B C 1
ATOM 3363 O O . THR B 1 89 ? 18.391 -8.203 -14.516 1 94.38 89 THR B O 1
ATOM 3366 N N . CYS B 1 90 ? 16.922 -9.633 -13.688 1 93.94 90 CYS B N 1
ATOM 3367 C CA . CYS B 1 90 ? 16.297 -8.625 -12.836 1 93.94 90 CYS B CA 1
ATOM 3368 C C . CYS B 1 90 ? 17.156 -8.359 -11.594 1 93.94 90 CYS B C 1
ATOM 3370 O O . CYS B 1 90 ? 17.438 -9.281 -10.828 1 93.94 90 CYS B O 1
ATOM 3372 N N . MET B 1 91 ? 17.469 -7.141 -11.305 1 89.94 91 MET B N 1
ATOM 3373 C CA . MET B 1 91 ? 18.484 -6.742 -10.328 1 89.94 91 MET B CA 1
ATOM 3374 C C . MET B 1 91 ? 18.031 -7.039 -8.906 1 89.94 91 MET B C 1
ATOM 3376 O O . MET B 1 91 ? 18.859 -7.277 -8.023 1 89.94 91 MET B O 1
ATOM 3380 N N . GLY B 1 92 ? 16.766 -7.062 -8.648 1 93.38 92 GLY B N 1
ATOM 3381 C CA . GLY B 1 92 ? 16.25 -7.23 -7.301 1 93.38 92 GLY B CA 1
ATOM 3382 C C . GLY B 1 92 ? 16.219 -8.68 -6.848 1 93.38 92 GLY B C 1
ATOM 3383 O O . GLY B 1 92 ? 15.961 -8.961 -5.68 1 93.38 92 GLY B O 1
ATOM 3384 N N . VAL B 1 93 ? 16.594 -9.602 -7.703 1 95.44 93 VAL B N 1
ATOM 3385 C CA . VAL B 1 93 ? 16.484 -11.023 -7.391 1 95.44 93 VAL B CA 1
ATOM 3386 C C . VAL B 1 93 ? 17.703 -11.453 -6.559 1 95.44 93 VAL B C 1
ATOM 3388 O O . VAL B 1 93 ? 18.844 -11.234 -6.957 1 95.44 93 VAL B O 1
ATOM 3391 N N . GLU B 1 94 ? 17.359 -12.047 -5.383 1 94.44 94 GLU B N 1
ATOM 3392 C CA . GLU B 1 94 ? 18.406 -12.586 -4.516 1 94.44 94 GLU B CA 1
ATOM 3393 C C . GLU B 1 94 ? 18.594 -14.086 -4.742 1 94.44 94 GLU B C 1
ATOM 3395 O O . GLU B 1 94 ? 19.719 -14.57 -4.789 1 94.44 94 GLU B O 1
ATOM 3400 N N . SER B 1 95 ? 17.547 -14.719 -4.867 1 96.06 95 SER B N 1
ATOM 3401 C CA . SER B 1 95 ? 17.562 -16.172 -5.059 1 96.06 95 SER B CA 1
ATOM 3402 C C . SER B 1 95 ? 16.344 -16.625 -5.855 1 96.06 95 SER B C 1
ATOM 3404 O O . SER B 1 95 ? 15.344 -15.914 -5.945 1 96.06 95 SER B O 1
ATOM 3406 N N . ILE B 1 96 ? 16.531 -17.781 -6.492 1 97.56 96 ILE B N 1
ATOM 3407 C CA . ILE B 1 96 ? 15.453 -18.406 -7.246 1 97.56 96 ILE B CA 1
ATOM 3408 C C . ILE B 1 96 ? 15.219 -19.828 -6.73 1 97.56 96 ILE B C 1
ATOM 3410 O O . ILE B 1 96 ? 16.141 -20.641 -6.676 1 97.56 96 ILE B O 1
ATOM 3414 N N . HIS B 1 97 ? 14.047 -20.062 -6.344 1 98.38 97 HIS B N 1
ATOM 3415 C CA . HIS B 1 97 ? 13.617 -21.375 -5.863 1 98.38 97 HIS B CA 1
ATOM 3416 C C . HIS B 1 97 ? 12.625 -22.016 -6.824 1 98.38 97 HIS B C 1
ATOM 3418 O O . HIS B 1 97 ? 11.531 -21.5 -7.027 1 98.38 97 HIS B O 1
ATOM 3424 N N . ILE B 1 98 ? 12.984 -23.141 -7.395 1 98.31 98 ILE B N 1
ATOM 3425 C CA . ILE B 1 98 ? 12.148 -23.859 -8.344 1 98.31 98 ILE B CA 1
ATOM 3426 C C . ILE B 1 98 ? 11.422 -25 -7.617 1 98.31 98 ILE B C 1
ATOM 3428 O O . ILE B 1 98 ? 12.055 -25.938 -7.133 1 98.31 98 ILE B O 1
ATOM 3432 N N . VAL B 1 99 ? 10.109 -24.906 -7.555 1 98.19 99 VAL B N 1
ATOM 3433 C CA . VAL B 1 99 ? 9.305 -25.953 -6.949 1 98.19 99 VAL B CA 1
ATOM 3434 C C . VAL B 1 99 ? 9.203 -27.141 -7.906 1 98.19 99 VAL B C 1
ATOM 3436 O O . VAL B 1 99 ? 8.461 -27.094 -8.891 1 98.19 99 VAL B O 1
ATOM 3439 N N . TRP B 1 100 ? 9.93 -28.234 -7.605 1 97.81 100 TRP B N 1
ATOM 3440 C CA . TRP B 1 100 ? 10.016 -29.391 -8.477 1 97.81 100 TRP B CA 1
ATOM 3441 C C . TRP B 1 100 ? 9.188 -30.547 -7.926 1 97.81 100 TRP B C 1
ATOM 3443 O O . TRP B 1 100 ? 9.531 -31.141 -6.898 1 97.81 100 TRP B O 1
ATOM 3453 N N . SER B 1 101 ? 8.102 -30.844 -8.633 1 95.56 101 SER B N 1
ATOM 3454 C CA . SER B 1 101 ? 7.195 -31.891 -8.156 1 95.56 101 SER B CA 1
ATOM 3455 C C . SER B 1 101 ? 7.105 -33.031 -9.148 1 95.56 101 SER B C 1
ATOM 3457 O O . SER B 1 101 ? 6.203 -33.875 -9.055 1 95.56 101 SER B O 1
ATOM 3459 N N . GLU B 1 102 ? 7.969 -33.125 -10.102 1 94.75 102 GLU B N 1
ATOM 3460 C CA . GLU B 1 102 ? 7.984 -34.219 -11.062 1 94.75 102 GLU B CA 1
ATOM 3461 C C . GLU B 1 102 ? 8.57 -35.469 -10.43 1 94.75 102 GLU B C 1
ATOM 3463 O O . GLU B 1 102 ? 9.406 -35.406 -9.531 1 94.75 102 GLU B O 1
ATOM 3468 N N . PRO B 1 103 ? 8.094 -36.594 -10.93 1 93.25 103 PRO B N 1
ATOM 3469 C CA . PRO B 1 103 ? 8.578 -37.844 -10.352 1 93.25 103 PRO B CA 1
ATOM 3470 C C . PRO B 1 103 ? 10.078 -38.031 -10.539 1 93.25 103 PRO B C 1
ATOM 3472 O O . PRO B 1 103 ? 10.758 -38.562 -9.641 1 93.25 103 PRO B O 1
ATOM 3475 N N . ASP B 1 104 ? 10.602 -37.656 -11.641 1 94.81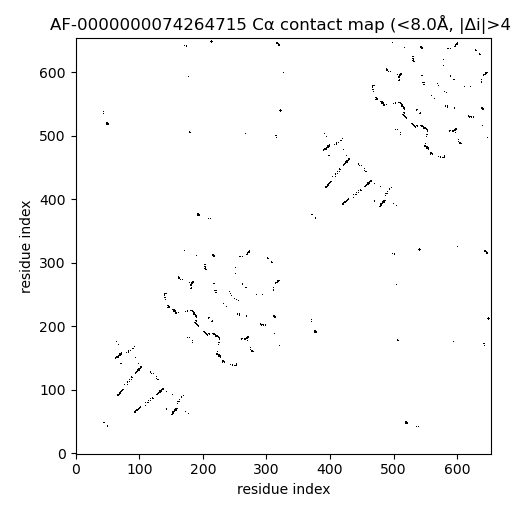 104 ASP B N 1
ATOM 3476 C CA . ASP B 1 104 ? 12.031 -37.781 -11.914 1 94.81 104 ASP B CA 1
ATOM 3477 C C . ASP B 1 104 ? 12.766 -36.5 -11.539 1 94.81 104 ASP B C 1
ATOM 3479 O O . ASP B 1 104 ? 12.195 -35.406 -11.609 1 94.81 104 ASP B O 1
ATOM 3483 N N . PRO B 1 105 ? 13.977 -36.656 -11.094 1 96.06 105 PRO B N 1
ATOM 3484 C CA . PRO B 1 105 ? 14.773 -35.469 -10.859 1 96.06 105 PRO B CA 1
ATOM 3485 C C . PRO B 1 105 ? 14.961 -34.625 -12.117 1 96.06 105 PRO B C 1
ATOM 3487 O O . PRO B 1 105 ? 14.789 -35.125 -13.234 1 96.06 105 PRO B O 1
ATOM 3490 N N . PRO B 1 106 ? 15.258 -33.344 -11.883 1 97.31 106 PRO B N 1
ATOM 3491 C CA . PRO B 1 106 ? 15.531 -32.531 -13.07 1 97.31 106 PRO B CA 1
ATOM 3492 C C . PRO B 1 106 ? 16.656 -33.094 -13.922 1 97.31 106 PRO B C 1
ATOM 3494 O O . PRO B 1 106 ? 17.703 -33.5 -13.383 1 97.31 106 PRO B O 1
ATOM 3497 N N . PRO B 1 107 ? 16.469 -33.156 -15.242 1 97.19 107 PRO B N 1
ATOM 3498 C CA . PRO B 1 107 ? 17.531 -33.656 -16.109 1 97.19 107 PRO B CA 1
ATOM 3499 C C . PRO B 1 107 ? 18.828 -32.844 -15.977 1 97.19 107 PRO B C 1
ATOM 3501 O O . PRO B 1 107 ? 18.781 -31.641 -15.797 1 97.19 107 PRO B O 1
ATOM 3504 N N . ASP B 1 108 ? 19.906 -33.562 -16.172 1 97.38 108 ASP B N 1
ATOM 3505 C CA . ASP B 1 108 ? 21.219 -32.938 -16.047 1 97.38 108 ASP B CA 1
ATOM 3506 C C . ASP B 1 108 ? 21.359 -31.766 -17.016 1 97.38 108 ASP B C 1
ATOM 3508 O O . ASP B 1 108 ? 21.969 -30.75 -16.688 1 97.38 108 ASP B O 1
ATOM 3512 N N . SER B 1 109 ? 20.844 -31.938 -18.172 1 97.12 109 SER B N 1
ATOM 3513 C CA . SER B 1 109 ? 20.938 -30.891 -19.188 1 97.12 109 SER B CA 1
ATOM 3514 C C . SER B 1 109 ? 20.219 -29.625 -18.734 1 97.12 109 SER B C 1
ATOM 3516 O O . SER B 1 109 ? 20.688 -28.516 -18.984 1 97.12 109 SER B O 1
ATOM 3518 N N . LEU B 1 110 ? 19.078 -29.812 -18.109 1 97.88 110 LEU B N 1
ATOM 3519 C CA . LEU B 1 110 ? 18.312 -28.688 -17.609 1 97.88 110 LEU B CA 1
ATOM 3520 C C . LEU B 1 110 ? 19.062 -27.984 -16.469 1 97.88 110 LEU B C 1
ATOM 3522 O O . LEU B 1 110 ? 19.203 -26.766 -16.484 1 97.88 110 LEU B O 1
ATOM 3526 N N . VAL B 1 111 ? 19.562 -28.734 -15.508 1 97.88 111 VAL B N 1
ATOM 3527 C CA . VAL B 1 111 ? 20.297 -28.203 -14.367 1 97.88 111 VAL B CA 1
ATOM 3528 C C . VAL B 1 111 ? 21.516 -27.422 -14.859 1 97.88 111 VAL B C 1
ATOM 3530 O O . VAL B 1 111 ? 21.781 -26.312 -14.391 1 97.88 111 VAL B O 1
ATOM 3533 N N . ALA B 1 112 ? 22.234 -28.047 -15.781 1 97.31 112 ALA B N 1
ATOM 3534 C CA . ALA B 1 112 ? 23.422 -27.406 -16.328 1 97.31 112 ALA B CA 1
ATOM 3535 C C . ALA B 1 112 ? 23.078 -26.078 -17 1 97.31 112 ALA B C 1
ATOM 3537 O O . ALA B 1 112 ? 23.781 -25.078 -16.828 1 97.31 112 ALA B O 1
ATOM 3538 N N . PHE B 1 113 ? 22.047 -26.078 -17.766 1 97.69 113 PHE B N 1
ATOM 3539 C CA . PHE B 1 113 ? 21.625 -24.875 -18.438 1 97.69 113 PHE B CA 1
ATOM 3540 C C . PHE B 1 113 ? 21.297 -23.766 -17.438 1 97.69 113 PHE B C 1
ATOM 3542 O O . PHE B 1 113 ? 21.75 -22.641 -17.594 1 97.69 113 PHE B O 1
ATOM 3549 N N . LEU B 1 114 ? 20.516 -24.094 -16.453 1 97.69 114 LEU B N 1
ATOM 3550 C CA . LEU B 1 114 ? 20.047 -23.094 -15.484 1 97.69 114 LEU B CA 1
ATOM 3551 C C . LEU B 1 114 ? 21.219 -22.562 -14.656 1 97.69 114 LEU B C 1
ATOM 3553 O O . LEU B 1 114 ? 21.281 -21.359 -14.391 1 97.69 114 LEU B O 1
ATOM 3557 N N . GLN B 1 115 ? 22.125 -23.438 -14.266 1 95.69 115 GLN B N 1
ATOM 3558 C CA . GLN B 1 115 ? 23.297 -23.016 -13.5 1 95.69 115 GLN B CA 1
ATOM 3559 C C . GLN B 1 115 ? 24.172 -22.062 -14.312 1 95.69 115 GLN B C 1
ATOM 3561 O O . GLN B 1 115 ? 24.688 -21.078 -13.781 1 95.69 115 GLN B O 1
ATOM 3566 N N . ARG B 1 116 ? 24.344 -22.391 -15.516 1 95.62 116 ARG B N 1
ATOM 3567 C CA . ARG B 1 116 ? 25.125 -21.531 -16.406 1 95.62 116 ARG B CA 1
ATOM 3568 C C . ARG B 1 116 ? 24.453 -20.156 -16.547 1 95.62 116 ARG B C 1
ATOM 3570 O O . ARG B 1 116 ? 25.141 -19.125 -16.531 1 95.62 116 ARG B O 1
ATOM 3577 N N . THR B 1 117 ? 23.172 -20.203 -16.719 1 95.69 117 THR B N 1
ATOM 3578 C CA . THR B 1 117 ? 22.406 -18.969 -16.891 1 95.69 117 THR B CA 1
ATOM 3579 C C . THR B 1 117 ? 22.562 -18.078 -15.672 1 95.69 117 THR B C 1
ATOM 3581 O O . THR B 1 117 ? 22.797 -16.875 -15.812 1 95.69 117 THR B O 1
ATOM 3584 N N . VAL B 1 118 ? 22.453 -18.609 -14.508 1 94.5 118 VAL B N 1
ATOM 3585 C CA . VAL B 1 118 ? 22.594 -17.875 -13.258 1 94.5 118 VAL B CA 1
ATOM 3586 C C . VAL B 1 118 ? 24 -17.312 -13.148 1 94.5 118 VAL B C 1
ATOM 3588 O O . VAL B 1 118 ? 24.203 -16.156 -12.758 1 94.5 118 VAL B O 1
ATOM 3591 N N . LYS B 1 119 ? 25 -18.094 -13.484 1 91.44 119 LYS B N 1
ATOM 3592 C CA . LYS B 1 119 ? 26.406 -17.672 -13.414 1 91.44 119 LYS B CA 1
ATOM 3593 C C . LYS B 1 119 ? 26.688 -16.547 -14.398 1 91.44 119 LYS B C 1
ATOM 3595 O O . LYS B 1 119 ? 27.406 -15.602 -14.07 1 91.44 119 LYS B O 1
ATOM 3600 N N . GLU B 1 120 ? 26.156 -16.609 -15.5 1 91.44 120 GLU B N 1
ATOM 3601 C CA . GLU B 1 120 ? 26.375 -15.617 -16.547 1 91.44 120 GLU B CA 1
ATOM 3602 C C . GLU B 1 120 ? 25.781 -14.266 -16.156 1 91.44 120 GLU B C 1
ATOM 3604 O O . GLU B 1 120 ? 26.297 -13.219 -16.562 1 91.44 120 GLU B O 1
ATOM 3609 N N . ASN B 1 121 ? 24.719 -14.336 -15.469 1 87.19 121 ASN B N 1
ATOM 3610 C CA . ASN B 1 121 ? 24.031 -13.102 -15.125 1 87.19 121 ASN B CA 1
ATOM 3611 C C . ASN B 1 121 ? 24.406 -12.617 -13.734 1 87.19 121 ASN B C 1
ATOM 3613 O O . ASN B 1 121 ? 23.875 -11.617 -13.25 1 87.19 121 ASN B O 1
ATOM 3617 N N . SER B 1 122 ? 25.266 -13.414 -13.141 1 81.44 122 SER B N 1
ATOM 3618 C CA . SER B 1 122 ? 25.766 -12.984 -11.836 1 81.44 122 SER B CA 1
ATOM 3619 C C . SER B 1 122 ? 26.812 -11.875 -11.992 1 81.44 122 SER B C 1
ATOM 3621 O O . SER B 1 122 ? 27.625 -11.898 -12.914 1 81.44 122 SER B O 1
ATOM 3623 N N . ARG B 1 123 ? 26.516 -10.766 -11.516 1 70.88 123 ARG B N 1
ATOM 3624 C CA . ARG B 1 123 ? 27.484 -9.664 -11.516 1 70.88 123 ARG B CA 1
ATOM 3625 C C . ARG B 1 123 ? 28.297 -9.648 -10.227 1 70.88 123 ARG B C 1
ATOM 3627 O O . ARG B 1 123 ? 27.922 -10.297 -9.242 1 70.88 123 ARG B O 1
ATOM 3634 N N . ASN B 1 124 ? 29.594 -9.117 -10.258 1 61.31 124 ASN B N 1
ATOM 3635 C CA . ASN B 1 124 ? 30.641 -9.125 -9.242 1 61.31 124 ASN B CA 1
ATOM 3636 C C . ASN B 1 124 ? 30.047 -9.039 -7.832 1 61.31 124 ASN B C 1
ATOM 3638 O O . ASN B 1 124 ? 30.5 -9.742 -6.926 1 61.31 124 ASN B O 1
ATOM 3642 N N . ASP B 1 125 ? 28.953 -8.344 -7.613 1 65.56 125 ASP B N 1
ATOM 3643 C CA . ASP B 1 125 ? 28.547 -8.172 -6.223 1 65.56 125 ASP B CA 1
ATOM 3644 C C . ASP B 1 125 ? 27.172 -8.789 -5.977 1 65.56 125 ASP B C 1
ATOM 3646 O O . ASP B 1 125 ? 26.656 -8.742 -4.859 1 65.56 125 ASP B O 1
ATOM 3650 N N . ARG B 1 126 ? 26.766 -9.578 -7.047 1 76.31 126 ARG B N 1
ATOM 3651 C CA . ARG B 1 126 ? 25.438 -10.148 -6.883 1 76.31 126 ARG B CA 1
ATOM 3652 C C . ARG B 1 126 ? 25.391 -11.594 -7.367 1 76.31 126 ARG B C 1
ATOM 3654 O O . ARG B 1 126 ? 25.516 -11.859 -8.562 1 76.31 126 ARG B O 1
ATOM 3661 N N . GLU B 1 127 ? 25.562 -12.531 -6.43 1 86.44 127 GLU B N 1
ATOM 3662 C CA . GLU B 1 127 ? 25.375 -13.938 -6.793 1 86.44 127 GLU B CA 1
ATOM 3663 C C . GLU B 1 127 ? 23.953 -14.398 -6.508 1 86.44 127 GLU B C 1
ATOM 3665 O O . GLU B 1 127 ? 23.469 -14.273 -5.383 1 86.44 127 GLU B O 1
ATOM 3670 N N . ILE B 1 128 ? 23.344 -14.852 -7.574 1 91.94 128 ILE B N 1
ATOM 3671 C CA . ILE B 1 128 ? 22 -15.383 -7.426 1 91.94 128 ILE B CA 1
ATOM 3672 C C . ILE B 1 128 ? 22.062 -16.875 -7.078 1 91.94 128 ILE B C 1
ATOM 3674 O O . ILE B 1 128 ? 22.766 -17.641 -7.742 1 91.94 128 ILE B O 1
ATOM 3678 N N . LYS B 1 129 ? 21.391 -17.203 -6.047 1 93.31 129 LYS B N 1
ATOM 3679 C CA . LYS B 1 129 ? 21.328 -18.609 -5.664 1 93.31 129 LYS B CA 1
ATOM 3680 C C . LYS B 1 129 ? 20.125 -19.297 -6.312 1 93.31 129 LYS B C 1
ATOM 3682 O O . LYS B 1 129 ? 19 -18.812 -6.227 1 93.31 129 LYS B O 1
ATOM 3687 N N . LEU B 1 130 ? 20.422 -20.375 -7.016 1 96.44 130 LEU B N 1
ATOM 3688 C CA . LEU B 1 130 ? 19.375 -21.188 -7.625 1 96.44 130 LEU B CA 1
ATOM 3689 C C . LEU B 1 130 ? 19.219 -22.516 -6.887 1 96.44 130 LEU B C 1
ATOM 3691 O O . LEU B 1 130 ? 20.203 -23.219 -6.66 1 96.44 130 LEU B O 1
ATOM 3695 N N . ARG B 1 131 ? 18.031 -22.797 -6.492 1 96.62 131 ARG B N 1
ATOM 3696 C CA . ARG B 1 131 ? 17.781 -24.031 -5.75 1 96.62 131 ARG B CA 1
ATOM 3697 C C . ARG B 1 131 ? 16.516 -24.719 -6.246 1 96.62 131 ARG B C 1
ATOM 3699 O O . ARG B 1 131 ? 15.516 -24.062 -6.539 1 96.62 131 ARG B O 1
ATOM 3706 N N . PHE B 1 132 ? 16.578 -26.047 -6.367 1 97.56 132 PHE B N 1
ATOM 3707 C CA . PHE B 1 132 ? 15.398 -26.859 -6.609 1 97.56 132 PHE B CA 1
ATOM 3708 C C . PHE B 1 132 ? 14.773 -27.312 -5.293 1 97.56 132 PHE B C 1
ATOM 3710 O O . PHE B 1 132 ? 15.445 -27.938 -4.465 1 97.56 132 PHE B O 1
ATOM 3717 N N . GLU B 1 133 ? 13.555 -26.906 -5.094 1 97.62 133 GLU B N 1
ATOM 3718 C CA . GLU B 1 133 ? 12.789 -27.469 -3.98 1 97.62 133 GLU B CA 1
ATOM 3719 C C . GLU B 1 133 ? 12.133 -28.781 -4.371 1 97.62 133 GLU B C 1
ATOM 3721 O O . GLU B 1 133 ? 11.016 -28.797 -4.895 1 97.62 133 GLU B O 1
ATOM 3726 N N . MET B 1 134 ? 12.805 -29.922 -4.004 1 97.06 134 MET B N 1
ATOM 3727 C CA . MET B 1 134 ? 12.383 -31.25 -4.449 1 97.06 134 MET B CA 1
ATOM 3728 C C . MET B 1 134 ? 11.219 -31.75 -3.611 1 97.06 134 MET B C 1
ATOM 3730 O O . MET B 1 134 ? 11.25 -31.688 -2.381 1 97.06 134 MET B O 1
ATOM 3734 N N . ASN B 1 135 ? 10.211 -32.219 -4.309 1 96.5 135 ASN B N 1
ATOM 3735 C CA . ASN B 1 135 ? 9.055 -32.812 -3.637 1 96.5 135 ASN B CA 1
ATOM 3736 C C . ASN B 1 135 ? 8.781 -34.219 -4.125 1 96.5 135 ASN B C 1
ATOM 3738 O O . ASN B 1 135 ? 8.922 -34.531 -5.312 1 96.5 135 ASN B O 1
ATOM 3742 N N . LYS B 1 136 ? 8.398 -35.062 -3.236 1 91.75 136 LYS B N 1
ATOM 3743 C CA . LYS B 1 136 ? 8.148 -36.438 -3.562 1 91.75 136 LYS B CA 1
ATOM 3744 C C . LYS B 1 136 ? 6.762 -36.625 -4.18 1 91.75 136 LYS B C 1
ATOM 3746 O O . LYS B 1 136 ? 6.59 -37.406 -5.121 1 91.75 136 LYS B O 1
ATOM 3751 N N . GLU B 1 137 ? 5.855 -35.969 -3.605 1 92.06 137 GLU B N 1
ATOM 3752 C CA . GLU B 1 137 ? 4.48 -36.062 -4.09 1 92.06 137 GLU B CA 1
ATOM 3753 C C . GLU B 1 137 ? 4.117 -34.906 -4.996 1 92.06 137 GLU B C 1
ATOM 3755 O O . GLU B 1 137 ? 4.633 -33.812 -4.824 1 92.06 137 GLU B O 1
ATOM 3760 N N . ASP B 1 138 ? 3.254 -35.25 -5.938 1 92.38 138 ASP B N 1
ATOM 3761 C CA . ASP B 1 138 ? 2.729 -34.219 -6.797 1 92.38 138 ASP B CA 1
ATOM 3762 C C . ASP B 1 138 ? 1.514 -33.531 -6.164 1 92.38 138 ASP B C 1
ATOM 3764 O O . ASP B 1 138 ? 0.376 -33.969 -6.387 1 92.38 138 ASP B O 1
ATOM 3768 N N . SER B 1 139 ? 1.746 -32.594 -5.391 1 96.19 139 SER B N 1
ATOM 3769 C CA . SER B 1 139 ? 0.7 -31.797 -4.734 1 96.19 139 SER B CA 1
ATOM 3770 C C . SER B 1 139 ? 0.858 -30.312 -5.02 1 96.19 139 SER B C 1
ATOM 3772 O O . SER B 1 139 ? 1.974 -29.781 -5.004 1 96.19 139 SER B O 1
ATOM 3774 N N . LEU B 1 140 ? -0.245 -29.656 -5.215 1 97.12 140 LEU B N 1
ATOM 3775 C CA . LEU B 1 140 ? -0.196 -28.219 -5.477 1 97.12 140 LEU B CA 1
ATOM 3776 C C . LEU B 1 140 ? 0.225 -27.469 -4.227 1 97.12 140 LEU B C 1
ATOM 3778 O O . LEU B 1 140 ? 0.655 -26.312 -4.312 1 97.12 140 LEU B O 1
ATOM 3782 N N . ASN B 1 141 ? 0.135 -28.141 -3.051 1 98.25 141 ASN B N 1
ATOM 3783 C CA . ASN B 1 141 ? 0.594 -27.531 -1.809 1 98.25 141 ASN B CA 1
ATOM 3784 C C . ASN B 1 141 ? 2.102 -27.297 -1.826 1 98.25 141 ASN B C 1
ATOM 3786 O O . ASN B 1 141 ? 2.611 -26.469 -1.059 1 98.25 141 ASN B O 1
ATOM 3790 N N . ASN B 1 142 ? 2.826 -27.984 -2.678 1 98.19 142 ASN B N 1
ATOM 3791 C CA . ASN B 1 142 ? 4.281 -27.891 -2.721 1 98.19 142 ASN B CA 1
ATOM 3792 C C . ASN B 1 142 ? 4.742 -26.469 -3.051 1 98.19 142 ASN B C 1
ATOM 3794 O O . ASN B 1 142 ? 5.836 -26.062 -2.664 1 98.19 142 ASN B O 1
ATOM 3798 N N . ARG B 1 143 ? 3.924 -25.75 -3.691 1 97.94 143 ARG B N 1
ATOM 3799 C CA . ARG B 1 143 ? 4.23 -24.375 -4.074 1 97.94 143 ARG B CA 1
ATOM 3800 C C . ARG B 1 143 ? 4.582 -23.531 -2.852 1 97.94 143 ARG B C 1
ATOM 3802 O O . ARG B 1 143 ? 5.395 -22.609 -2.939 1 97.94 143 ARG B O 1
ATOM 3809 N N . PHE B 1 144 ? 3.912 -23.891 -1.716 1 98.62 144 PHE B N 1
ATOM 3810 C CA . PHE B 1 144 ? 4.016 -23.016 -0.564 1 98.62 144 PHE B CA 1
ATOM 3811 C C . PHE B 1 144 ? 4.637 -23.734 0.624 1 98.62 144 PHE B C 1
ATOM 3813 O O . PHE B 1 144 ? 4.488 -23.297 1.769 1 98.62 144 PHE B O 1
ATOM 3820 N N . LYS B 1 145 ? 5.289 -24.859 0.362 1 98.06 145 LYS B N 1
ATOM 3821 C CA . LYS B 1 145 ? 6.027 -25.5 1.438 1 98.06 145 LYS B CA 1
ATOM 3822 C C . LYS B 1 145 ? 7.102 -24.578 2.004 1 98.06 145 LYS B C 1
ATOM 3824 O O . LYS B 1 145 ? 7.75 -23.844 1.258 1 98.06 145 LYS B O 1
ATOM 3829 N N . GLU B 1 146 ? 7.25 -24.672 3.268 1 97.38 146 GLU B N 1
ATOM 3830 C CA . GLU B 1 146 ? 8.219 -23.797 3.93 1 97.38 146 GLU B CA 1
ATOM 3831 C C . GLU B 1 146 ? 9.625 -24.016 3.379 1 97.38 146 GLU B C 1
ATOM 3833 O O . GLU B 1 146 ? 10.055 -25.156 3.201 1 97.38 146 GLU B O 1
ATOM 3838 N N . ILE B 1 147 ? 10.273 -23 3.023 1 96.19 147 ILE B N 1
ATOM 3839 C CA . ILE B 1 147 ? 11.68 -23 2.633 1 96.19 147 ILE B CA 1
ATOM 3840 C C . ILE B 1 147 ? 12.539 -22.516 3.793 1 96.19 147 ILE B C 1
ATOM 3842 O O . ILE B 1 147 ? 12.406 -21.359 4.23 1 96.19 147 ILE B O 1
ATOM 3846 N N . LYS B 1 148 ? 13.398 -23.297 4.227 1 89.25 148 LYS B N 1
ATOM 3847 C CA . LYS B 1 148 ? 14.227 -22.953 5.379 1 89.25 148 LYS B CA 1
ATOM 3848 C C . LYS B 1 148 ? 15.359 -22.016 4.988 1 89.25 148 LYS B C 1
ATOM 3850 O O . LYS B 1 148 ? 15.914 -22.125 3.891 1 89.25 148 LYS B O 1
ATOM 3855 N N . ASN B 1 149 ? 15.688 -21.078 5.836 1 88.38 149 ASN B N 1
ATOM 3856 C CA . ASN B 1 149 ? 16.828 -20.172 5.754 1 88.38 149 ASN B CA 1
ATOM 3857 C C . ASN B 1 149 ? 16.734 -19.266 4.531 1 88.38 149 ASN B C 1
ATOM 3859 O O . ASN B 1 149 ? 17.734 -19.078 3.814 1 88.38 149 ASN B O 1
ATOM 3863 N N . LEU B 1 150 ? 15.578 -18.875 4.184 1 92.81 150 LEU B N 1
ATOM 3864 C CA . LEU B 1 150 ? 15.461 -17.844 3.17 1 92.81 150 LEU B CA 1
ATOM 3865 C C . LEU B 1 150 ? 16.062 -16.531 3.664 1 92.81 150 LEU B C 1
ATOM 3867 O O . LEU B 1 150 ? 15.781 -16.094 4.785 1 92.81 150 LEU B O 1
ATOM 3871 N N . ASN B 1 151 ? 16.844 -15.883 2.895 1 90.5 151 ASN B N 1
ATOM 3872 C CA . ASN B 1 151 ? 17.547 -14.664 3.289 1 90.5 151 ASN B CA 1
ATOM 3873 C C . ASN B 1 151 ? 16.672 -13.422 3.074 1 90.5 151 ASN B C 1
ATOM 3875 O O . ASN B 1 151 ? 17.047 -12.32 3.484 1 90.5 151 ASN B O 1
ATOM 3879 N N . THR B 1 152 ? 15.578 -13.586 2.393 1 95.19 152 THR B N 1
ATOM 3880 C CA . THR B 1 152 ? 14.734 -12.445 2.061 1 95.19 152 THR B CA 1
ATOM 3881 C C . THR B 1 152 ? 13.367 -12.57 2.736 1 95.19 152 THR B C 1
ATOM 3883 O O . THR B 1 152 ? 12.852 -13.68 2.896 1 95.19 152 THR B O 1
ATOM 3886 N N . ASP B 1 153 ? 12.805 -11.438 3.1 1 95.44 153 ASP B N 1
ATOM 3887 C CA . ASP B 1 153 ? 11.43 -11.398 3.574 1 95.44 153 ASP B CA 1
ATOM 3888 C C . ASP B 1 153 ? 10.445 -11.516 2.412 1 95.44 153 ASP B C 1
ATOM 3890 O O . ASP B 1 153 ? 9.398 -12.148 2.539 1 95.44 153 ASP B O 1
ATOM 3894 N N . ALA B 1 154 ? 10.828 -10.938 1.304 1 97.75 154 ALA B N 1
ATOM 3895 C CA . ALA B 1 154 ? 9.93 -10.852 0.155 1 97.75 154 ALA B CA 1
ATOM 3896 C C . ALA B 1 154 ? 10.086 -12.07 -0.75 1 97.75 154 ALA B C 1
ATOM 3898 O O . ALA B 1 154 ? 11.203 -12.461 -1.098 1 97.75 154 ALA B O 1
ATOM 3899 N N . ILE B 1 155 ? 8.938 -12.609 -1.075 1 98.25 155 ILE B N 1
ATOM 3900 C CA . ILE B 1 155 ? 8.844 -13.664 -2.076 1 98.25 155 ILE B CA 1
ATOM 3901 C C . ILE B 1 155 ? 7.98 -13.195 -3.244 1 98.25 155 ILE B C 1
ATOM 3903 O O . ILE B 1 155 ? 6.895 -12.648 -3.037 1 98.25 155 ILE B O 1
ATOM 3907 N N . PHE B 1 156 ? 8.523 -13.352 -4.402 1 98.75 156 PHE B N 1
ATOM 3908 C CA . PHE B 1 156 ? 7.676 -13.25 -5.586 1 98.75 156 PHE B CA 1
ATOM 3909 C C . PHE B 1 156 ? 7.309 -14.633 -6.105 1 98.75 156 PHE B C 1
ATOM 3911 O O . PHE B 1 156 ? 8.148 -15.328 -6.684 1 98.75 156 PHE B O 1
ATOM 3918 N N . SER B 1 157 ? 6.082 -15.008 -5.887 1 98.81 157 SER B N 1
ATOM 3919 C CA . SER B 1 157 ? 5.566 -16.266 -6.422 1 98.81 157 SER B CA 1
ATOM 3920 C C . SER B 1 157 ? 5.109 -16.094 -7.867 1 98.81 157 SER B C 1
ATOM 3922 O O . SER B 1 157 ? 4.34 -15.188 -8.188 1 98.81 157 SER B O 1
ATOM 3924 N N . VAL B 1 158 ? 5.578 -17.031 -8.742 1 98.19 158 VAL B N 1
ATOM 3925 C CA . VAL B 1 158 ? 5.25 -16.875 -10.156 1 98.19 158 VAL B CA 1
ATOM 3926 C C . VAL B 1 158 ? 5.23 -18.234 -10.844 1 98.19 158 VAL B C 1
ATOM 3928 O O . VAL B 1 158 ? 5.965 -19.141 -10.453 1 98.19 158 VAL B O 1
ATOM 3931 N N . ASP B 1 159 ? 4.352 -18.391 -11.797 1 95.75 159 ASP B N 1
ATOM 3932 C CA . ASP B 1 159 ? 4.352 -19.578 -12.648 1 95.75 159 ASP B CA 1
ATOM 3933 C C . ASP B 1 159 ? 5.441 -19.5 -13.711 1 95.75 159 ASP B C 1
ATOM 3935 O O . ASP B 1 159 ? 5.875 -18.406 -14.078 1 95.75 159 ASP B O 1
ATOM 3939 N N . ASP B 1 160 ? 5.82 -20.625 -14.227 1 95.06 160 ASP B N 1
ATOM 3940 C CA . ASP B 1 160 ? 6.949 -20.688 -15.156 1 95.06 160 ASP B CA 1
ATOM 3941 C C . ASP B 1 160 ? 6.562 -20.156 -16.531 1 95.06 160 ASP B C 1
ATOM 3943 O O . ASP B 1 160 ? 7.418 -20.016 -17.406 1 95.06 160 ASP B O 1
ATOM 3947 N N . ASP B 1 161 ? 5.309 -19.812 -16.703 1 93.69 161 ASP B N 1
ATOM 3948 C CA . ASP B 1 161 ? 4.887 -19.328 -18.016 1 93.69 161 ASP B CA 1
ATOM 3949 C C . ASP B 1 161 ? 4.453 -17.859 -17.938 1 93.69 161 ASP B C 1
ATOM 3951 O O . ASP B 1 161 ? 3.76 -17.375 -18.828 1 93.69 161 ASP B O 1
ATOM 3955 N N . VAL B 1 162 ? 4.762 -17.172 -16.891 1 94.31 162 VAL B N 1
ATOM 3956 C CA . VAL B 1 162 ? 4.414 -15.766 -16.703 1 94.31 162 VAL B CA 1
ATOM 3957 C C . VAL B 1 162 ? 5.684 -14.93 -16.594 1 94.31 162 VAL B C 1
ATOM 3959 O O . VAL B 1 162 ? 6.551 -15.203 -15.766 1 94.31 162 VAL B O 1
ATOM 3962 N N . ILE B 1 163 ? 5.75 -13.914 -17.438 1 94.62 163 ILE B N 1
ATOM 3963 C CA . ILE B 1 163 ? 6.926 -13.047 -17.438 1 94.62 163 ILE B CA 1
ATOM 3964 C C . ILE B 1 163 ? 6.492 -11.586 -17.312 1 94.62 163 ILE B C 1
ATOM 3966 O O . ILE B 1 163 ? 5.508 -11.172 -17.922 1 94.62 163 ILE B O 1
ATOM 3970 N N . PHE B 1 164 ? 7.227 -10.883 -16.484 1 95.19 164 PHE B N 1
ATOM 3971 C CA . PHE B 1 164 ? 7.105 -9.43 -16.344 1 95.19 164 PHE B CA 1
ATOM 3972 C C . PHE B 1 164 ? 8.422 -8.742 -16.688 1 95.19 164 PHE B C 1
ATOM 3974 O O . PHE B 1 164 ? 9.5 -9.273 -16.406 1 95.19 164 PHE B O 1
ATOM 3981 N N . ALA B 1 165 ? 8.242 -7.551 -17.312 1 96 165 ALA B N 1
ATOM 3982 C CA . ALA B 1 165 ? 9.445 -6.738 -17.422 1 96 165 ALA B CA 1
ATOM 3983 C C . ALA B 1 165 ? 10.086 -6.5 -16.062 1 96 165 ALA B C 1
ATOM 3985 O O . ALA B 1 165 ? 9.383 -6.324 -15.062 1 96 165 ALA B O 1
ATOM 3986 N N . CYS B 1 166 ? 11.43 -6.469 -16.016 1 95.75 166 CYS B N 1
ATOM 3987 C CA . CYS B 1 166 ? 12.133 -6.277 -14.758 1 95.75 166 CYS B CA 1
ATOM 3988 C C . CYS B 1 166 ? 11.695 -4.984 -14.078 1 95.75 166 CYS B C 1
ATOM 3990 O O . CYS B 1 166 ? 11.539 -4.941 -12.859 1 95.75 166 CYS B O 1
ATOM 3992 N N . SER B 1 167 ? 11.461 -3.943 -14.844 1 94.81 167 SER B N 1
ATOM 3993 C CA . SER B 1 167 ? 11.031 -2.668 -14.273 1 94.81 167 SER B CA 1
ATOM 3994 C C . SER B 1 167 ? 9.68 -2.799 -13.586 1 94.81 167 SER B C 1
ATOM 3996 O O . SER B 1 167 ? 9.461 -2.217 -12.523 1 94.81 167 SER B O 1
ATOM 3998 N N . THR B 1 168 ? 8.789 -3.578 -14.188 1 96.5 168 THR B N 1
ATOM 3999 C CA . THR B 1 168 ? 7.473 -3.82 -13.609 1 96.5 168 THR B CA 1
ATOM 4000 C C . THR B 1 168 ? 7.598 -4.609 -12.305 1 96.5 168 THR B C 1
ATOM 4002 O O . THR B 1 168 ? 6.918 -4.305 -11.32 1 96.5 168 THR B O 1
ATOM 4005 N N . LEU B 1 169 ? 8.461 -5.551 -12.375 1 97.25 169 LEU B N 1
ATOM 4006 C CA . LEU B 1 169 ? 8.688 -6.363 -11.18 1 97.25 169 LEU B CA 1
ATOM 4007 C C . LEU B 1 169 ? 9.281 -5.523 -10.055 1 97.25 169 LEU B C 1
ATOM 4009 O O . LEU B 1 169 ? 8.852 -5.629 -8.906 1 97.25 169 LEU B O 1
ATOM 4013 N N . GLU B 1 170 ? 10.227 -4.688 -10.367 1 95.81 170 GLU B N 1
ATOM 4014 C CA . GLU B 1 170 ? 10.844 -3.807 -9.375 1 95.81 170 GLU B CA 1
ATOM 4015 C C . GLU B 1 170 ? 9.828 -2.816 -8.812 1 95.81 170 GLU B C 1
ATOM 4017 O O . GLU B 1 170 ? 9.852 -2.508 -7.621 1 95.81 170 GLU B O 1
ATOM 4022 N N . PHE B 1 171 ? 8.984 -2.355 -9.648 1 96.94 171 PHE B N 1
ATOM 4023 C CA . PHE B 1 171 ? 7.91 -1.484 -9.188 1 96.94 171 PHE B CA 1
ATOM 4024 C C . PHE B 1 171 ? 7.004 -2.215 -8.203 1 96.94 171 PHE B C 1
ATOM 4026 O O . PHE B 1 171 ? 6.695 -1.691 -7.129 1 96.94 171 PHE B O 1
ATOM 4033 N N . ALA B 1 172 ? 6.613 -3.391 -8.57 1 98.31 172 ALA B N 1
ATOM 4034 C CA . ALA B 1 172 ? 5.766 -4.184 -7.684 1 98.31 172 ALA B CA 1
ATOM 4035 C C . ALA B 1 172 ? 6.461 -4.449 -6.352 1 98.31 172 ALA B C 1
ATOM 4037 O O . ALA B 1 172 ? 5.816 -4.48 -5.305 1 98.31 172 ALA B O 1
ATOM 4038 N N . PHE B 1 173 ? 7.77 -4.652 -6.395 1 98.12 173 PHE B N 1
ATOM 4039 C CA . PHE B 1 173 ? 8.539 -4.859 -5.172 1 98.12 173 PHE B CA 1
ATOM 4040 C C . PHE B 1 173 ? 8.492 -3.617 -4.289 1 98.12 173 PHE B C 1
ATOM 4042 O O . PHE B 1 173 ? 8.367 -3.721 -3.068 1 98.12 173 PHE B O 1
ATOM 4049 N N . THR B 1 174 ? 8.523 -2.457 -4.867 1 96.88 174 THR B N 1
ATOM 4050 C CA . THR B 1 174 ? 8.406 -1.213 -4.113 1 96.88 174 THR B CA 1
ATOM 4051 C C . THR B 1 174 ? 7.039 -1.108 -3.449 1 96.88 174 THR B C 1
ATOM 4053 O O . THR B 1 174 ? 6.938 -0.698 -2.291 1 96.88 174 THR B O 1
ATOM 4056 N N . VAL B 1 175 ? 6.027 -1.486 -4.184 1 98.56 175 VAL B N 1
ATOM 4057 C CA . VAL B 1 175 ? 4.688 -1.515 -3.607 1 98.56 175 VAL B CA 1
ATOM 4058 C C . VAL B 1 175 ? 4.66 -2.455 -2.404 1 98.56 175 VAL B C 1
ATOM 4060 O O . VAL B 1 175 ? 4.125 -2.109 -1.349 1 98.56 175 VAL B O 1
ATOM 4063 N N . TRP B 1 176 ? 5.254 -3.586 -2.574 1 98.44 176 TRP B N 1
ATOM 4064 C CA . TRP B 1 176 ? 5.254 -4.574 -1.5 1 98.44 176 TRP B CA 1
ATOM 4065 C C . TRP B 1 176 ? 6.008 -4.055 -0.281 1 98.44 176 TRP B C 1
ATOM 4067 O O . TRP B 1 176 ? 5.617 -4.32 0.858 1 98.44 176 TRP B O 1
ATOM 4077 N N . GLN B 1 177 ? 7.047 -3.312 -0.471 1 97.19 177 GLN B N 1
ATOM 4078 C CA . GLN B 1 177 ? 7.812 -2.773 0.647 1 97.19 177 GLN B CA 1
ATOM 4079 C C . GLN B 1 177 ? 6.945 -1.88 1.528 1 97.19 177 GLN B C 1
ATOM 4081 O O . GLN B 1 177 ? 7.133 -1.828 2.746 1 97.19 177 GLN B O 1
ATOM 4086 N N . SER B 1 178 ? 5.965 -1.228 0.948 1 97.62 178 SER B N 1
ATOM 4087 C CA . SER B 1 178 ? 5.039 -0.398 1.714 1 97.62 178 SER B CA 1
ATOM 4088 C C . SER B 1 178 ? 3.922 -1.236 2.322 1 97.62 178 SER B C 1
ATOM 4090 O O . SER B 1 178 ? 3.346 -0.862 3.346 1 97.62 178 SER B O 1
ATOM 4092 N N . ALA B 1 179 ? 3.619 -2.355 1.651 1 98.38 179 ALA B N 1
ATOM 4093 C CA . ALA B 1 179 ? 2.512 -3.221 2.055 1 98.38 179 ALA B CA 1
ATOM 4094 C C . ALA B 1 179 ? 2.988 -4.656 2.268 1 98.38 179 ALA B C 1
ATOM 4096 O O . ALA B 1 179 ? 2.41 -5.594 1.716 1 98.38 179 ALA B O 1
ATOM 4097 N N . SER B 1 180 ? 3.91 -4.816 3.178 1 97.56 180 SER B N 1
ATOM 4098 C CA . SER B 1 180 ? 4.668 -6.062 3.256 1 97.56 180 SER B CA 1
ATOM 4099 C C . SER B 1 180 ? 3.891 -7.133 4.016 1 97.56 180 SER B C 1
ATOM 4101 O O . SER B 1 180 ? 4.27 -8.305 4.004 1 97.56 180 SER B O 1
ATOM 4103 N N . GLU B 1 181 ? 2.746 -6.738 4.605 1 96.69 181 GLU B N 1
ATOM 4104 C CA . GLU B 1 181 ? 2.01 -7.699 5.422 1 96.69 181 GLU B CA 1
ATOM 4105 C C . GLU B 1 181 ? 0.926 -8.398 4.605 1 96.69 181 GLU B C 1
ATOM 4107 O O . GLU B 1 181 ? 0.31 -9.359 5.074 1 96.69 181 GLU B O 1
ATOM 4112 N N . THR B 1 182 ? 0.664 -7.906 3.449 1 98.38 182 THR B N 1
ATOM 4113 C CA . THR B 1 182 ? -0.405 -8.484 2.645 1 98.38 182 THR B CA 1
ATOM 4114 C C . THR B 1 182 ? 0.124 -8.938 1.285 1 98.38 182 THR B C 1
ATOM 4116 O O . THR B 1 182 ? 1.329 -8.875 1.032 1 98.38 182 THR B O 1
ATOM 4119 N N . MET B 1 183 ? -0.815 -9.453 0.399 1 98.62 183 MET B N 1
ATOM 4120 C CA . MET B 1 183 ? -0.465 -9.875 -0.956 1 98.62 183 MET B CA 1
ATOM 4121 C C . MET B 1 183 ? -0.417 -8.672 -1.897 1 98.62 183 MET B C 1
ATOM 4123 O O . MET B 1 183 ? -1.323 -7.84 -1.893 1 98.62 183 MET B O 1
ATOM 4127 N N . VAL B 1 184 ? 0.658 -8.578 -2.6 1 98.88 184 VAL B N 1
ATOM 4128 C CA . VAL B 1 184 ? 0.819 -7.559 -3.631 1 98.88 184 VAL B CA 1
ATOM 4129 C C . VAL B 1 184 ? 1.096 -8.227 -4.977 1 98.88 184 VAL B C 1
ATOM 4131 O O . VAL B 1 184 ? 2.059 -8.984 -5.117 1 98.88 184 VAL B O 1
ATOM 4134 N N . GLY B 1 185 ? 0.196 -7.969 -5.973 1 98.56 185 GLY B N 1
ATOM 4135 C CA . GLY B 1 185 ? 0.478 -8.664 -7.219 1 98.56 185 GLY B CA 1
ATOM 4136 C C . GLY B 1 185 ? -0.388 -8.195 -8.375 1 98.56 185 GLY B C 1
ATOM 4137 O O . GLY B 1 185 ? -0.833 -7.047 -8.398 1 98.56 185 GLY B O 1
ATOM 4138 N N . PHE B 1 186 ? -0.614 -9.086 -9.383 1 97.81 186 PHE B N 1
ATOM 4139 C CA . PHE B 1 186 ? -1.021 -8.609 -10.703 1 97.81 186 PHE B CA 1
ATOM 4140 C C . PHE B 1 186 ? -2.346 -9.242 -11.117 1 97.81 186 PHE B C 1
ATOM 4142 O O . PHE B 1 186 ? -2.975 -8.797 -12.078 1 97.81 186 PHE B O 1
ATOM 4149 N N . VAL B 1 187 ? -2.799 -10.242 -10.414 1 97.12 187 VAL B N 1
ATOM 4150 C CA . VAL B 1 187 ? -3.947 -11.016 -10.883 1 97.12 187 VAL B CA 1
ATOM 4151 C C . VAL B 1 187 ? -5.043 -11 -9.82 1 97.12 187 VAL B C 1
ATOM 4153 O O . VAL B 1 187 ? -5.172 -11.953 -9.047 1 97.12 187 VAL B O 1
ATOM 4156 N N . PRO B 1 188 ? -5.895 -10.016 -9.836 1 97.38 188 PRO B N 1
ATOM 4157 C CA . PRO B 1 188 ? -6.945 -9.883 -8.82 1 97.38 188 PRO B CA 1
ATOM 4158 C C . PRO B 1 188 ? -8.164 -10.766 -9.117 1 97.38 188 PRO B C 1
ATOM 4160 O O . PRO B 1 188 ? -8.43 -11.086 -10.273 1 97.38 188 PRO B O 1
ATOM 4163 N N . ARG B 1 189 ? -8.844 -11.172 -8.055 1 97.69 189 ARG B N 1
ATOM 4164 C CA . ARG B 1 189 ? -10.109 -11.898 -8.086 1 97.69 189 ARG B CA 1
ATOM 4165 C C . ARG B 1 189 ? -11.023 -11.445 -6.957 1 97.69 189 ARG B C 1
ATOM 4167 O O . ARG B 1 189 ? -10.586 -10.766 -6.031 1 97.69 189 ARG B O 1
ATOM 4174 N N . MET B 1 190 ? -12.25 -11.828 -7.07 1 96.25 190 MET B N 1
ATOM 4175 C CA . MET B 1 190 ? -13.219 -11.367 -6.078 1 96.25 190 MET B CA 1
ATOM 4176 C C . MET B 1 190 ? -14.07 -12.531 -5.578 1 96.25 190 MET B C 1
ATOM 4178 O O . MET B 1 190 ? -14.305 -13.5 -6.309 1 96.25 190 MET B O 1
ATOM 4182 N N . HIS B 1 191 ? -14.43 -12.438 -4.316 1 96.31 191 HIS B N 1
ATOM 4183 C CA . HIS B 1 191 ? -15.43 -13.359 -3.777 1 96.31 191 HIS B CA 1
ATOM 4184 C C . HIS B 1 191 ? -16.797 -12.695 -3.682 1 96.31 191 HIS B C 1
ATOM 4186 O O . HIS B 1 191 ? -17.125 -12.086 -2.66 1 96.31 191 HIS B O 1
ATOM 4192 N N . TRP B 1 192 ? -17.625 -12.852 -4.621 1 92.94 192 TRP B N 1
ATOM 4193 C CA . TRP B 1 192 ? -18.953 -12.25 -4.637 1 92.94 192 TRP B CA 1
ATOM 4194 C C . TRP B 1 192 ? -19.938 -13.07 -3.799 1 92.94 192 TRP B C 1
ATOM 4196 O O . TRP B 1 192 ? -19.781 -14.289 -3.662 1 92.94 192 TRP B O 1
ATOM 4206 N N . ILE B 1 193 ? -20.922 -12.398 -3.26 1 90.38 193 ILE B N 1
ATOM 4207 C CA . ILE B 1 193 ? -22 -13.102 -2.572 1 90.38 193 ILE B CA 1
ATOM 4208 C C . ILE B 1 193 ? -22.938 -13.742 -3.596 1 90.38 193 ILE B C 1
ATOM 4210 O O . ILE B 1 193 ? -23.312 -13.109 -4.582 1 90.38 193 ILE B O 1
ATOM 4214 N N . ASP B 1 194 ? -23.281 -14.945 -3.307 1 84.81 194 ASP B N 1
ATOM 4215 C CA . ASP B 1 194 ? -24.25 -15.641 -4.148 1 84.81 194 ASP B CA 1
ATOM 4216 C C . ASP B 1 194 ? -25.672 -15.273 -3.748 1 84.81 194 ASP B C 1
ATOM 4218 O O . ASP B 1 194 ? -26.188 -15.758 -2.732 1 84.81 194 ASP B O 1
ATOM 4222 N N . GLN B 1 195 ? -26.328 -14.562 -4.492 1 76.94 195 GLN B N 1
ATOM 4223 C CA . GLN B 1 195 ? -27.656 -14.086 -4.16 1 76.94 195 GLN B CA 1
ATOM 4224 C C . GLN B 1 195 ? -28.703 -15.18 -4.375 1 76.94 195 GLN B C 1
ATOM 4226 O O . GLN B 1 195 ? -29.812 -15.102 -3.846 1 76.94 195 GLN B O 1
ATOM 4231 N N . ALA B 1 196 ? -28.469 -16.016 -5.238 1 73.19 196 ALA B N 1
ATOM 4232 C CA . ALA B 1 196 ? -29.422 -17.078 -5.547 1 73.19 196 ALA B CA 1
ATOM 4233 C C . ALA B 1 196 ? -29.562 -18.047 -4.379 1 73.19 196 ALA B C 1
ATOM 4235 O O . ALA B 1 196 ? -30.578 -18.719 -4.238 1 73.19 196 ALA B O 1
ATOM 4236 N N . GLU B 1 197 ? -28.531 -18.141 -3.689 1 65.69 197 GLU B N 1
ATOM 4237 C CA . GLU B 1 197 ? -28.547 -19.109 -2.596 1 65.69 197 GLU B CA 1
ATOM 4238 C C . GLU B 1 197 ? -28.828 -18.422 -1.26 1 65.69 197 GLU B C 1
ATOM 4240 O O . GLU B 1 197 ? -28.453 -17.266 -1.059 1 65.69 197 GLU B O 1
ATOM 4245 N N . GLU B 1 198 ? -29.859 -18.812 -0.589 1 58.19 198 GLU B N 1
ATOM 4246 C CA . GLU B 1 198 ? -30.344 -18.25 0.67 1 58.19 198 GLU B CA 1
ATOM 4247 C C . GLU B 1 198 ? -29.203 -18.109 1.677 1 58.19 198 GLU B C 1
ATOM 4249 O O . GLU B 1 198 ? -29.219 -17.219 2.525 1 58.19 198 GLU B O 1
ATOM 4254 N N . MET B 1 199 ? -28.281 -19.078 1.582 1 63 199 MET B N 1
ATOM 4255 C CA . MET B 1 199 ? -27.375 -19.188 2.723 1 63 199 MET B CA 1
ATOM 4256 C C . MET B 1 199 ? -25.984 -18.688 2.363 1 63 199 MET B C 1
ATOM 4258 O O . MET B 1 199 ? -25.406 -19.094 1.351 1 63 199 MET B O 1
ATOM 4262 N N . GLY B 1 200 ? -25.5 -17.531 2.811 1 77.94 200 GLY B N 1
ATOM 4263 C CA . GLY B 1 200 ? -24.188 -16.984 3.062 1 77.94 200 GLY B CA 1
ATOM 4264 C C . GLY B 1 200 ? -23.109 -17.594 2.18 1 77.94 200 GLY B C 1
ATOM 4265 O O . GLY B 1 200 ? -22.016 -17.891 2.648 1 77.94 200 GLY B O 1
ATOM 4266 N N . LYS B 1 201 ? -23.391 -17.984 0.867 1 90.25 201 LYS B N 1
ATOM 4267 C CA . LYS B 1 201 ? -22.422 -18.578 -0.036 1 90.25 201 LYS B CA 1
ATOM 4268 C C . LYS B 1 201 ? -21.797 -17.531 -0.941 1 90.25 201 LYS B C 1
ATOM 4270 O O . LYS B 1 201 ? -22.312 -16.422 -1.069 1 90.25 201 LYS B O 1
ATOM 4275 N N . TYR B 1 202 ? -20.703 -18 -1.562 1 94.19 202 TYR B N 1
ATOM 4276 C CA . TYR B 1 202 ? -19.922 -17.062 -2.359 1 94.19 202 TYR B CA 1
ATOM 4277 C C . TYR B 1 202 ? -19.688 -17.594 -3.764 1 94.19 202 TYR B C 1
ATOM 4279 O O . TYR B 1 202 ? -19.688 -18.812 -3.979 1 94.19 202 TYR B O 1
ATOM 4287 N N . ILE B 1 203 ? -19.516 -16.656 -4.645 1 93.06 203 ILE B N 1
ATOM 4288 C CA . ILE B 1 203 ? -19.141 -16.953 -6.023 1 93.06 203 ILE B CA 1
ATOM 4289 C C . ILE B 1 203 ? -17.766 -16.344 -6.324 1 93.06 203 ILE B C 1
ATOM 4291 O O . ILE B 1 203 ? -17.516 -15.188 -6.016 1 93.06 203 ILE B O 1
ATOM 4295 N N . TYR B 1 204 ? -16.969 -17.172 -6.898 1 95 204 TYR B N 1
ATOM 4296 C CA . TYR B 1 204 ? -15.656 -16.734 -7.348 1 95 204 TYR B CA 1
ATOM 4297 C C . TYR B 1 204 ? -15.773 -15.859 -8.586 1 95 204 TYR 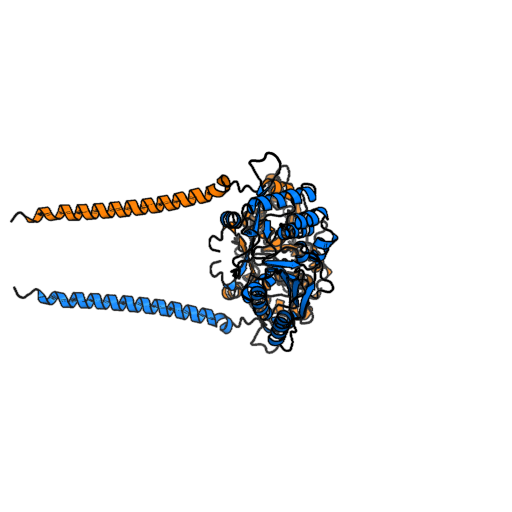B C 1
ATOM 4299 O O . TYR B 1 204 ? -16.312 -16.281 -9.617 1 95 204 TYR B O 1
ATOM 4307 N N . GLY B 1 205 ? -15.328 -14.602 -8.461 1 93.31 205 GLY B N 1
ATOM 4308 C CA . GLY B 1 205 ? -15.336 -13.664 -9.578 1 93.31 205 GLY B CA 1
ATOM 4309 C C . GLY B 1 205 ? -13.984 -13.547 -10.266 1 93.31 205 GLY B C 1
ATOM 4310 O O . GLY B 1 205 ? -13 -13.156 -9.641 1 93.31 205 GLY B O 1
ATOM 4311 N N . GLY B 1 206 ? -13.961 -13.805 -11.531 1 92.06 206 GLY B N 1
ATOM 4312 C CA . GLY B 1 206 ? -12.75 -13.711 -12.328 1 92.06 206 GLY B CA 1
ATOM 4313 C C . GLY B 1 206 ? -12.43 -12.297 -12.766 1 92.06 206 GLY B C 1
ATOM 4314 O O . GLY B 1 206 ? -12.953 -11.328 -12.203 1 92.06 206 GLY B O 1
ATOM 4315 N N . TRP B 1 207 ? -11.523 -12.266 -13.75 1 88.5 207 TRP B N 1
ATOM 4316 C CA . TRP B 1 207 ? -10.977 -11.008 -14.234 1 88.5 207 TRP B CA 1
ATOM 4317 C C . TRP B 1 207 ? -12.086 -10.078 -14.711 1 88.5 207 TRP B C 1
ATOM 4319 O O . TRP B 1 207 ? -12.062 -8.875 -14.438 1 88.5 207 TRP B O 1
ATOM 4329 N N . TRP B 1 208 ? -13.023 -10.594 -15.289 1 86.38 208 TRP B N 1
ATOM 4330 C CA . TRP B 1 208 ? -14.062 -9.781 -15.898 1 86.38 208 TRP B CA 1
ATOM 4331 C C . TRP B 1 208 ? -14.844 -9.008 -14.836 1 86.38 208 TRP B C 1
ATOM 4333 O O . TRP B 1 208 ? -15.125 -7.82 -15 1 86.38 208 TRP B O 1
ATOM 4343 N N . SER B 1 209 ? -15.164 -9.656 -13.789 1 88.62 209 SER B N 1
ATOM 4344 C CA . SER B 1 209 ? -15.906 -8.969 -12.742 1 88.62 209 SER B CA 1
ATOM 4345 C C . SER B 1 209 ? -15.062 -7.895 -12.07 1 88.62 209 SER B C 1
ATOM 4347 O O . SER B 1 209 ? -15.57 -6.82 -11.734 1 88.62 209 SER B O 1
ATOM 4349 N N . VAL B 1 210 ? -13.766 -8.188 -11.891 1 92 210 VAL B N 1
ATOM 4350 C CA . VAL B 1 210 ? -12.859 -7.219 -11.281 1 92 210 VAL B CA 1
ATOM 4351 C C . VAL B 1 210 ? -12.703 -6.008 -12.203 1 92 210 VAL B C 1
ATOM 4353 O O . VAL B 1 210 ? -12.758 -4.863 -11.75 1 92 210 VAL B O 1
ATOM 4356 N N . TRP B 1 211 ? -12.562 -6.316 -13.469 1 86.56 211 TRP B N 1
ATOM 4357 C CA . TRP B 1 211 ? -12.398 -5.242 -14.445 1 86.56 211 TRP B CA 1
ATOM 4358 C C . TRP B 1 211 ? -13.633 -4.352 -14.484 1 86.56 211 TRP B C 1
ATOM 4360 O O . TRP B 1 211 ? -13.516 -3.123 -14.555 1 86.56 211 TRP B O 1
ATOM 4370 N N . TRP B 1 212 ? -14.75 -4.895 -14.328 1 85.25 212 TRP B N 1
ATOM 4371 C CA . TRP B 1 212 ? -16 -4.164 -14.438 1 85.25 212 TRP B CA 1
ATOM 4372 C C . TRP B 1 212 ? -16.281 -3.361 -13.172 1 85.25 212 TRP B C 1
ATOM 4374 O O . TRP B 1 212 ? -16.719 -2.211 -13.242 1 85.25 212 TRP B O 1
ATOM 4384 N N . THR B 1 213 ? -16.031 -3.947 -12.047 1 88.75 213 THR B N 1
ATOM 4385 C CA . THR B 1 213 ? -16.453 -3.346 -10.789 1 88.75 213 THR B CA 1
ATOM 4386 C C . THR B 1 213 ? -15.312 -2.555 -10.156 1 88.75 213 THR B C 1
ATOM 4388 O O . THR B 1 213 ? -15.539 -1.714 -9.281 1 88.75 213 THR B O 1
ATOM 4391 N N . GLY B 1 214 ? -14.117 -2.934 -10.555 1 91.5 214 GLY B N 1
ATOM 4392 C CA . GLY B 1 214 ? -12.945 -2.367 -9.906 1 91.5 214 GLY B CA 1
ATOM 4393 C C . GLY B 1 214 ? -12.711 -2.916 -8.508 1 91.5 214 GLY B C 1
ATOM 4394 O O . GLY B 1 214 ? -11.867 -2.408 -7.77 1 91.5 214 GLY B O 1
ATOM 4395 N N . THR B 1 215 ? -13.469 -3.916 -8.148 1 94.06 215 THR B N 1
ATOM 4396 C CA . THR B 1 215 ? -13.43 -4.438 -6.789 1 94.06 215 THR B CA 1
ATOM 4397 C C . THR B 1 215 ? -12.844 -5.852 -6.77 1 94.06 215 THR B C 1
ATOM 4399 O O . THR B 1 215 ? -13.156 -6.664 -7.637 1 94.06 215 THR B O 1
ATOM 4402 N N . TYR B 1 216 ? -12.008 -6.109 -5.871 1 97.31 216 TYR B N 1
ATOM 4403 C CA . TYR B 1 216 ? -11.375 -7.414 -5.719 1 97.31 216 TYR B CA 1
ATOM 4404 C C . TYR B 1 216 ? -11.07 -7.699 -4.254 1 97.31 216 TYR B C 1
ATOM 4406 O O . TYR B 1 216 ? -11.195 -6.816 -3.4 1 97.31 216 TYR B O 1
ATOM 4414 N N . SER B 1 217 ? -10.75 -8.969 -3.914 1 97.88 217 SER B N 1
ATOM 4415 C CA . SER B 1 217 ? -10.438 -9.32 -2.533 1 97.88 217 SER B CA 1
ATOM 4416 C C . SER B 1 217 ? -9.258 -10.289 -2.465 1 97.88 217 SER B C 1
ATOM 4418 O O . SER B 1 217 ? -8.797 -10.633 -1.376 1 97.88 217 SER B O 1
ATOM 4420 N N . MET B 1 218 ? -8.781 -10.688 -3.68 1 98.06 218 MET B N 1
ATOM 4421 C CA . MET B 1 218 ? -7.652 -11.602 -3.787 1 98.06 218 MET B CA 1
ATOM 4422 C C . MET B 1 218 ? -6.691 -11.156 -4.887 1 98.06 218 MET B C 1
ATOM 4424 O O . MET B 1 218 ? -7.102 -10.508 -5.848 1 98.06 218 MET B O 1
ATOM 4428 N N . VAL B 1 219 ? -5.484 -11.453 -4.648 1 98.25 219 VAL B N 1
ATOM 4429 C CA . VAL B 1 219 ? -4.473 -11.461 -5.703 1 98.25 219 VAL B CA 1
ATOM 4430 C C . VAL B 1 219 ? -3.826 -12.844 -5.781 1 98.25 219 VAL B C 1
ATOM 4432 O O . VAL B 1 219 ? -3.328 -13.359 -4.781 1 98.25 219 VAL B O 1
ATOM 4435 N N . LEU B 1 220 ? -3.865 -13.414 -6.938 1 97.81 220 LEU B N 1
ATOM 4436 C CA . LEU B 1 220 ? -3.426 -14.797 -7.078 1 97.81 220 LEU B CA 1
ATOM 4437 C C . LEU B 1 220 ? -1.904 -14.891 -7.059 1 97.81 220 LEU B C 1
ATOM 4439 O O . LEU B 1 220 ? -1.217 -14 -7.562 1 97.81 220 LEU B O 1
ATOM 4443 N N . SER B 1 221 ? -1.426 -16.016 -6.59 1 98 221 SER B N 1
ATOM 4444 C CA . SER B 1 221 ? -0.003 -16.234 -6.352 1 98 221 SER B CA 1
ATOM 4445 C C . SER B 1 221 ? 0.71 -16.641 -7.633 1 98 221 SER B C 1
ATOM 4447 O O . SER B 1 221 ? 1.926 -16.859 -7.637 1 98 221 SER B O 1
ATOM 4449 N N . LYS B 1 222 ? -0.001 -16.781 -8.75 1 96.38 222 LYS B N 1
ATOM 4450 C CA . LYS B 1 222 ? 0.709 -17 -10.008 1 96.38 222 LYS B CA 1
ATOM 4451 C C . LYS B 1 222 ? 1.588 -15.805 -10.359 1 96.38 222 LYS B C 1
ATOM 4453 O O . LYS B 1 222 ? 2.461 -15.906 -11.227 1 96.38 222 LYS B O 1
ATOM 4458 N N . ALA B 1 223 ? 1.334 -14.625 -9.758 1 97.88 223 ALA B N 1
ATOM 4459 C CA . ALA B 1 223 ? 2.16 -13.43 -9.891 1 97.88 223 ALA B CA 1
ATOM 4460 C C . ALA B 1 223 ? 1.929 -12.477 -8.719 1 97.88 223 ALA B C 1
ATOM 4462 O O . ALA B 1 223 ? 1.243 -11.461 -8.867 1 97.88 223 ALA B O 1
ATOM 4463 N N . ALA B 1 224 ? 2.652 -12.75 -7.656 1 98.75 224 ALA B N 1
ATOM 4464 C CA . ALA B 1 224 ? 2.404 -11.922 -6.484 1 98.75 224 ALA B CA 1
ATOM 4465 C C . ALA B 1 224 ? 3.578 -11.977 -5.512 1 98.75 224 ALA B C 1
ATOM 4467 O O . ALA B 1 224 ? 4.258 -13 -5.41 1 98.75 224 ALA B O 1
ATOM 4468 N N . PHE B 1 225 ? 3.789 -10.867 -4.812 1 98.81 225 PHE B N 1
ATOM 4469 C CA . PHE B 1 225 ? 4.691 -10.781 -3.668 1 98.81 225 PHE B CA 1
ATOM 4470 C C . PHE B 1 225 ? 3.947 -11.078 -2.371 1 98.81 225 PHE B C 1
ATOM 4472 O O . PHE B 1 225 ? 2.797 -10.672 -2.199 1 98.81 225 PHE B O 1
ATOM 4479 N N . PHE B 1 226 ? 4.551 -11.758 -1.47 1 98.75 226 PHE B N 1
ATOM 4480 C CA . PHE B 1 226 ? 4.113 -11.891 -0.086 1 98.75 226 PHE B CA 1
ATOM 4481 C C . PHE B 1 226 ? 5.293 -12.188 0.833 1 98.75 226 PHE B C 1
ATOM 4483 O O . PHE B 1 226 ? 6.398 -12.461 0.363 1 98.75 226 PHE B O 1
ATOM 4490 N N . HIS B 1 227 ? 5.102 -11.992 2.043 1 98.12 227 HIS B N 1
ATOM 4491 C CA . HIS B 1 227 ? 6.152 -12.195 3.029 1 98.12 227 HIS B CA 1
ATOM 4492 C C . HIS B 1 227 ? 6.473 -13.68 3.197 1 98.12 227 HIS B C 1
ATOM 4494 O O . HIS B 1 227 ? 5.562 -14.516 3.229 1 98.12 227 HIS B O 1
ATOM 4500 N N . SER B 1 228 ? 7.711 -14.008 3.436 1 97.81 228 SER B N 1
ATOM 4501 C CA . SER B 1 228 ? 8.188 -15.383 3.5 1 97.81 228 SER B CA 1
ATOM 4502 C C . SER B 1 228 ? 7.59 -16.125 4.691 1 97.81 228 SER B C 1
ATOM 4504 O O . SER B 1 228 ? 7.457 -17.344 4.664 1 97.81 228 SER B O 1
ATOM 4506 N N . LYS B 1 229 ? 7.148 -15.406 5.711 1 97.56 229 LYS B N 1
ATOM 4507 C CA . LYS B 1 229 ? 6.578 -16.031 6.898 1 97.56 229 LYS B CA 1
ATOM 4508 C C . LYS B 1 229 ? 5.328 -16.844 6.551 1 97.56 229 LYS B C 1
ATOM 4510 O O . LYS B 1 229 ? 4.984 -17.797 7.246 1 97.56 229 LYS B O 1
ATOM 4515 N N . TYR B 1 230 ? 4.68 -16.484 5.469 1 98.56 230 TYR B N 1
ATOM 4516 C CA . TYR B 1 230 ? 3.408 -17.125 5.133 1 98.56 230 TYR B CA 1
ATOM 4517 C C . TYR B 1 230 ? 3.627 -18.531 4.582 1 98.56 230 TYR B C 1
ATOM 4519 O O . TYR B 1 230 ? 2.693 -19.328 4.535 1 98.56 230 TYR B O 1
ATOM 4527 N N . LEU B 1 231 ? 4.844 -18.812 4.113 1 98.62 231 LEU B N 1
ATOM 4528 C CA . LEU B 1 231 ? 5.137 -20.188 3.734 1 98.62 231 LEU B CA 1
ATOM 4529 C C . LEU B 1 231 ? 4.984 -21.125 4.93 1 98.62 231 LEU B C 1
ATOM 4531 O O . LEU B 1 231 ? 4.344 -22.172 4.824 1 98.62 231 LEU B O 1
ATOM 4535 N N . GLY B 1 232 ? 5.543 -20.719 6.043 1 97.81 232 GLY B N 1
ATOM 4536 C CA . GLY B 1 232 ? 5.406 -21.516 7.254 1 97.81 232 GLY B CA 1
ATOM 4537 C C . GLY B 1 232 ? 3.973 -21.609 7.746 1 97.81 232 GLY B C 1
ATOM 4538 O O . GLY B 1 232 ? 3.525 -22.672 8.172 1 97.81 232 GLY B O 1
ATOM 4539 N N . ILE B 1 233 ? 3.285 -20.531 7.703 1 98.44 233 ILE B N 1
ATOM 4540 C CA . ILE B 1 233 ? 1.907 -20.5 8.18 1 98.44 233 ILE B CA 1
ATOM 4541 C C . ILE B 1 233 ? 1.033 -21.391 7.301 1 98.44 233 ILE B C 1
ATOM 4543 O O . ILE B 1 233 ? 0.215 -22.156 7.805 1 98.44 233 ILE B O 1
ATOM 4547 N N . TYR B 1 234 ? 1.213 -21.297 6.008 1 98.69 234 TYR B N 1
ATOM 4548 C CA . TYR B 1 234 ? 0.49 -22.172 5.082 1 98.69 234 TYR B CA 1
ATOM 4549 C C . TYR B 1 234 ? 0.773 -23.641 5.375 1 98.69 234 TYR B C 1
ATOM 4551 O O . TYR B 1 234 ? -0.146 -24.453 5.398 1 98.69 234 TYR B O 1
ATOM 4559 N N . THR B 1 235 ? 1.987 -23.938 5.625 1 98.12 235 THR B N 1
ATOM 4560 C CA . THR B 1 235 ? 2.453 -25.312 5.738 1 98.12 235 THR B CA 1
ATOM 4561 C C . THR B 1 235 ? 2.086 -25.891 7.102 1 98.12 235 THR B C 1
ATOM 4563 O O . THR B 1 235 ? 1.646 -27.047 7.191 1 98.12 235 THR B O 1
ATOM 4566 N N . HIS B 1 236 ? 2.166 -25.078 8.133 1 96.62 236 HIS B N 1
ATOM 4567 C CA . HIS B 1 236 ? 2.141 -25.672 9.461 1 96.62 236 HIS B CA 1
ATOM 4568 C C . HIS B 1 236 ? 0.939 -25.188 10.266 1 96.62 236 HIS B C 1
ATOM 4570 O O . HIS B 1 236 ? 0.534 -25.828 11.234 1 96.62 236 HIS B O 1
ATOM 4576 N N . HIS B 1 237 ? 0.326 -24.094 9.883 1 96.56 237 HIS B N 1
ATOM 4577 C CA . HIS B 1 237 ? -0.688 -23.5 10.75 1 96.56 237 HIS B CA 1
ATOM 4578 C C . HIS B 1 237 ? -2.061 -23.531 10.086 1 96.56 237 HIS B C 1
ATOM 4580 O O . HIS B 1 237 ? -3.082 -23.625 10.773 1 96.56 237 HIS B O 1
ATOM 4586 N N . MET B 1 238 ? -2.1 -23.312 8.805 1 97.06 238 MET B N 1
ATOM 4587 C CA . MET B 1 238 ? -3.381 -23.422 8.117 1 97.06 238 MET B CA 1
ATOM 4588 C C . MET B 1 238 ? -4.008 -24.797 8.352 1 97.06 238 MET B C 1
ATOM 4590 O O . MET B 1 238 ? -3.303 -25.812 8.422 1 97.06 238 MET B O 1
ATOM 4594 N N . PRO B 1 239 ? -5.324 -24.875 8.523 1 95.94 239 PRO B N 1
ATOM 4595 C CA . PRO B 1 239 ? -5.984 -26.172 8.742 1 95.94 239 PRO B CA 1
ATOM 4596 C C . PRO B 1 239 ? -5.57 -27.234 7.719 1 95.94 239 PRO B C 1
ATOM 4598 O O . PRO B 1 239 ? -5.562 -26.953 6.516 1 95.94 239 PRO B O 1
ATOM 4601 N N . ALA B 1 240 ? -5.328 -28.422 8.188 1 97.12 240 ALA B N 1
ATOM 4602 C CA . ALA B 1 240 ? -4.883 -29.5 7.328 1 97.12 240 ALA B CA 1
ATOM 4603 C C . ALA B 1 240 ? -5.969 -29.891 6.324 1 97.12 240 ALA B C 1
ATOM 4605 O O . ALA B 1 240 ? -5.668 -30.344 5.215 1 97.12 240 ALA B O 1
ATOM 4606 N N . SER B 1 241 ? -7.16 -29.672 6.727 1 97.75 241 SER B N 1
ATOM 4607 C CA . SER B 1 241 ? -8.281 -30 5.852 1 97.75 241 SER B CA 1
ATOM 4608 C C . SER B 1 241 ? -8.219 -29.219 4.551 1 97.75 241 SER B C 1
ATOM 4610 O O . SER B 1 241 ? -8.617 -29.703 3.494 1 97.75 241 SER B O 1
ATOM 4612 N N . ILE B 1 242 ? -7.723 -27.984 4.629 1 98.56 242 ILE B N 1
ATOM 4613 C CA . ILE B 1 242 ? -7.594 -27.172 3.424 1 98.56 242 ILE B CA 1
ATOM 4614 C C . ILE B 1 242 ? -6.488 -27.734 2.535 1 98.56 242 ILE B C 1
ATOM 4616 O O . ILE B 1 242 ? -6.676 -27.891 1.325 1 98.56 242 ILE B O 1
ATOM 4620 N N . ARG B 1 243 ? -5.375 -28.078 3.09 1 98.31 243 ARG B N 1
ATOM 4621 C CA . ARG B 1 243 ? -4.297 -28.688 2.316 1 98.31 243 ARG B CA 1
ATOM 4622 C C . ARG B 1 243 ? -4.754 -30 1.681 1 98.31 243 ARG B C 1
ATOM 4624 O O . ARG B 1 243 ? -4.414 -30.281 0.531 1 98.31 243 ARG B O 1
ATOM 4631 N N . ASN B 1 244 ? -5.508 -30.797 2.449 1 98.12 244 ASN B N 1
ATOM 4632 C CA . ASN B 1 244 ? -6.039 -32.031 1.907 1 98.12 244 ASN B CA 1
ATOM 4633 C C . ASN B 1 244 ? -6.977 -31.781 0.729 1 98.12 244 ASN B C 1
ATOM 4635 O O . ASN B 1 244 ? -6.93 -32.5 -0.274 1 98.12 244 ASN B O 1
ATOM 4639 N N . TYR B 1 245 ? -7.781 -30.797 0.907 1 98.25 245 TYR B N 1
ATOM 4640 C CA . TYR B 1 245 ? -8.695 -30.438 -0.171 1 98.25 245 TYR B CA 1
ATOM 4641 C C . TYR B 1 245 ? -7.926 -30.062 -1.433 1 98.25 245 TYR B C 1
ATOM 4643 O O . TYR B 1 245 ? -8.273 -30.5 -2.531 1 98.25 245 TYR B O 1
ATOM 4651 N N . VAL B 1 246 ? -6.902 -29.234 -1.271 1 98.06 246 VAL B N 1
ATOM 4652 C CA . VAL B 1 246 ? -6.066 -28.797 -2.383 1 98.06 246 VAL B CA 1
ATOM 4653 C C . VAL B 1 246 ? -5.426 -30 -3.062 1 98.06 246 VAL B C 1
ATOM 4655 O O . VAL B 1 246 ? -5.426 -30.094 -4.293 1 98.06 246 VAL B O 1
ATOM 4658 N N . SER B 1 247 ? -4.898 -30.875 -2.289 1 97.12 247 SER B N 1
ATOM 4659 C CA . SER B 1 247 ? -4.258 -32.062 -2.836 1 97.12 247 SER B CA 1
ATOM 4660 C C . SER B 1 247 ? -5.258 -32.938 -3.59 1 97.12 247 SER B C 1
ATOM 4662 O O . SER B 1 247 ? -4.996 -33.344 -4.719 1 97.12 247 SER B O 1
ATOM 4664 N N . LYS B 1 248 ? -6.344 -33.156 -3.045 1 96.38 248 LYS B N 1
ATOM 4665 C CA . LYS B 1 248 ? -7.355 -34.062 -3.602 1 96.38 248 LYS B CA 1
ATOM 4666 C C . LYS B 1 248 ? -7.938 -33.5 -4.895 1 96.38 248 LYS B C 1
ATOM 4668 O O . LYS B 1 248 ? -8.156 -34.219 -5.855 1 96.38 248 LYS B O 1
ATOM 4673 N N . ASN B 1 249 ? -8.148 -32.188 -4.891 1 94.44 249 ASN B N 1
ATOM 4674 C CA . ASN B 1 249 ? -8.852 -31.578 -6.016 1 94.44 249 ASN B CA 1
ATOM 4675 C C . ASN B 1 249 ? -7.879 -30.984 -7.031 1 94.44 249 ASN B C 1
ATOM 4677 O O . ASN B 1 249 ? -8.289 -30.547 -8.102 1 94.44 249 ASN B O 1
ATOM 4681 N N . ARG B 1 250 ? -6.648 -30.906 -6.695 1 93.31 250 ARG B N 1
ATOM 4682 C CA . ARG B 1 250 ? -5.602 -30.359 -7.559 1 93.31 250 ARG B CA 1
ATOM 4683 C C . ARG B 1 250 ? -5.961 -28.953 -8.039 1 93.31 250 ARG B C 1
ATOM 4685 O O . ARG B 1 250 ? -5.957 -28.688 -9.242 1 93.31 250 ARG B O 1
ATOM 4692 N N . ASN B 1 251 ? -6.309 -28.156 -7.059 1 93.19 251 ASN B N 1
ATOM 4693 C CA . ASN B 1 251 ? -6.766 -26.797 -7.312 1 93.19 251 ASN B CA 1
ATOM 4694 C C . ASN B 1 251 ? -6.773 -25.969 -6.035 1 93.19 251 ASN B C 1
ATOM 4696 O O . ASN B 1 251 ? -6.59 -26.5 -4.938 1 93.19 251 ASN B O 1
ATOM 4700 N N . CYS B 1 252 ? -6.777 -24.703 -6.074 1 96.25 252 CYS B N 1
ATOM 4701 C CA . CYS B 1 252 ? -7.211 -23.797 -5.023 1 96.25 252 CYS B CA 1
ATOM 4702 C C . CYS B 1 252 ? -6.043 -23.391 -4.129 1 96.25 252 CYS B C 1
ATOM 4704 O O . CYS B 1 252 ? -6.23 -22.688 -3.131 1 96.25 252 CYS B O 1
ATOM 4706 N N . GLU B 1 253 ? -4.773 -23.859 -4.402 1 98.31 253 GLU B N 1
ATOM 4707 C CA . GLU B 1 253 ? -3.67 -23.5 -3.518 1 98.31 253 GLU B CA 1
ATOM 4708 C C . GLU B 1 253 ? -3.479 -22 -3.461 1 98.31 253 GLU B C 1
ATOM 4710 O O . GLU B 1 253 ? -3.102 -21.453 -2.422 1 98.31 253 GLU B O 1
ATOM 4715 N N . ASP B 1 254 ? -3.684 -21.328 -4.586 1 98.06 254 ASP B N 1
ATOM 4716 C CA . ASP B 1 254 ? -3.523 -19.875 -4.648 1 98.06 254 ASP B CA 1
ATOM 4717 C C . ASP B 1 254 ? -4.609 -19.172 -3.836 1 98.06 254 ASP B C 1
ATOM 4719 O O . ASP B 1 254 ? -4.324 -18.219 -3.111 1 98.06 254 ASP B O 1
ATOM 4723 N N . ILE B 1 255 ? -5.84 -19.641 -3.9 1 98.56 255 ILE B N 1
ATOM 4724 C CA . ILE B 1 255 ? -6.922 -19.109 -3.076 1 98.56 255 ILE B CA 1
ATOM 4725 C C . ILE B 1 255 ? -6.613 -19.359 -1.601 1 98.56 255 ILE B C 1
ATOM 4727 O O . ILE B 1 255 ? -6.805 -18.469 -0.766 1 98.56 255 ILE B O 1
ATOM 4731 N N . ALA B 1 256 ? -6.152 -20.547 -1.301 1 98.81 256 ALA B N 1
ATOM 4732 C CA . ALA B 1 256 ? -5.793 -20.891 0.075 1 98.81 256 ALA B CA 1
ATOM 4733 C C . ALA B 1 256 ? -4.754 -19.922 0.624 1 98.81 256 ALA B C 1
ATOM 4735 O O . ALA B 1 256 ? -4.863 -19.453 1.763 1 98.81 256 ALA B O 1
ATOM 4736 N N . MET B 1 257 ? -3.738 -19.578 -0.151 1 98.88 257 MET B N 1
ATOM 4737 C CA . MET B 1 257 ? -2.721 -18.641 0.285 1 98.88 257 MET B CA 1
ATOM 4738 C C . MET B 1 257 ? -3.328 -17.25 0.512 1 98.88 257 MET B C 1
ATOM 4740 O O . MET B 1 257 ? -2.984 -16.578 1.479 1 98.88 257 MET B O 1
ATOM 4744 N N . SER B 1 258 ? -4.234 -16.859 -0.375 1 98.75 258 SER B N 1
ATOM 4745 C CA . SER B 1 258 ? -4.926 -15.586 -0.169 1 98.75 258 SER B CA 1
ATOM 4746 C C . SER B 1 258 ? -5.668 -15.57 1.162 1 98.75 258 SER B C 1
ATOM 4748 O O . SER B 1 258 ? -5.645 -14.57 1.882 1 98.75 258 SER B O 1
ATOM 4750 N N . PHE B 1 259 ? -6.32 -16.719 1.48 1 98.56 259 PHE B N 1
ATOM 4751 C CA . PHE B 1 259 ? -7.035 -16.844 2.746 1 98.56 259 PHE B CA 1
ATOM 4752 C C . PHE B 1 259 ? -6.074 -16.719 3.924 1 98.56 259 PHE B C 1
ATOM 4754 O O . PHE B 1 259 ? -6.355 -16.016 4.895 1 98.56 259 PHE B O 1
ATOM 4761 N N . VAL B 1 260 ? -4.934 -17.391 3.842 1 98.56 260 VAL B N 1
ATOM 4762 C CA . VAL B 1 260 ? -3.939 -17.391 4.91 1 98.56 260 VAL B CA 1
ATOM 4763 C C . VAL B 1 260 ? -3.469 -15.961 5.168 1 98.56 260 VAL B C 1
ATOM 4765 O O . VAL B 1 260 ? -3.498 -15.484 6.305 1 98.56 260 VAL B O 1
ATOM 4768 N N . VAL B 1 261 ? -3.076 -15.258 4.164 1 98.69 261 VAL B N 1
ATOM 4769 C CA . VAL B 1 261 ? -2.5 -13.922 4.305 1 98.69 261 VAL B CA 1
ATOM 4770 C C . VAL B 1 261 ? -3.557 -12.961 4.836 1 98.69 261 VAL B C 1
ATOM 4772 O O . VAL B 1 261 ? -3.293 -12.188 5.762 1 98.69 261 VAL B O 1
ATOM 4775 N N . ALA B 1 262 ? -4.75 -13.047 4.266 1 98 262 ALA B N 1
ATOM 4776 C CA . ALA B 1 262 ? -5.824 -12.164 4.699 1 98 262 ALA B CA 1
ATOM 4777 C C . ALA B 1 262 ? -6.188 -12.422 6.16 1 98 262 ALA B C 1
ATOM 4779 O O . ALA B 1 262 ? -6.414 -11.477 6.926 1 98 262 ALA B O 1
ATOM 4780 N N . ASN B 1 263 ? -6.246 -13.664 6.516 1 97 263 ASN B N 1
ATOM 4781 C CA . ASN B 1 263 ? -6.617 -14.031 7.879 1 97 263 ASN B CA 1
ATOM 4782 C C . ASN B 1 263 ? -5.594 -13.531 8.891 1 97 263 ASN B C 1
ATOM 4784 O O . ASN B 1 263 ? -5.957 -13.109 9.992 1 97 263 ASN B O 1
ATOM 4788 N N . VAL B 1 264 ? -4.375 -13.586 8.57 1 97.25 264 VAL B N 1
ATOM 4789 C CA . VAL B 1 264 ? -3.299 -13.227 9.492 1 97.25 264 VAL B CA 1
ATOM 4790 C C . VAL B 1 264 ? -3.139 -11.711 9.531 1 97.25 264 VAL B C 1
ATOM 4792 O O . VAL B 1 264 ? -3.018 -11.117 10.602 1 97.25 264 VAL B O 1
ATOM 4795 N N . SER B 1 265 ? -3.15 -11.031 8.414 1 95.75 265 SER B N 1
ATOM 4796 C CA . SER B 1 265 ? -2.836 -9.609 8.344 1 95.75 265 SER B CA 1
ATOM 4797 C C . SER B 1 265 ? -4.07 -8.75 8.609 1 95.75 265 SER B C 1
ATOM 4799 O O . SER B 1 265 ? -3.953 -7.609 9.062 1 95.75 265 SER B O 1
ATOM 4801 N N . GLY B 1 266 ? -5.25 -9.336 8.219 1 94.5 266 GLY B N 1
ATOM 4802 C CA . GLY B 1 266 ? -6.469 -8.547 8.289 1 94.5 266 GLY B CA 1
ATOM 4803 C C . GLY B 1 266 ? -6.531 -7.453 7.242 1 94.5 266 GLY B C 1
ATOM 4804 O O . GLY B 1 266 ? -7.418 -6.598 7.281 1 94.5 266 GLY B O 1
ATOM 4805 N N . ALA B 1 267 ? -5.621 -7.434 6.309 1 96.31 267 ALA B N 1
ATOM 4806 C CA . ALA B 1 267 ? -5.492 -6.355 5.332 1 96.31 267 ALA B CA 1
ATOM 4807 C C . ALA B 1 267 ? -5.934 -6.816 3.945 1 96.31 267 ALA B C 1
ATOM 4809 O O . ALA B 1 267 ? -5.797 -7.992 3.604 1 96.31 267 ALA B O 1
ATOM 4810 N N . PRO B 1 268 ? -6.551 -5.898 3.162 1 97.5 268 PRO B N 1
ATOM 4811 C CA . PRO B 1 268 ? -6.793 -6.238 1.758 1 97.5 268 PRO B CA 1
ATOM 4812 C C . PRO B 1 268 ? -5.508 -6.328 0.941 1 97.5 268 PRO B C 1
ATOM 4814 O O . PRO B 1 268 ? -4.5 -5.715 1.303 1 97.5 268 PRO B O 1
ATOM 4817 N N . PRO B 1 269 ? -5.559 -7.086 -0.149 1 98.69 269 PRO B N 1
ATOM 4818 C CA . PRO B 1 269 ? -4.406 -7.137 -1.049 1 98.69 269 PRO B CA 1
ATOM 4819 C C . PRO B 1 269 ? -4.254 -5.871 -1.889 1 98.69 269 PRO B C 1
ATOM 4821 O O . PRO B 1 269 ? -5.113 -4.984 -1.839 1 98.69 269 PRO B O 1
ATOM 4824 N N . VAL B 1 270 ? -3.1 -5.77 -2.535 1 98.88 270 VAL B N 1
ATOM 4825 C CA . VAL B 1 270 ? -2.875 -4.633 -3.42 1 98.88 270 VAL B CA 1
ATOM 4826 C C . VAL B 1 270 ? -2.689 -5.121 -4.855 1 98.88 270 VAL B C 1
ATOM 4828 O O . VAL B 1 270 ? -1.83 -5.965 -5.121 1 98.88 270 VAL B O 1
ATOM 4831 N N . TRP B 1 271 ? -3.539 -4.617 -5.727 1 98.38 271 TRP B N 1
ATOM 4832 C CA . TRP B 1 271 ? -3.443 -4.867 -7.16 1 98.38 271 TRP B CA 1
ATOM 4833 C C . TRP B 1 271 ? -2.475 -3.893 -7.82 1 98.38 271 TRP B C 1
ATOM 4835 O O . TRP B 1 271 ? -2.664 -2.676 -7.75 1 98.38 271 TRP B O 1
ATOM 4845 N N . VAL B 1 272 ? -1.421 -4.379 -8.461 1 98.19 272 VAL B N 1
ATOM 4846 C CA . VAL B 1 272 ? -0.41 -3.561 -9.117 1 98.19 272 VAL B CA 1
ATOM 4847 C C . VAL B 1 272 ? -0.689 -3.5 -10.617 1 98.19 272 VAL B C 1
ATOM 4849 O O . VAL B 1 272 ? -0.948 -4.527 -11.25 1 98.19 272 VAL B O 1
ATOM 4852 N N . LYS B 1 273 ? -0.607 -2.311 -11.125 1 95.19 273 LYS B N 1
ATOM 4853 C CA . LYS B 1 273 ? -0.7 -2.176 -12.578 1 95.19 273 LYS B CA 1
ATOM 4854 C C . LYS B 1 273 ? 0.567 -2.686 -13.258 1 95.19 273 LYS B C 1
ATOM 4856 O O . LYS B 1 273 ? 1.672 -2.246 -12.938 1 95.19 273 LYS B O 1
ATOM 4861 N N . GLY B 1 274 ? 0.393 -3.586 -14.18 1 92.88 274 GLY B N 1
ATOM 4862 C CA . GLY B 1 274 ? 1.508 -4.137 -14.93 1 92.88 274 GLY B CA 1
ATOM 4863 C C . GLY B 1 274 ? 1.07 -5.059 -16.062 1 92.88 274 GLY B C 1
ATOM 4864 O O . GLY B 1 274 ? 0.076 -5.773 -15.922 1 92.88 274 GLY B O 1
ATOM 4865 N N . ARG B 1 275 ? 1.846 -5.027 -17.062 1 90.94 275 ARG B N 1
ATOM 4866 C CA . ARG B 1 275 ? 1.567 -5.906 -18.188 1 90.94 275 ARG B CA 1
ATOM 4867 C C . ARG B 1 275 ? 2.086 -7.316 -17.938 1 90.94 275 ARG B C 1
ATOM 4869 O O . ARG B 1 275 ? 3.27 -7.504 -17.641 1 90.94 275 ARG B O 1
ATOM 4876 N N . ILE B 1 276 ? 1.191 -8.203 -18.047 1 89.62 276 ILE B N 1
ATOM 4877 C CA . ILE B 1 276 ? 1.52 -9.609 -17.859 1 89.62 276 ILE B CA 1
ATOM 4878 C C . ILE B 1 276 ? 1.745 -10.266 -19.219 1 89.62 276 ILE B C 1
ATOM 4880 O O . ILE B 1 276 ? 0.932 -10.109 -20.141 1 89.62 276 ILE B O 1
ATOM 4884 N N . TYR B 1 277 ? 2.857 -10.953 -19.391 1 88.25 277 TYR B N 1
ATOM 4885 C CA . TYR B 1 277 ? 3.131 -11.75 -20.578 1 88.25 277 TYR B CA 1
ATOM 4886 C C . TYR B 1 277 ? 3.025 -13.242 -20.281 1 88.25 277 TYR B C 1
ATOM 4888 O O . TYR B 1 277 ? 3.889 -13.805 -19.609 1 88.25 277 TYR B O 1
ATOM 4896 N N . GLU B 1 278 ? 1.981 -13.852 -20.766 1 86.38 278 GLU B N 1
ATOM 4897 C CA . GLU B 1 278 ? 1.837 -15.297 -20.641 1 86.38 278 GLU B CA 1
ATOM 4898 C C . GLU B 1 278 ? 2.439 -16.016 -21.859 1 86.38 278 GLU B C 1
ATOM 4900 O O . GLU B 1 278 ? 1.934 -15.883 -22.969 1 86.38 278 GLU B O 1
ATOM 4905 N N . ILE B 1 279 ? 3.369 -16.781 -21.641 1 80.5 279 ILE B N 1
ATOM 4906 C CA . ILE B 1 279 ? 4.109 -17.375 -22.75 1 80.5 279 ILE B CA 1
ATOM 4907 C C . ILE B 1 279 ? 3.701 -18.828 -22.938 1 80.5 279 ILE B C 1
ATOM 4909 O O . ILE B 1 279 ? 4.191 -19.516 -23.828 1 80.5 279 ILE B O 1
ATOM 4913 N N . GLY B 1 280 ? 2.803 -19.25 -22.047 1 77.12 280 GLY B N 1
ATOM 4914 C CA . GLY B 1 280 ? 2.314 -20.609 -22.172 1 77.12 280 GLY B CA 1
ATOM 4915 C C . GLY B 1 280 ? 0.838 -20.688 -22.5 1 77.12 280 GLY B C 1
ATOM 4916 O O . GLY B 1 280 ? 0.111 -19.703 -22.359 1 77.12 280 GLY B O 1
ATOM 4917 N N . SER B 1 281 ? 0.335 -21.641 -23.25 1 66.5 281 SER B N 1
ATOM 4918 C CA . SER B 1 281 ? -1.043 -21.766 -23.719 1 66.5 281 SER B CA 1
ATOM 4919 C C . SER B 1 281 ? -1.835 -22.734 -22.828 1 66.5 281 SER B C 1
ATOM 4921 O O . SER B 1 281 ? -3.064 -22.656 -22.766 1 66.5 281 SER B O 1
ATOM 4923 N N . GLY B 1 282 ? -1.208 -23.484 -22.031 1 65.62 282 GLY B N 1
ATOM 4924 C CA . GLY B 1 282 ? -1.907 -24.547 -21.344 1 65.62 282 GLY B CA 1
ATOM 4925 C C . GLY B 1 282 ? -1.823 -24.453 -19.828 1 65.62 282 GLY B C 1
ATOM 4926 O O . GLY B 1 282 ? -1.06 -23.641 -19.297 1 65.62 282 GLY B O 1
ATOM 4927 N N . GLY B 1 283 ? -3.117 -24.828 -19.109 1 64.94 283 GLY B N 1
ATOM 4928 C CA . GLY B 1 283 ? -3.049 -24.906 -17.656 1 64.94 283 GLY B CA 1
ATOM 4929 C C . GLY B 1 283 ? -4.359 -25.328 -17.031 1 64.94 283 GLY B C 1
ATOM 4930 O O . GLY B 1 283 ? -5.348 -25.562 -17.719 1 64.94 283 GLY B O 1
ATOM 4931 N N . ILE B 1 284 ? -4.227 -25.453 -15.758 1 64.88 284 ILE B N 1
ATOM 4932 C CA . ILE B 1 284 ? -5.344 -25.953 -14.961 1 64.88 284 ILE B CA 1
ATOM 4933 C C . ILE B 1 284 ? -6.551 -25.031 -15.133 1 64.88 284 ILE B C 1
ATOM 4935 O O . ILE B 1 284 ? -7.691 -25.5 -15.172 1 64.88 284 ILE B O 1
ATOM 4939 N N . SER B 1 285 ? -6.398 -23.75 -15.445 1 71.75 285 SER B N 1
ATOM 4940 C CA . SER B 1 285 ? -7.465 -22.75 -15.523 1 71.75 285 SER B CA 1
ATOM 4941 C C . SER B 1 285 ? -8.234 -22.875 -16.844 1 71.75 285 SER B C 1
ATOM 4943 O O . SER B 1 285 ? -9.336 -22.344 -16.969 1 71.75 285 SER B O 1
ATOM 4945 N N . SER B 1 286 ? -7.734 -23.5 -17.75 1 65.81 286 SER B N 1
ATOM 4946 C CA . SER B 1 286 ? -8.359 -23.656 -19.062 1 65.81 286 SER B CA 1
ATOM 4947 C C . SER B 1 286 ? -9.359 -24.812 -19.047 1 65.81 286 SER B C 1
ATOM 4949 O O . SER B 1 286 ? -10.148 -24.953 -19.984 1 65.81 286 SER B O 1
ATOM 4951 N N . LEU B 1 287 ? -9.414 -25.469 -17.969 1 63.69 287 LEU B N 1
ATOM 4952 C CA . LEU B 1 287 ? -10.305 -26.625 -17.891 1 63.69 287 LEU B CA 1
ATOM 4953 C C . LEU B 1 287 ? -11.75 -26.172 -17.672 1 63.69 287 LEU B C 1
ATOM 4955 O O . LEU B 1 287 ? -12 -25.156 -17.031 1 63.69 287 LEU B O 1
ATOM 4959 N N . GLY B 1 288 ? -12.68 -26.781 -18.312 1 68.44 288 GLY B N 1
ATOM 4960 C CA . GLY B 1 288 ? -14.094 -26.484 -18.188 1 68.44 288 GLY B CA 1
ATOM 4961 C C . GLY B 1 288 ? -14.57 -26.469 -16.75 1 68.44 288 GLY B C 1
ATOM 4962 O O . GLY B 1 288 ? -14.102 -27.25 -15.922 1 68.44 288 GLY B O 1
ATOM 4963 N N . GLY B 1 289 ? -15.422 -25.531 -16.391 1 79.12 289 GLY B N 1
ATOM 4964 C CA . GLY B 1 289 ? -16.031 -25.469 -15.078 1 79.12 289 GLY B CA 1
ATOM 4965 C C . GLY B 1 289 ? -15.102 -24.859 -14.031 1 79.12 289 GLY B C 1
ATOM 4966 O O . GLY B 1 289 ? -15.305 -25.078 -12.828 1 79.12 289 GLY B O 1
ATOM 4967 N N . HIS B 1 290 ? -14.125 -24.219 -14.477 1 84.44 290 HIS B N 1
ATOM 4968 C CA . HIS B 1 290 ? -13.094 -23.688 -13.586 1 84.44 290 HIS B CA 1
ATOM 4969 C C . HIS B 1 290 ? -13.695 -22.719 -12.57 1 84.44 290 HIS B C 1
ATOM 4971 O O . HIS B 1 290 ? -13.391 -22.797 -11.383 1 84.44 290 HIS B O 1
ATOM 4977 N N . SER B 1 291 ? -14.602 -21.938 -13.008 1 87.44 291 SER B N 1
ATOM 4978 C CA . SER B 1 291 ? -15.188 -20.953 -12.117 1 87.44 291 SER B CA 1
ATOM 4979 C C . SER B 1 291 ? -16.031 -21.609 -11.031 1 87.44 291 SER B C 1
ATOM 4981 O O . SER B 1 291 ? -16 -21.188 -9.875 1 87.44 291 SER B O 1
ATOM 4983 N N . GLU B 1 292 ? -16.703 -22.625 -11.406 1 90.75 292 GLU B N 1
ATOM 4984 C CA . GLU B 1 292 ? -17.516 -23.344 -10.438 1 90.75 292 GLU B CA 1
ATOM 4985 C C . GLU B 1 292 ? -16.641 -24.047 -9.398 1 90.75 292 GLU B C 1
ATOM 4987 O O . GLU B 1 292 ? -16.969 -24.047 -8.203 1 90.75 292 GLU B O 1
ATOM 4992 N N . ARG B 1 293 ? -15.625 -24.641 -9.852 1 94.19 293 ARG B N 1
ATOM 4993 C CA . ARG B 1 293 ? -14.703 -25.297 -8.938 1 94.19 293 ARG B CA 1
ATOM 4994 C C . ARG B 1 293 ? -14.062 -24.297 -7.98 1 94.19 293 ARG B C 1
ATOM 4996 O O . ARG B 1 293 ? -13.891 -24.594 -6.797 1 94.19 293 ARG B O 1
ATOM 5003 N N . ARG B 1 294 ? -13.758 -23.172 -8.539 1 96.06 294 ARG B N 1
ATOM 5004 C CA . ARG B 1 294 ? -13.164 -22.125 -7.707 1 96.06 294 ARG B CA 1
ATOM 5005 C C . ARG B 1 294 ? -14.156 -21.609 -6.672 1 96.06 294 ARG B C 1
ATOM 5007 O O . ARG B 1 294 ? -13.789 -21.328 -5.531 1 96.06 294 ARG B O 1
ATOM 5014 N N . SER B 1 295 ? -15.375 -21.5 -7.051 1 94.88 295 SER B N 1
ATOM 5015 C CA . SER B 1 295 ? -16.406 -21.109 -6.098 1 94.88 295 SER B CA 1
ATOM 5016 C C . SER B 1 295 ? -16.531 -22.125 -4.969 1 94.88 295 SER B C 1
ATOM 5018 O O . SER B 1 295 ? -16.688 -21.75 -3.805 1 94.88 295 SER B O 1
ATOM 5020 N N . LYS B 1 296 ? -16.438 -23.328 -5.34 1 96.06 296 LYS B N 1
ATOM 5021 C CA . LYS B 1 296 ? -16.484 -24.391 -4.328 1 96.06 296 LYS B CA 1
ATOM 5022 C C . LYS B 1 296 ? -15.305 -24.281 -3.367 1 96.06 296 LYS B C 1
ATOM 5024 O O . LYS B 1 296 ? -15.461 -24.484 -2.16 1 96.06 296 LYS B O 1
ATOM 5029 N N . CYS B 1 297 ? -14.125 -23.969 -3.879 1 97 297 CYS B N 1
ATOM 5030 C CA . CYS B 1 297 ? -12.953 -23.734 -3.043 1 97 297 CYS B CA 1
ATOM 5031 C C . CYS B 1 297 ? -13.227 -22.656 -2.004 1 97 297 CYS B C 1
ATOM 5033 O O . CYS B 1 297 ? -12.984 -22.859 -0.813 1 97 297 CYS B O 1
ATOM 5035 N N . VAL B 1 298 ? -13.734 -21.547 -2.5 1 97.44 298 VAL B N 1
ATOM 5036 C CA . VAL B 1 298 ? -13.992 -20.391 -1.64 1 97.44 298 VAL B CA 1
ATOM 5037 C C . VAL B 1 298 ? -14.953 -20.781 -0.523 1 97.44 298 VAL B C 1
ATOM 5039 O O . VAL B 1 298 ? -14.688 -20.531 0.654 1 97.44 298 VAL B O 1
ATOM 5042 N N . ASN B 1 299 ? -15.992 -21.469 -0.9 1 96.62 299 ASN B N 1
ATOM 5043 C CA . ASN B 1 299 ? -17 -21.828 0.088 1 96.62 299 ASN B CA 1
ATOM 5044 C C . ASN B 1 299 ? -16.469 -22.859 1.079 1 96.62 299 ASN B C 1
ATOM 5046 O O . ASN B 1 299 ? -16.734 -22.766 2.281 1 96.62 299 ASN B O 1
ATOM 5050 N N . THR B 1 300 ? -15.758 -23.828 0.582 1 97.69 300 THR B N 1
ATOM 5051 C CA . THR B 1 300 ? -15.164 -24.828 1.449 1 97.69 300 THR B CA 1
ATOM 5052 C C . THR B 1 300 ? -14.203 -24.188 2.447 1 97.69 300 THR B C 1
ATOM 5054 O O . THR B 1 300 ? -14.211 -24.531 3.633 1 97.69 300 THR B O 1
ATOM 5057 N N . PHE B 1 301 ? -13.406 -23.281 1.989 1 98.19 301 PHE B N 1
ATOM 5058 C CA . PHE B 1 301 ? -12.414 -22.656 2.855 1 98.19 301 PHE B CA 1
ATOM 5059 C C . PHE B 1 301 ? -13.094 -21.766 3.891 1 98.19 301 PHE B C 1
ATOM 5061 O O . PHE B 1 301 ? -12.656 -21.688 5.039 1 98.19 301 PHE B O 1
ATOM 5068 N N . VAL B 1 302 ? -14.148 -21.062 3.537 1 96.81 302 VAL B N 1
ATOM 5069 C CA . VAL B 1 302 ? -14.914 -20.266 4.496 1 96.81 302 VAL B CA 1
ATOM 5070 C C . VAL B 1 302 ? -15.406 -21.172 5.629 1 96.81 302 VAL B C 1
ATOM 5072 O O . VAL B 1 302 ? -15.32 -20.797 6.805 1 96.81 302 VAL B O 1
ATOM 5075 N N . GLU B 1 303 ? -15.898 -22.297 5.266 1 96.31 303 GLU B N 1
ATOM 5076 C CA . GLU B 1 303 ? -16.359 -23.25 6.27 1 96.31 303 GLU B CA 1
ATOM 5077 C C . GLU B 1 303 ? -15.227 -23.656 7.207 1 96.31 303 GLU B C 1
ATOM 5079 O O . GLU B 1 303 ? -15.422 -23.734 8.422 1 96.31 303 GLU B O 1
ATOM 5084 N N . GLU B 1 304 ? -14.07 -23.922 6.617 1 97.06 304 GLU B N 1
ATOM 5085 C CA . GLU B 1 304 ? -12.914 -24.344 7.414 1 97.06 304 GLU B CA 1
ATOM 5086 C C . GLU B 1 304 ? -12.445 -23.219 8.328 1 97.06 304 GLU B C 1
ATOM 5088 O O . GLU B 1 304 ? -11.789 -23.469 9.344 1 97.06 304 GLU B O 1
ATOM 5093 N N . TYR B 1 305 ? -12.719 -21.984 7.949 1 95.81 305 TYR B N 1
ATOM 5094 C CA . TYR B 1 305 ? -12.391 -20.828 8.789 1 95.81 305 TYR B CA 1
ATOM 5095 C C . TYR B 1 305 ? -13.555 -20.469 9.703 1 95.81 305 TYR B C 1
ATOM 5097 O O . TYR B 1 305 ? -13.695 -19.328 10.117 1 95.81 305 TYR B O 1
ATOM 5105 N N . GLY B 1 306 ? -14.414 -21.391 9.969 1 93.44 306 GLY B N 1
ATOM 5106 C CA . GLY B 1 306 ? -15.5 -21.219 10.93 1 93.44 306 GLY B CA 1
ATOM 5107 C C . GLY B 1 306 ? -16.672 -20.438 10.383 1 93.44 306 GLY B C 1
ATOM 5108 O O . GLY B 1 306 ? -17.406 -19.797 11.133 1 93.44 306 GLY B O 1
ATOM 5109 N N . GLY B 1 307 ? -16.766 -20.359 9.148 1 93.19 307 GLY B N 1
ATOM 5110 C CA . GLY B 1 307 ? -17.875 -19.641 8.539 1 93.19 307 GLY B CA 1
ATOM 5111 C C . GLY B 1 307 ? -17.578 -18.172 8.32 1 93.19 307 GLY B C 1
ATOM 5112 O O . GLY B 1 307 ? -18.438 -17.422 7.852 1 93.19 307 GLY B O 1
ATOM 5113 N N . MET B 1 308 ? -16.391 -17.781 8.633 1 92.56 308 MET B N 1
ATOM 5114 C CA . MET B 1 308 ? -15.992 -16.391 8.484 1 92.56 308 MET B CA 1
ATOM 5115 C C . MET B 1 308 ? -15.164 -16.188 7.219 1 92.56 308 MET B C 1
ATOM 5117 O O . MET B 1 308 ? -14.281 -17 6.918 1 92.56 308 MET B O 1
ATOM 5121 N N . MET B 1 309 ? -15.492 -15.195 6.492 1 95.31 309 MET B N 1
ATOM 5122 C CA . MET B 1 309 ? -14.703 -14.812 5.324 1 95.31 309 MET B CA 1
ATOM 5123 C C . MET B 1 309 ? -13.539 -13.906 5.719 1 95.31 309 MET B C 1
ATOM 5125 O O . MET B 1 309 ? -13.75 -12.766 6.133 1 95.31 309 MET B O 1
ATOM 5129 N N . PRO B 1 310 ? -12.344 -14.406 5.547 1 96.44 310 PRO B N 1
ATOM 5130 C CA . PRO B 1 310 ? -11.211 -13.57 5.961 1 96.44 310 PRO B CA 1
ATOM 5131 C C . PRO B 1 310 ? -10.828 -12.539 4.906 1 96.44 310 PRO B C 1
ATOM 5133 O O . PRO B 1 310 ? -10.172 -11.547 5.223 1 96.44 310 PRO B O 1
ATOM 5136 N N . LEU B 1 311 ? -11.188 -12.773 3.65 1 97.38 311 LEU B N 1
ATOM 5137 C CA . LEU B 1 311 ? -10.789 -11.883 2.566 1 97.38 311 LEU B CA 1
ATOM 5138 C C . LEU B 1 311 ? -11.414 -10.5 2.742 1 97.38 311 LEU B C 1
ATOM 5140 O O . LEU B 1 311 ? -12.57 -10.391 3.156 1 97.38 311 LEU B O 1
ATOM 5144 N N . VAL B 1 312 ? -10.625 -9.508 2.453 1 95.44 312 VAL B N 1
ATOM 5145 C CA . VAL B 1 312 ? -11.07 -8.125 2.586 1 95.44 312 VAL B CA 1
ATOM 5146 C C . VAL B 1 312 ? -11.109 -7.461 1.211 1 95.44 312 VAL B C 1
ATOM 5148 O O . VAL B 1 312 ? -10.141 -7.516 0.455 1 95.44 312 VAL B O 1
ATOM 5151 N N . ARG B 1 313 ? -12.188 -6.879 0.895 1 95.31 313 ARG B N 1
ATOM 5152 C CA . ARG B 1 313 ? -12.375 -6.242 -0.404 1 95.31 313 ARG B CA 1
ATOM 5153 C C . ARG B 1 313 ? -11.555 -4.957 -0.504 1 95.31 313 ARG B C 1
ATOM 5155 O O . ARG B 1 313 ? -11.32 -4.281 0.501 1 95.31 313 ARG B O 1
ATOM 5162 N N . SER B 1 314 ? -11.203 -4.664 -1.721 1 96.62 314 SER B N 1
ATOM 5163 C CA . SER B 1 314 ? -10.422 -3.459 -1.993 1 96.62 314 SER B CA 1
ATOM 5164 C C . SER B 1 314 ? -10.672 -2.949 -3.408 1 96.62 314 SER B C 1
ATOM 5166 O O . SER B 1 314 ? -11.125 -3.701 -4.277 1 96.62 314 SER B O 1
ATOM 5168 N N . THR B 1 315 ? -10.469 -1.677 -3.57 1 96.69 315 THR B N 1
ATOM 5169 C CA . THR B 1 315 ? -10.469 -1.066 -4.895 1 96.69 315 THR B CA 1
ATOM 5170 C C . THR B 1 315 ? -9.141 -0.369 -5.176 1 96.69 315 THR B C 1
ATOM 5172 O O . THR B 1 315 ? -9.047 0.449 -6.09 1 96.69 315 THR B O 1
ATOM 5175 N N . VAL B 1 316 ? -8.156 -0.682 -4.363 1 97.94 316 VAL B N 1
ATOM 5176 C CA . VAL B 1 316 ? -6.848 -0.043 -4.457 1 97.94 316 VAL B CA 1
ATOM 5177 C C . VAL B 1 316 ? -6.07 -0.629 -5.633 1 97.94 316 VAL B C 1
ATOM 5179 O O . VAL B 1 316 ? -5.922 -1.849 -5.742 1 97.94 316 VAL B O 1
ATOM 5182 N N . LYS B 1 317 ? -5.602 0.202 -6.453 1 97.44 317 LYS B N 1
ATOM 5183 C CA . LYS B 1 317 ? -4.652 -0.169 -7.496 1 97.44 317 LYS B CA 1
ATOM 5184 C C . LYS B 1 317 ? -3.395 0.693 -7.43 1 97.44 317 LYS B C 1
ATOM 5186 O O . LYS B 1 317 ? -3.48 1.918 -7.32 1 97.44 317 LYS B O 1
ATOM 5191 N N . ALA B 1 318 ? -2.268 0.073 -7.34 1 98 318 ALA B N 1
ATOM 5192 C CA . ALA B 1 318 ? -0.992 0.784 -7.332 1 98 318 ALA B CA 1
ATOM 5193 C C . ALA B 1 318 ? -0.489 1.025 -8.758 1 98 318 ALA B C 1
ATOM 5195 O O . ALA B 1 318 ? -0.392 0.09 -9.555 1 98 318 ALA B O 1
ATOM 5196 N N . VAL B 1 319 ? -0.131 2.264 -9.039 1 96.44 319 VAL B N 1
ATOM 5197 C CA . VAL B 1 319 ? 0.364 2.645 -10.359 1 96.44 319 VAL B CA 1
ATOM 5198 C C . VAL B 1 319 ? 1.671 3.42 -10.211 1 96.44 319 VAL B C 1
ATOM 5200 O O . VAL B 1 319 ? 1.971 3.951 -9.141 1 96.44 319 VAL B O 1
ATOM 5203 N N . ASP B 1 320 ? 2.449 3.389 -11.242 1 95.44 320 ASP B N 1
ATOM 5204 C CA . ASP B 1 320 ? 3.689 4.156 -11.289 1 95.44 320 ASP B CA 1
ATOM 5205 C C . ASP B 1 320 ? 3.416 5.621 -11.617 1 95.44 320 ASP B C 1
ATOM 5207 O O . ASP B 1 320 ? 2.965 5.941 -12.719 1 95.44 320 ASP B O 1
ATOM 5211 N N . SER B 1 321 ? 3.682 6.5 -10.695 1 93.75 321 SER B N 1
ATOM 5212 C CA . SER B 1 321 ? 3.354 7.918 -10.812 1 93.75 321 SER B CA 1
ATOM 5213 C C . SER B 1 321 ? 4.145 8.578 -11.938 1 93.75 321 SER B C 1
ATOM 5215 O O . SER B 1 321 ? 3.783 9.664 -12.398 1 93.75 321 SER B O 1
ATOM 5217 N N . ARG B 1 322 ? 5.227 8.023 -12.406 1 91.19 322 ARG B N 1
ATOM 5218 C CA . ARG B 1 322 ? 6.043 8.586 -13.477 1 91.19 322 ARG B CA 1
ATOM 5219 C C . ARG B 1 322 ? 5.285 8.586 -14.797 1 91.19 322 ARG B C 1
ATOM 5221 O O . ARG B 1 322 ? 5.629 9.328 -15.719 1 91.19 322 ARG B O 1
ATOM 5228 N N . HIS B 1 323 ? 4.223 7.715 -14.758 1 82.12 323 HIS B N 1
ATOM 5229 C CA . HIS B 1 323 ? 3.475 7.566 -16 1 82.12 323 HIS B CA 1
ATOM 5230 C C . HIS B 1 323 ? 2.104 8.227 -15.898 1 82.12 323 HIS B C 1
ATOM 5232 O O . HIS B 1 323 ? 1.256 8.047 -16.781 1 82.12 323 HIS B O 1
ATOM 5238 N N . LEU B 1 324 ? 1.783 8.844 -14.773 1 76.94 324 LEU B N 1
ATOM 5239 C CA . LEU B 1 324 ? 0.477 9.461 -14.57 1 76.94 324 LEU B CA 1
ATOM 5240 C C . LEU B 1 324 ? 0.554 10.969 -14.773 1 76.94 324 LEU B C 1
ATOM 5242 O O . LEU B 1 324 ? 1.296 11.656 -14.062 1 76.94 324 LEU B O 1
ATOM 5246 N N . TRP B 1 325 ? 0.57 11.492 -16 1 58.47 325 TRP B N 1
ATOM 5247 C CA . TRP B 1 325 ? 0.668 12.93 -16.219 1 58.47 325 TRP B CA 1
ATOM 5248 C C . TRP B 1 325 ? -0.49 13.664 -15.547 1 58.47 325 TRP B C 1
ATOM 5250 O O . TRP B 1 325 ? -0.327 14.789 -15.07 1 58.47 325 TRP B O 1
ATOM 5260 N N . PHE B 1 326 ? -1.767 13.078 -15.609 1 55 326 PHE B N 1
ATOM 5261 C CA . PHE B 1 326 ? -2.879 13.914 -15.164 1 55 326 PHE B CA 1
ATOM 5262 C C . PHE B 1 326 ? -3.283 13.562 -13.742 1 55 326 PHE B C 1
ATOM 5264 O O . PHE B 1 326 ? -3.297 12.391 -13.359 1 55 326 PHE B O 1
ATOM 5271 N N . TRP B 1 327 ? -3.025 14.531 -12.867 1 49.56 327 TRP B N 1
ATOM 5272 C CA . TRP B 1 327 ? -3.355 14.391 -11.453 1 49.56 327 TRP B CA 1
ATOM 5273 C C . TRP B 1 327 ? -4.848 14.133 -11.266 1 49.56 327 TRP B C 1
ATOM 5275 O O . TRP B 1 327 ? -5.672 14.633 -12.039 1 49.56 327 TRP B O 1
#

InterPro domains:
  IPR015338 Glycosyl transferase 64 domain [PF09258] (67-320)
  IPR029044 Nucleotide-diphospho-sugar transferases [G3DSA:3.90.550.10] (64-323)
  IPR029044 Nucleotide-diphospho-sugar transferases [SSF53448] (64-318)
  IPR053318 Glycosyltransferase 64 [PTHR48410] (1-327)

Secondary structure (DSSP, 8-state):
-GGGGGGHHHHHHHHHHHHHHHHHHHHHHHHHHHHHHHHHHHHHHHHT-B--SHHHHHGGGSGGG-EEEEEEESS-HHHHHHHHHHHTT-TTEEEEEEEE--SSPPPHHHHHHHHHHHHHT-BTTBPPEEEEEE-SS--GGGGGPPPTT-S-SEEEEEETTEE--HHHHHHHHHHHHHSTTS-EES-EEEEEE-SSSSSS-EEEE-HHHHHHH--BSEE-TTEEEEETHHHHIIIIIS-HHHHHHHHHHT--HHHHHHHHHHHHH----EEEP---EE-----GGGSTTHHHHHHHHHHHHHHHTTT------B-EEEEEGGG----/-GGGGGGHHHHHHHHHHHHHHHHHHHHHHHHHHHHHHHHHHHHHHHHT-B--SHHHHHGGGSGGG-EEEEEEESS-HHHHHHHHHHHTT-TTEEEEEEEE--SSPPPHHHHHHHHHHHHHT-BTTBPPEEEEEE-SS--GGGGGPPPTT-S-SEEEEEETTEE--HHHHHHHHHHHHHSTTS-EES-EEEEEE-TTSSSS-EEEE-HHHHHHH--BSEE-TTEEEEETHHHHIIIIIS-HHHHHHHHHHT--HHHHHHHHHHHHH----EEEP---EE-----GGGSTTHHHHHHHHHHHHHHHTTT------B-EEEEEGGG----

Solvent-accessible surface area (backbone atoms only — not comparable to full-atom values): 34613 Å² total; per-residue (Å²): 134,83,74,72,71,70,65,57,60,58,53,54,51,50,50,50,49,48,50,49,48,51,50,47,50,51,48,49,50,48,48,50,49,46,49,48,49,50,44,64,71,40,42,44,67,76,71,43,63,42,65,67,60,63,53,54,60,61,50,45,71,42,52,85,44,36,25,28,38,39,33,42,58,78,96,44,66,68,44,39,53,52,41,50,58,53,54,51,66,28,84,48,51,43,31,39,36,36,33,38,39,54,89,62,76,83,51,68,70,56,53,50,50,52,53,49,48,39,58,70,52,34,46,100,90,41,74,54,45,76,44,75,48,77,37,85,59,79,41,59,57,57,73,40,48,58,70,82,86,64,76,35,50,37,28,37,29,28,34,34,39,53,48,61,55,53,69,53,50,53,49,49,49,56,51,27,54,28,20,50,65,21,43,27,20,62,45,51,23,24,72,22,36,34,77,87,46,90,63,96,38,47,35,51,30,50,58,67,53,25,68,72,59,19,41,28,32,36,39,34,42,60,39,20,34,35,40,48,68,52,22,44,39,57,59,72,63,45,62,62,67,56,56,49,47,19,46,75,66,66,46,56,48,43,58,50,48,37,42,51,39,12,55,73,55,70,20,26,39,40,37,36,70,67,72,77,42,69,80,54,94,78,58,82,76,73,41,85,63,42,56,59,54,47,16,49,45,54,43,52,50,22,51,76,55,73,66,44,73,47,57,30,72,34,37,53,26,38,37,60,30,68,75,49,84,77,129,134,82,74,74,70,67,66,56,59,60,54,54,51,49,50,50,50,49,50,49,48,49,50,47,50,50,46,48,51,48,48,50,48,47,49,47,47,52,44,63,71,41,43,42,67,75,70,44,62,41,64,66,61,64,53,54,59,64,51,45,72,42,54,85,46,35,25,27,38,38,32,40,55,78,96,44,67,68,44,39,51,53,40,49,58,52,53,49,67,29,83,49,50,44,30,38,37,36,32,38,37,52,90,62,75,84,51,67,69,57,53,51,50,52,52,49,48,37,57,70,51,35,46,101,91,42,75,53,46,78,45,75,47,79,36,85,60,80,42,58,58,57,73,40,47,60,68,81,86,64,78,36,51,38,28,37,27,27,34,35,38,53,47,61,56,53,69,52,49,52,49,49,49,54,52,26,54,27,20,51,64,19,44,27,20,62,46,51,22,25,74,22,37,34,77,88,46,91,63,97,37,48,33,52,31,50,58,67,52,24,67,71,58,18,42,27,31,36,42,34,43,60,38,20,34,34,40,48,68,52,23,45,39,57,60,72,62,46,63,62,66,55,55,50,47,20,46,74,65,66,47,54,48,43,59,50,50,38,41,52,39,11,56,73,55,69,19,27,40,41,37,37,71,68,73,78,42,69,78,54,94,77,60,81,76,73,42,86,64,41,56,59,54,45,15,50,44,54,43,52,49,23,53,75,53,74,66,45,75,48,56,30,71,34,38,52,26,39,36,60,32,68,74,50,82,77,129

Nearest PDB structures (foldseek):
  1on6-assembly1_B  TM=8.866E-01  e=5.440E-23  Mus musculus
  1on8-assembly1_B  TM=8.921E-01  e=3.264E-22  Mus musculus
  1omx-assembly1_B  TM=8.925E-01  e=3.264E-22  Mus musculus
  1omz-assembly1_A  TM=8.873E-01  e=7.096E-22  Mus musculus
  1on8-assembly1_A  TM=8.736E-01  e=3.159E-21  Mus musculus

Sequence (654 aa):
MRGSSLRRPVMIQRLRQIAVTIKIKHLLCCCIVLAFVLFATRASNLMGWTSDDDATALRYSTPRKRYAILMNTWKRHDLLKQSISHYTTCMGVESIHIVWSEPDPPPDSLVAFLQRTVKENSRNDREIKLRFEMNKEDSLNNRFKEIKNLNTDAIFSVDDDVIFACSTLEFAFTVWQSASETMVGFVPRMHWIDQAEEMGKYIYGGWWSVWWTGTYSMVLSKAAFFHSKYLGIYTHHMPASIRNYVSKNRNCEDIAMSFVVANVSGAPPVWVKGRIYEIGSGGISSLGGHSERRSKCVNTFVEEYGGMMPLVRSTVKAVDSRHLWFWMRGSSLRRPVMIQRLRQIAVTIKIKHLLCCCIVLAFVLFATRASNLMGWTSDDDATALRYSTPRKRYAILMNTWKRHDLLKQSISHYTTCMGVESIHIVWSEPDPPPDSLVAFLQRTVKENSRNDREIKLRFEMNKEDSLNNRFKEIKNLNTDAIFSVDDDVIFACSTLEFAFTVWQSASETMVGFVPRMHWIDQAEEMGKYIYGGWWSVWWTGTYSMVLSKAAFFHSKYLGIYTHHMPASIRNYVSKNRNCEDIAMSFVVANVSGAPPVWVKGRIYEIGSGGISSLGGHSERRSKCVNTFVEEYGGMMPLVRSTVKAVDSRHLWFW